Protein AF-A0A7S4VKW0-F1 (afdb_monomer_lite)

Foldseek 3Di:
DVVVVVVVVLLVVLVVVCVVPVVVPPPPDDDDPVVVVVVVVLSSVVSSVCVVPVVPVVVLVVLLVQAFDFLQQEAEEEEEAALAAPVPDPPPPDPPPPPDPLAQFPDPPNARRLVQRLLLLLLLVLLLVCQQVLPCLFFVCSVDPLSVPFSHHHPDYAYAHQSLAQVRLLVRVVVCSVVSDHHQAYEDDQHPRNCLNVLVVCVSNQHAYEHLHDQQQLLFACVNRVRYFYQDHHLLLLLVVVLCCCFDNNVPFAEEEEEEEPDSQRVSNCVRNVVCNVVRNHDYHYQYAYRPDLVSLLVRLVSVLVSPGQEYEYEYLGLSVLLSNLVSCVVSVSFDPSHEYEYEDNNDDLVVLLVCLAPVPRSSLRRQAQYKYKDFFFPCVPVVVPQSSLVSLQVDFLVSLVVSQVSPPLPDPDVVRDDGDRADRNNSNVDTRRTSSQSSSVSSNLSSQLQSVQCVPDPDRDSGRRRGLVSSQVDWTQTSRGTFHHDPSTSYTDSVRDTDMDMDRRHSCCNVPPDPD

pLDDT: mean 83.2, std 20.13, range [23.41, 98.62]

Structure (mmCIF, N/CA/C/O backbone):
data_AF-A0A7S4VKW0-F1
#
_entry.id   AF-A0A7S4VKW0-F1
#
loop_
_atom_site.group_PDB
_atom_site.id
_atom_site.type_symbol
_atom_site.label_atom_id
_atom_site.label_alt_id
_atom_site.label_comp_id
_atom_site.label_asym_id
_atom_site.label_entity_id
_atom_site.label_seq_id
_atom_site.pdbx_PDB_ins_code
_atom_site.Cartn_x
_atom_site.Cartn_y
_atom_site.Cartn_z
_atom_site.occupancy
_atom_site.B_iso_or_equiv
_atom_site.auth_seq_id
_atom_site.auth_comp_id
_atom_site.auth_asym_id
_atom_site.auth_atom_id
_atom_site.pdbx_PDB_model_num
ATOM 1 N N . MET A 1 1 ? 24.259 24.997 8.112 1.00 35.53 1 MET A N 1
ATOM 2 C CA . MET A 1 1 ? 24.801 26.359 7.884 1.00 35.53 1 MET A CA 1
ATOM 3 C C . MET A 1 1 ? 25.075 26.679 6.417 1.00 35.53 1 MET A C 1
ATOM 5 O O . MET A 1 1 ? 24.430 27.583 5.912 1.00 35.53 1 MET A O 1
ATOM 9 N N . MET A 1 2 ? 25.963 25.979 5.692 1.00 23.41 2 MET A N 1
ATOM 10 C CA . MET A 1 2 ? 26.232 26.319 4.273 1.00 23.41 2 MET A CA 1
ATOM 11 C C . MET A 1 2 ? 25.105 25.898 3.298 1.00 23.41 2 MET A C 1
ATOM 13 O O . MET A 1 2 ? 24.970 26.480 2.226 1.00 23.41 2 MET A O 1
ATOM 17 N N . ILE A 1 3 ? 24.280 24.917 3.685 1.00 29.31 3 ILE A N 1
ATOM 18 C CA . ILE A 1 3 ? 23.101 24.458 2.926 1.00 29.31 3 ILE A CA 1
ATOM 19 C C . ILE A 1 3 ? 21.887 25.369 3.182 1.00 29.31 3 ILE A C 1
ATOM 21 O O . ILE A 1 3 ? 21.190 25.729 2.240 1.00 29.31 3 ILE A O 1
ATOM 25 N N . ASP A 1 4 ? 21.697 25.833 4.421 1.00 30.73 4 ASP A N 1
ATOM 26 C CA . ASP A 1 4 ? 20.588 26.730 4.787 1.00 30.73 4 ASP A CA 1
ATOM 27 C C . ASP A 1 4 ? 20.704 28.100 4.095 1.00 30.73 4 ASP A C 1
ATOM 29 O O . ASP A 1 4 ? 19.717 28.637 3.604 1.00 30.73 4 ASP A O 1
ATOM 33 N N . CYS A 1 5 ? 21.931 28.610 3.928 1.00 27.19 5 CYS A N 1
ATOM 34 C CA . CYS A 1 5 ? 22.182 29.884 3.247 1.00 27.19 5 CYS A CA 1
ATOM 35 C C . CYS A 1 5 ? 21.936 29.815 1.723 1.00 27.19 5 CYS A C 1
ATOM 37 O O . CYS A 1 5 ? 21.530 30.797 1.106 1.00 27.19 5 CYS A O 1
ATOM 39 N N . LYS A 1 6 ? 22.124 28.642 1.095 1.00 33.00 6 LYS A N 1
ATOM 40 C CA . LYS A 1 6 ? 21.787 28.441 -0.327 1.00 33.00 6 LYS A CA 1
ATOM 41 C C . LYS A 1 6 ? 20.276 28.322 -0.552 1.00 33.00 6 LYS A C 1
ATOM 43 O O . LYS A 1 6 ? 19.808 28.726 -1.614 1.00 33.00 6 LYS A O 1
ATOM 48 N N . LEU A 1 7 ? 19.532 27.819 0.437 1.00 37.47 7 LEU A N 1
ATOM 49 C CA . LEU A 1 7 ? 18.072 27.721 0.384 1.00 37.47 7 LEU A CA 1
ATOM 50 C C . LEU A 1 7 ? 17.409 29.105 0.503 1.00 37.47 7 LEU A C 1
ATOM 52 O O . LEU A 1 7 ? 16.571 29.436 -0.327 1.00 37.47 7 LEU A O 1
ATOM 56 N N . GLU A 1 8 ? 17.853 29.951 1.440 1.00 41.56 8 GLU A N 1
ATOM 57 C CA . GLU A 1 8 ? 17.320 31.320 1.605 1.00 41.56 8 GLU A CA 1
ATOM 58 C C . GLU A 1 8 ? 17.586 32.214 0.380 1.00 41.56 8 GLU A C 1
ATOM 60 O O . GLU A 1 8 ? 16.715 32.965 -0.062 1.00 41.56 8 GLU A O 1
ATOM 65 N N . ILE A 1 9 ? 18.774 32.111 -0.229 1.00 42.03 9 ILE A N 1
ATOM 66 C CA . ILE A 1 9 ? 19.109 32.868 -1.449 1.00 42.03 9 ILE A CA 1
ATOM 67 C C . ILE A 1 9 ? 18.283 32.379 -2.652 1.00 42.03 9 ILE A C 1
ATOM 69 O O . ILE A 1 9 ? 17.923 33.179 -3.523 1.00 42.03 9 ILE A O 1
ATOM 73 N N . ALA A 1 10 ? 17.973 31.081 -2.713 1.00 44.06 10 ALA A N 1
ATOM 74 C CA . ALA A 1 10 ? 17.101 30.516 -3.736 1.00 44.06 10 ALA A CA 1
ATOM 75 C C . ALA A 1 10 ? 15.649 30.978 -3.553 1.00 44.06 10 ALA A C 1
ATOM 77 O O . ALA A 1 10 ? 15.049 31.446 -4.520 1.00 44.06 10 ALA A O 1
ATOM 78 N N . GLU A 1 11 ? 15.118 30.944 -2.328 1.00 47.09 11 GLU A N 1
ATOM 79 C CA . GLU A 1 11 ? 13.774 31.437 -1.998 1.00 47.09 11 GLU A CA 1
ATOM 80 C C . GLU A 1 11 ? 13.606 32.920 -2.375 1.00 47.09 11 GLU A C 1
ATOM 82 O O . GLU A 1 11 ? 12.649 33.270 -3.068 1.00 47.09 11 GLU A O 1
ATOM 87 N N . ALA A 1 12 ? 14.588 33.774 -2.060 1.00 49.28 12 ALA A N 1
ATOM 88 C CA . ALA A 1 12 ? 14.555 35.196 -2.415 1.00 49.28 12 ALA A CA 1
ATOM 89 C C . ALA A 1 12 ? 14.611 35.458 -3.937 1.00 49.28 12 ALA A C 1
ATOM 91 O O . ALA A 1 12 ? 13.977 36.388 -4.444 1.00 49.28 12 ALA A O 1
ATOM 92 N N . LYS A 1 13 ? 15.357 34.645 -4.702 1.00 45.28 13 LYS A N 1
ATOM 93 C CA . LYS A 1 13 ? 15.401 34.746 -6.176 1.00 45.28 13 LYS A CA 1
ATOM 94 C C . LYS A 1 13 ? 14.118 34.237 -6.833 1.00 45.28 13 LYS A C 1
ATOM 96 O O . LYS A 1 13 ? 13.673 34.823 -7.821 1.00 45.28 13 LYS A O 1
ATOM 101 N N . ILE A 1 14 ? 13.514 33.189 -6.276 1.00 48.91 14 ILE A N 1
ATOM 102 C CA . ILE A 1 14 ? 12.239 32.632 -6.736 1.00 48.91 14 ILE A CA 1
ATOM 103 C C . ILE A 1 14 ? 11.108 33.636 -6.519 1.00 48.91 14 ILE A C 1
ATOM 105 O O . ILE A 1 14 ? 10.352 33.883 -7.456 1.00 48.91 14 ILE A O 1
ATOM 109 N N . GLU A 1 15 ? 11.021 34.274 -5.346 1.00 50.28 15 GLU A N 1
ATOM 110 C CA . GLU A 1 15 ? 9.992 35.290 -5.080 1.00 50.28 15 GLU A CA 1
ATOM 111 C C . GLU A 1 15 ? 10.082 36.478 -6.052 1.00 50.28 15 GLU A C 1
ATOM 113 O O . GLU A 1 15 ? 9.053 36.958 -6.532 1.00 50.28 15 GLU A O 1
ATOM 118 N N . ARG A 1 16 ? 11.299 36.885 -6.436 1.00 49.03 16 ARG A N 1
ATOM 119 C CA . ARG A 1 16 ? 11.532 37.958 -7.417 1.00 49.03 16 ARG A CA 1
ATOM 120 C C . ARG A 1 16 ? 11.128 37.568 -8.845 1.00 49.03 16 ARG A C 1
ATOM 122 O O . ARG A 1 16 ? 10.477 38.344 -9.537 1.00 49.03 16 ARG A O 1
ATOM 129 N N . CYS A 1 17 ? 11.453 36.347 -9.281 1.00 43.69 17 CYS A N 1
ATOM 130 C CA . CYS A 1 17 ? 10.986 35.821 -10.571 1.00 43.69 17 CYS A CA 1
ATOM 131 C C . CYS A 1 17 ? 9.456 35.663 -10.614 1.00 43.69 17 CYS A C 1
ATOM 133 O O . CYS A 1 17 ? 8.835 35.863 -11.662 1.00 43.69 17 CYS A O 1
ATOM 135 N N . PHE A 1 18 ? 8.842 35.315 -9.480 1.00 44.50 18 PHE A N 1
ATOM 136 C CA . PHE A 1 18 ? 7.400 35.123 -9.369 1.00 44.50 18 PHE A CA 1
ATOM 137 C C . PHE A 1 18 ? 6.632 36.451 -9.421 1.00 44.50 18 PHE A C 1
ATOM 139 O O . PHE A 1 18 ? 5.618 36.529 -10.121 1.00 44.50 18 PHE A O 1
ATOM 146 N N . SER A 1 19 ? 7.125 37.507 -8.757 1.00 50.84 19 SER A N 1
ATOM 147 C CA . SER A 1 19 ? 6.482 38.830 -8.785 1.00 50.84 19 SER A CA 1
ATOM 148 C C . SER A 1 19 ? 6.472 39.448 -10.185 1.00 50.84 19 SER A C 1
ATOM 150 O O . SER A 1 19 ? 5.499 40.084 -10.566 1.00 50.84 19 SER A O 1
ATOM 152 N N . GLU A 1 20 ? 7.511 39.218 -10.992 1.00 46.81 20 GLU A N 1
ATOM 153 C CA . GLU A 1 20 ? 7.623 39.839 -12.320 1.00 46.81 20 GLU A CA 1
ATOM 154 C C . GLU A 1 20 ? 6.813 39.125 -13.421 1.00 46.81 20 GLU A C 1
ATOM 156 O O . GLU A 1 20 ? 6.369 39.772 -14.374 1.00 46.81 20 GLU A O 1
ATOM 1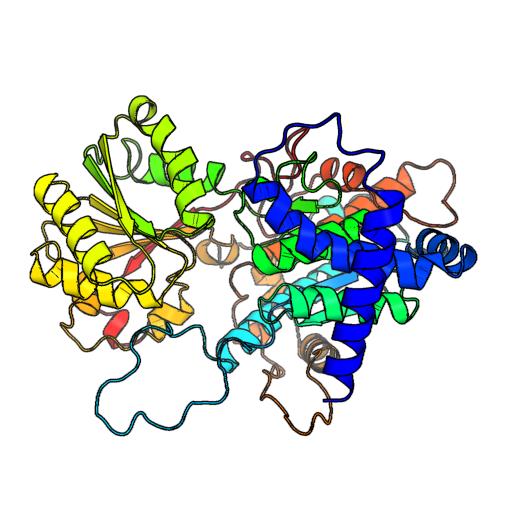61 N N . LYS A 1 21 ? 6.585 37.804 -13.316 1.00 41.50 21 LYS A N 1
ATOM 162 C CA . LYS A 1 21 ? 5.928 37.009 -14.379 1.00 41.50 21 LYS A CA 1
ATOM 163 C C . LYS A 1 21 ? 4.496 36.551 -14.071 1.00 41.50 21 LYS A C 1
ATOM 165 O O . LYS A 1 21 ? 3.709 36.424 -15.012 1.00 41.50 21 LYS A O 1
ATOM 170 N N . CYS A 1 22 ? 4.117 36.321 -12.809 1.00 40.84 22 CYS A N 1
ATOM 171 C CA . CYS A 1 22 ? 2.799 35.749 -12.479 1.00 40.84 22 CYS A CA 1
ATOM 172 C C . CYS A 1 22 ? 1.679 36.785 -12.287 1.00 40.84 22 CYS A C 1
ATOM 174 O O . CYS A 1 22 ? 0.509 36.447 -12.479 1.00 40.84 22 CYS A O 1
ATOM 176 N N . GLU A 1 23 ? 1.999 38.052 -12.007 1.00 41.12 23 GLU A N 1
ATOM 177 C CA . GLU A 1 23 ? 0.997 39.107 -11.769 1.00 41.12 23 GLU A CA 1
ATOM 178 C C . GLU A 1 23 ? 0.125 39.410 -13.011 1.00 41.12 23 GLU A C 1
ATOM 180 O O . GLU A 1 23 ? -0.993 39.914 -12.907 1.00 41.12 23 GLU A O 1
ATOM 185 N N . LYS A 1 24 ? 0.576 39.008 -14.208 1.00 40.19 24 LYS A N 1
ATOM 186 C CA . LYS A 1 24 ? -0.176 39.179 -15.463 1.00 40.19 24 LYS A CA 1
ATOM 187 C C . LYS A 1 24 ? -1.174 38.052 -15.778 1.00 40.19 24 LYS A C 1
ATOM 189 O O . LYS A 1 24 ? -2.022 38.254 -16.645 1.00 40.19 24 LYS A O 1
ATOM 194 N N . LYS A 1 25 ? -1.125 36.891 -15.104 1.00 37.47 25 LYS A N 1
ATOM 195 C CA . LYS A 1 25 ? -1.970 35.713 -15.431 1.00 37.47 25 LYS A CA 1
ATOM 196 C C . LYS A 1 25 ? -3.068 35.382 -14.406 1.00 37.47 25 LYS A C 1
ATOM 198 O O . LYS A 1 25 ? -3.994 34.650 -14.742 1.00 37.47 25 LYS A O 1
ATOM 203 N N . THR A 1 26 ? -3.038 35.938 -13.196 1.00 40.41 26 THR A N 1
ATOM 204 C CA . THR A 1 26 ? -3.912 35.526 -12.072 1.00 40.41 26 THR A CA 1
ATOM 205 C C . THR A 1 26 ? -5.299 36.181 -12.012 1.00 40.41 26 THR A C 1
ATOM 207 O O . THR A 1 26 ? -6.078 35.873 -11.115 1.00 40.41 26 THR A O 1
ATOM 210 N N . LYS A 1 27 ? -5.699 37.016 -12.981 1.00 42.38 27 LYS A N 1
ATOM 211 C CA . LYS A 1 27 ? -7.044 37.635 -12.980 1.00 42.38 27 LYS A CA 1
ATOM 212 C C . LYS A 1 27 ? -8.211 36.701 -13.360 1.00 42.38 27 LYS A C 1
ATOM 214 O O . LYS A 1 27 ? -9.340 37.182 -13.401 1.00 42.38 27 LYS A O 1
ATOM 219 N N . LYS A 1 28 ? -7.998 35.406 -13.648 1.00 37.69 28 LYS A N 1
ATOM 220 C CA . LYS A 1 28 ? -9.041 34.567 -14.283 1.00 37.69 28 LYS A CA 1
ATOM 221 C C . LYS A 1 28 ? -9.448 33.253 -13.602 1.00 37.69 28 LYS A C 1
ATOM 223 O O . LYS A 1 28 ? -10.366 32.619 -14.107 1.00 37.69 28 LYS A O 1
ATOM 228 N N . THR A 1 29 ? -8.881 32.859 -12.463 1.00 41.22 29 THR A N 1
ATOM 229 C CA . THR A 1 29 ? -9.257 31.593 -11.798 1.00 41.22 29 THR A CA 1
ATOM 230 C C . THR A 1 29 ? -9.528 31.787 -10.305 1.00 41.22 29 THR A C 1
ATOM 232 O O . THR A 1 29 ? -8.625 32.024 -9.506 1.00 41.22 29 THR A O 1
ATOM 235 N N . ARG A 1 30 ? -10.809 31.688 -9.915 1.00 37.84 30 ARG A N 1
ATOM 236 C CA . ARG A 1 30 ? -11.255 31.646 -8.511 1.00 37.84 30 ARG A CA 1
ATOM 237 C C . ARG A 1 30 ? -11.101 30.221 -7.973 1.00 37.84 30 ARG A C 1
ATOM 239 O O . ARG A 1 30 ? -12.042 29.441 -8.021 1.00 37.84 30 ARG A O 1
ATOM 246 N N . GLY A 1 31 ? -9.911 29.895 -7.482 1.00 43.56 31 GLY A N 1
ATOM 247 C CA . GLY A 1 31 ? -9.694 28.739 -6.606 1.00 43.56 31 GLY A CA 1
ATOM 248 C C . GLY A 1 31 ? -9.803 29.146 -5.135 1.00 43.56 31 GLY A C 1
ATOM 249 O O . GLY A 1 31 ? -9.523 30.295 -4.787 1.00 43.56 31 GLY A O 1
ATOM 250 N N . THR A 1 32 ? -10.206 28.221 -4.266 1.00 43.94 32 THR A N 1
ATOM 251 C CA . THR A 1 32 ? -10.262 28.422 -2.811 1.00 43.94 32 THR A CA 1
ATOM 252 C C . THR A 1 32 ? -8.8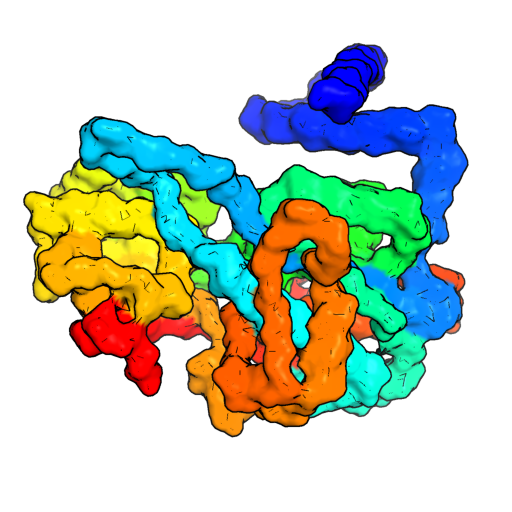65 28.695 -2.232 1.00 43.94 32 THR A C 1
ATOM 254 O O . THR A 1 32 ? -7.848 28.160 -2.676 1.00 43.94 32 THR A O 1
ATOM 257 N N . GLN A 1 33 ? -8.803 29.584 -1.239 1.00 40.19 33 GLN A N 1
ATOM 258 C CA . GLN A 1 33 ? -7.562 30.173 -0.718 1.00 40.19 33 GLN A CA 1
ATOM 259 C C . GLN A 1 33 ? -6.613 29.152 -0.051 1.00 40.19 33 GLN A C 1
ATOM 261 O O . GLN A 1 33 ? -5.403 29.378 -0.025 1.00 40.19 33 GLN A O 1
ATOM 266 N N . SER A 1 34 ? -7.127 28.021 0.451 1.00 43.31 34 SER A N 1
ATOM 267 C CA . SER A 1 34 ? -6.318 26.971 1.096 1.00 43.31 34 SER A CA 1
ATOM 268 C C . SER A 1 34 ? -5.512 26.146 0.088 1.00 43.31 34 SER A C 1
ATOM 270 O O . SER A 1 34 ? -4.336 25.863 0.315 1.00 43.31 34 SER A O 1
ATOM 272 N N . THR A 1 35 ? -6.106 25.843 -1.065 1.00 45.94 35 THR A N 1
ATOM 273 C CA . THR A 1 35 ? -5.458 25.143 -2.175 1.00 45.94 35 THR A CA 1
ATOM 274 C C . THR A 1 35 ? -4.285 25.971 -2.708 1.00 45.94 35 THR A C 1
ATOM 276 O O . THR A 1 35 ? -3.170 25.471 -2.845 1.00 45.94 35 THR A O 1
ATOM 279 N N . TRP A 1 36 ? -4.477 27.286 -2.865 1.00 48.50 36 TRP A N 1
ATOM 280 C CA . TRP A 1 36 ? -3.427 28.220 -3.296 1.00 48.50 36 TRP A CA 1
ATOM 281 C C . TRP A 1 36 ? -2.220 28.306 -2.347 1.00 48.50 36 TRP A C 1
ATOM 283 O O . TRP A 1 36 ? -1.089 28.467 -2.809 1.00 48.50 36 TRP A O 1
ATOM 293 N N . GLN A 1 37 ? -2.420 28.188 -1.031 1.00 50.97 37 GLN A N 1
ATOM 294 C CA . GLN A 1 37 ? -1.310 28.215 -0.071 1.00 50.97 37 GLN A CA 1
ATOM 295 C C . GLN A 1 37 ? -0.453 26.941 -0.114 1.00 50.97 37 GLN A C 1
ATOM 297 O O . GLN A 1 37 ? 0.770 27.053 -0.005 1.00 50.97 37 GLN A O 1
ATOM 302 N N . LYS A 1 38 ? -1.053 25.759 -0.335 1.00 50.34 38 LYS A N 1
ATOM 303 C CA . LYS A 1 38 ? -0.300 24.513 -0.588 1.00 50.34 38 LYS A CA 1
ATOM 304 C C . LYS A 1 38 ? 0.506 24.622 -1.888 1.00 50.34 38 LYS A C 1
ATOM 306 O O . LYS A 1 38 ? 1.712 24.374 -1.879 1.00 50.34 38 LYS A O 1
ATOM 311 N N . TYR A 1 39 ? -0.114 25.120 -2.961 1.00 50.53 39 TYR A N 1
ATOM 312 C CA . TYR A 1 39 ? 0.570 25.325 -4.238 1.00 50.53 39 TYR A CA 1
ATOM 313 C C . TYR A 1 39 ? 1.736 26.312 -4.145 1.00 50.53 39 TYR A C 1
ATOM 315 O O . TYR A 1 39 ? 2.725 26.095 -4.820 1.00 50.53 39 TYR A O 1
ATOM 323 N N . ARG A 1 40 ? 1.712 27.342 -3.286 1.00 52.59 40 ARG A N 1
ATOM 324 C CA . ARG A 1 40 ? 2.819 28.319 -3.184 1.00 52.59 40 ARG A CA 1
ATOM 325 C C . ARG A 1 40 ? 4.167 27.700 -2.769 1.00 52.59 40 ARG A C 1
ATOM 327 O O . ARG A 1 40 ? 5.197 28.154 -3.257 1.00 52.59 40 ARG A O 1
ATOM 334 N N . ARG A 1 41 ? 4.177 26.670 -1.909 1.00 52.00 41 ARG A N 1
ATOM 335 C CA . ARG A 1 41 ? 5.410 25.953 -1.501 1.00 52.00 41 ARG A CA 1
ATOM 336 C C . ARG A 1 41 ? 5.887 24.940 -2.541 1.00 52.00 41 ARG A C 1
ATOM 338 O O . ARG A 1 41 ? 7.081 24.738 -2.699 1.00 52.00 41 ARG A O 1
ATOM 345 N N . LEU A 1 42 ? 4.967 24.329 -3.277 1.00 51.34 42 LEU A N 1
ATOM 346 C CA . LEU A 1 42 ? 5.308 23.459 -4.405 1.00 51.34 42 LEU A CA 1
ATOM 347 C C . LEU A 1 42 ? 5.759 24.274 -5.620 1.00 51.34 42 LEU A C 1
ATOM 349 O O . LEU A 1 42 ? 6.715 23.907 -6.294 1.00 51.34 42 LEU A O 1
ATOM 353 N N . PHE A 1 43 ? 5.160 25.444 -5.841 1.00 52.09 43 PHE A N 1
ATOM 354 C CA . PHE A 1 43 ? 5.575 26.398 -6.862 1.00 52.09 43 PHE A CA 1
ATOM 355 C C . PHE A 1 43 ? 6.975 26.929 -6.613 1.00 52.09 43 PHE A C 1
ATOM 357 O O . PHE A 1 43 ? 7.641 27.225 -7.592 1.00 52.09 43 PHE A O 1
ATOM 364 N N . SER A 1 44 ? 7.455 27.043 -5.370 1.00 56.44 44 SER A N 1
ATOM 365 C CA . SER A 1 44 ? 8.859 27.392 -5.152 1.00 56.44 44 SER A CA 1
ATOM 366 C C . SER A 1 44 ? 9.794 26.250 -5.540 1.00 56.44 44 SER A C 1
ATOM 368 O O . SER A 1 44 ? 10.832 26.532 -6.118 1.00 56.44 44 SER A O 1
ATOM 370 N N . VAL A 1 45 ? 9.421 24.980 -5.357 1.00 53.50 45 VAL A N 1
ATOM 371 C CA . VAL A 1 45 ? 10.200 23.833 -5.866 1.00 53.50 45 VAL A CA 1
ATOM 372 C C . VAL A 1 45 ? 10.152 23.768 -7.393 1.00 53.50 45 VAL A C 1
ATOM 374 O O . VAL A 1 45 ? 11.196 23.703 -8.030 1.00 53.50 45 VAL A O 1
ATOM 377 N N . VAL A 1 46 ? 8.971 23.876 -8.005 1.00 54.88 46 VAL A N 1
ATOM 378 C CA . VAL A 1 46 ? 8.819 23.885 -9.469 1.00 54.88 46 VAL A CA 1
ATOM 379 C C . VAL A 1 46 ? 9.483 25.113 -10.088 1.00 54.88 46 VAL A C 1
ATOM 381 O O . VAL A 1 46 ? 10.096 24.997 -11.142 1.00 54.88 46 VAL A O 1
ATOM 384 N N . ALA A 1 47 ? 9.423 26.282 -9.447 1.00 57.81 47 ALA A N 1
ATOM 385 C CA . ALA A 1 47 ? 10.142 27.477 -9.877 1.00 57.81 47 ALA A CA 1
ATOM 386 C C . ALA A 1 47 ? 11.643 27.362 -9.611 1.00 57.81 47 ALA A C 1
ATOM 388 O O . ALA A 1 47 ? 12.406 27.886 -10.403 1.00 57.81 47 ALA A O 1
ATOM 389 N N . PHE A 1 48 ? 12.091 26.668 -8.565 1.00 56.88 48 PHE A N 1
ATOM 390 C CA . PHE A 1 48 ? 13.505 26.373 -8.326 1.00 56.88 48 PHE A CA 1
ATOM 391 C C . PHE A 1 48 ? 14.055 25.449 -9.408 1.00 56.88 48 PHE A C 1
ATOM 393 O O . PHE A 1 48 ? 15.053 25.785 -10.033 1.00 56.88 48 PHE A O 1
ATOM 400 N N . VAL A 1 49 ? 13.354 24.353 -9.704 1.00 52.94 49 VAL A N 1
ATOM 401 C CA . VAL A 1 49 ? 13.635 23.445 -10.822 1.00 52.94 49 VAL A CA 1
ATOM 402 C C . VAL A 1 49 ? 13.602 24.246 -12.128 1.00 52.94 49 VAL A C 1
ATOM 404 O O . VAL A 1 49 ? 14.608 24.346 -12.817 1.00 52.94 49 VAL A O 1
ATOM 407 N N . SER A 1 50 ? 12.522 24.966 -12.420 1.00 49.25 50 SER A N 1
ATOM 408 C CA . SER A 1 50 ? 12.405 25.802 -13.624 1.00 49.25 50 SER A CA 1
ATOM 409 C C . SER A 1 50 ? 13.399 26.967 -13.679 1.00 49.25 50 SER A C 1
ATOM 411 O O . SER A 1 50 ? 13.622 27.494 -14.758 1.00 49.25 50 SER A O 1
ATOM 413 N N . CYS A 1 51 ? 13.999 27.407 -12.570 1.00 50.66 51 CYS A N 1
ATOM 414 C CA . CYS A 1 51 ? 14.998 28.481 -12.537 1.00 50.66 51 CYS A CA 1
ATOM 415 C C . CYS A 1 51 ? 16.427 27.929 -12.633 1.00 50.66 51 CYS A C 1
ATOM 417 O O . CYS A 1 51 ? 17.260 28.551 -13.287 1.00 50.66 51 CYS A O 1
ATOM 419 N N . ILE A 1 52 ? 16.703 26.756 -12.051 1.00 49.91 52 ILE A N 1
ATOM 420 C CA . ILE A 1 52 ? 17.925 25.977 -12.298 1.00 49.91 52 ILE A CA 1
ATOM 421 C C . ILE A 1 52 ? 17.980 25.599 -13.774 1.00 49.91 52 ILE A C 1
ATOM 423 O O . ILE A 1 52 ? 18.979 25.840 -14.444 1.00 49.91 52 ILE A O 1
ATOM 427 N N . TYR A 1 53 ? 16.880 25.072 -14.298 1.00 45.88 53 TYR A N 1
ATOM 428 C CA . TYR A 1 53 ? 16.828 24.583 -15.662 1.00 45.88 53 TYR A CA 1
ATOM 429 C C . TYR A 1 53 ? 16.398 25.648 -16.692 1.00 45.88 53 TYR A C 1
ATOM 431 O O . TYR A 1 53 ? 16.570 25.454 -17.890 1.00 45.88 53 TYR A O 1
ATOM 439 N N . GLY A 1 54 ? 15.871 26.797 -16.258 1.00 40.75 54 GLY A N 1
ATOM 440 C CA . GLY A 1 54 ? 15.447 27.899 -17.135 1.00 40.75 54 GLY A CA 1
ATOM 441 C C . GLY A 1 54 ? 16.547 28.895 -17.497 1.00 40.75 54 GLY A C 1
ATOM 442 O O . GLY A 1 54 ? 16.340 29.707 -18.397 1.00 40.75 54 GLY A O 1
ATOM 443 N N . CYS A 1 55 ? 17.713 28.837 -16.846 1.00 38.00 55 CYS A N 1
ATOM 444 C CA . CYS A 1 55 ? 18.889 29.605 -17.273 1.00 38.00 55 CYS A CA 1
ATOM 445 C C . CYS A 1 55 ? 19.659 28.934 -18.426 1.00 38.00 55 CYS A C 1
ATOM 447 O O . CYS A 1 55 ? 20.419 29.614 -19.108 1.00 38.00 55 CYS A O 1
ATOM 449 N N . GLU A 1 56 ? 19.407 27.653 -18.716 1.00 39.38 56 GLU A N 1
ATOM 450 C CA . GLU A 1 56 ? 19.928 26.955 -19.897 1.00 39.38 56 GLU A CA 1
ATOM 451 C C . GLU A 1 56 ? 18.809 26.148 -20.573 1.00 39.38 56 GLU A C 1
ATOM 453 O O . GLU A 1 56 ? 18.556 24.987 -20.261 1.00 39.38 56 GLU A O 1
ATOM 458 N N . SER A 1 57 ? 18.146 26.772 -21.551 1.00 41.56 57 SER A N 1
ATOM 459 C CA . SER A 1 57 ? 17.115 26.184 -22.432 1.00 41.56 57 SER A CA 1
ATOM 460 C C . SER A 1 57 ? 17.475 24.792 -23.008 1.00 41.56 57 SER A C 1
ATOM 462 O O . SER A 1 57 ? 16.600 23.975 -23.303 1.00 41.56 57 SER A O 1
ATOM 464 N N . SER A 1 58 ? 18.764 24.460 -23.117 1.00 43.59 58 SER A N 1
ATOM 465 C CA . SER A 1 58 ? 19.248 23.156 -23.582 1.00 43.59 58 SER A CA 1
ATOM 466 C C . SER A 1 58 ? 19.026 21.999 -22.599 1.00 43.59 58 SER A C 1
ATOM 468 O O . SER A 1 58 ? 18.954 20.850 -23.035 1.00 43.59 58 SER A O 1
ATOM 470 N N . THR A 1 59 ? 18.903 22.260 -21.294 1.00 42.81 59 THR A N 1
ATOM 471 C CA . THR A 1 59 ? 18.994 21.216 -20.255 1.00 42.81 59 THR A CA 1
ATOM 472 C C . THR A 1 59 ? 17.626 20.619 -19.897 1.00 42.81 59 THR A C 1
ATOM 474 O O . THR A 1 59 ? 17.531 19.404 -19.760 1.00 42.81 59 THR A O 1
ATOM 477 N N . ILE A 1 60 ? 16.535 21.407 -19.886 1.00 41.91 60 ILE A N 1
ATOM 478 C CA . ILE A 1 60 ? 15.148 20.867 -19.809 1.00 41.91 60 ILE A CA 1
ATOM 479 C C . ILE A 1 60 ? 14.827 20.044 -21.050 1.00 41.91 60 ILE A C 1
ATOM 481 O O . ILE A 1 60 ? 14.229 18.975 -20.965 1.00 41.91 60 ILE A O 1
ATOM 485 N N . THR A 1 61 ? 15.239 20.548 -22.211 1.00 47.69 61 THR A N 1
ATOM 486 C CA . THR A 1 61 ? 15.027 19.873 -23.488 1.00 47.69 61 THR A CA 1
ATOM 487 C C . THR A 1 61 ? 15.787 18.541 -23.493 1.00 47.69 61 THR A C 1
ATOM 489 O O . THR A 1 61 ? 15.205 17.516 -23.821 1.00 47.69 61 THR A O 1
ATOM 492 N N . ARG A 1 62 ? 17.031 18.494 -22.983 1.00 43.59 62 ARG A N 1
ATOM 493 C CA . ARG A 1 62 ? 17.753 17.227 -22.751 1.00 43.59 62 ARG A CA 1
ATOM 494 C C . ARG A 1 62 ? 17.096 16.308 -21.719 1.00 43.59 62 ARG A C 1
ATOM 496 O O . ARG A 1 62 ? 17.048 15.114 -21.977 1.00 43.59 62 ARG A O 1
ATOM 503 N N . ALA A 1 63 ? 16.576 16.825 -20.605 1.00 45.91 63 ALA A N 1
ATOM 504 C CA . ALA A 1 63 ? 15.899 16.005 -19.597 1.00 45.91 63 ALA A CA 1
ATOM 505 C C . ALA A 1 63 ? 14.626 15.352 -20.163 1.00 45.91 63 ALA A C 1
ATOM 507 O O . ALA A 1 63 ? 14.449 14.147 -20.034 1.00 45.91 63 ALA A O 1
ATOM 508 N N . LYS A 1 64 ? 13.803 16.099 -20.914 1.00 49.44 64 LYS A N 1
ATOM 509 C CA . LYS A 1 64 ? 12.660 15.525 -21.649 1.00 49.44 64 LYS A CA 1
ATOM 510 C C . LYS A 1 64 ? 13.098 14.504 -22.707 1.00 49.44 64 LYS A C 1
ATOM 512 O O . LYS A 1 64 ? 12.441 13.486 -22.904 1.00 49.44 64 LYS A O 1
ATOM 517 N N . HIS A 1 65 ? 14.234 14.726 -23.365 1.00 43.31 65 HIS A N 1
ATOM 518 C CA . HIS A 1 65 ? 14.748 13.811 -24.388 1.00 43.31 65 HIS A CA 1
ATOM 519 C C . HIS A 1 65 ? 15.554 12.613 -23.848 1.00 43.31 65 HIS A C 1
ATOM 521 O O . HIS A 1 65 ? 15.846 11.719 -24.634 1.00 43.31 65 HIS A O 1
ATOM 527 N N . GLY A 1 66 ? 15.883 12.550 -22.551 1.00 37.50 66 GLY A N 1
ATOM 528 C CA . GLY A 1 66 ? 16.776 11.528 -21.972 1.00 37.50 66 GLY A CA 1
ATOM 529 C C . GLY A 1 66 ? 16.131 10.516 -21.020 1.00 37.50 66 GLY A C 1
ATOM 530 O O . GLY A 1 66 ? 16.777 9.546 -20.645 1.00 37.50 66 GLY A O 1
ATOM 531 N N . LEU A 1 67 ? 14.877 10.722 -20.629 1.00 45.94 67 LEU A N 1
ATOM 532 C CA . LEU A 1 67 ? 14.151 9.842 -19.712 1.00 45.94 67 LEU A CA 1
ATOM 533 C C . LEU A 1 67 ? 13.292 8.899 -20.533 1.00 45.94 67 LEU A C 1
ATOM 535 O O . LEU A 1 67 ? 12.246 9.365 -20.940 1.00 45.94 67 LEU A O 1
ATOM 539 N N . ASN A 1 68 ? 13.773 7.727 -20.945 1.00 54.16 68 ASN A N 1
ATOM 540 C CA . ASN A 1 68 ? 12.987 6.554 -21.380 1.00 54.16 68 ASN A CA 1
ATOM 541 C C . ASN A 1 68 ? 13.910 5.462 -21.946 1.00 54.16 68 ASN A C 1
ATOM 543 O O . ASN A 1 68 ? 15.057 5.746 -22.311 1.00 54.16 68 ASN A O 1
ATOM 547 N N . ALA A 1 69 ? 13.401 4.224 -21.966 1.00 53.44 69 ALA A N 1
ATOM 548 C CA . ALA A 1 69 ? 14.158 3.007 -22.263 1.00 53.44 69 ALA A CA 1
ATOM 549 C C . ALA A 1 69 ? 15.122 3.212 -23.434 1.00 53.44 69 ALA A C 1
ATOM 551 O O . ALA A 1 69 ? 14.740 3.764 -24.475 1.00 53.44 69 ALA A O 1
ATOM 552 N N . THR A 1 70 ? 16.370 2.784 -23.261 1.00 59.19 70 THR A N 1
ATOM 553 C CA . THR A 1 70 ? 17.340 2.825 -24.351 1.00 59.19 70 THR A CA 1
ATOM 554 C C . THR A 1 70 ? 16.825 1.959 -25.500 1.00 59.19 70 THR A C 1
ATOM 556 O O . THR A 1 70 ? 16.074 1.007 -25.289 1.00 59.19 70 THR A O 1
ATOM 559 N N . GLY A 1 71 ? 17.207 2.277 -26.740 1.00 65.25 71 GLY A N 1
ATOM 560 C CA . GLY A 1 71 ? 16.749 1.539 -27.929 1.00 65.25 71 GLY A CA 1
ATOM 561 C C . GLY A 1 71 ? 17.092 0.037 -27.943 1.00 65.25 71 GLY A C 1
ATOM 562 O O . GLY A 1 71 ? 16.744 -0.654 -28.893 1.00 65.25 71 GLY A O 1
ATOM 563 N N . ASP A 1 72 ? 17.769 -0.472 -26.911 1.00 78.62 72 ASP A N 1
ATOM 564 C CA . ASP A 1 72 ? 18.005 -1.893 -26.649 1.00 78.62 72 ASP A CA 1
ATOM 565 C C . ASP A 1 72 ? 16.848 -2.589 -25.897 1.00 78.62 72 ASP A C 1
ATOM 567 O O . ASP A 1 72 ? 16.908 -3.797 -25.672 1.00 78.62 72 ASP A O 1
ATOM 571 N N . GLY A 1 73 ? 15.792 -1.856 -25.525 1.00 81.75 73 GLY A N 1
ATOM 572 C CA . GLY A 1 73 ? 14.648 -2.380 -24.778 1.00 81.75 73 GLY A CA 1
ATOM 573 C C . GLY A 1 73 ? 14.871 -2.467 -23.267 1.00 81.75 73 GLY A C 1
ATOM 574 O O . GLY A 1 73 ? 14.052 -3.068 -22.571 1.00 81.75 73 GLY A O 1
ATOM 575 N N . THR A 1 74 ? 15.948 -1.892 -22.724 1.00 89.75 74 THR A N 1
ATOM 576 C CA . THR A 1 74 ? 16.155 -1.887 -21.272 1.00 89.75 74 THR A CA 1
ATOM 577 C C . THR A 1 74 ? 15.418 -0.744 -20.594 1.00 89.75 74 THR A C 1
ATOM 579 O O . THR A 1 74 ? 15.448 0.407 -21.025 1.00 89.75 74 THR A O 1
ATOM 582 N N . CYS A 1 75 ? 14.743 -1.079 -19.503 1.00 89.81 75 CYS A N 1
ATOM 583 C CA . CYS A 1 75 ? 13.887 -0.180 -18.765 1.00 89.81 75 CYS A CA 1
ATOM 584 C C . CYS A 1 75 ? 14.355 -0.075 -17.315 1.00 89.81 75 CYS A C 1
ATOM 586 O O . CYS A 1 75 ? 14.386 -1.076 -16.602 1.00 89.81 75 CYS A O 1
ATOM 588 N N . GLN A 1 76 ? 14.728 1.121 -16.861 1.00 94.38 76 GLN A N 1
ATOM 589 C CA . GLN A 1 76 ? 15.141 1.309 -15.474 1.00 94.38 76 GLN A CA 1
ATOM 590 C C . GLN A 1 76 ? 13.940 1.669 -14.612 1.00 94.38 76 GLN A C 1
ATOM 592 O O . GLN A 1 76 ? 13.241 2.658 -14.860 1.00 94.38 76 GLN A O 1
ATOM 597 N N . LEU A 1 77 ? 13.719 0.855 -13.587 1.00 96.38 77 LEU A N 1
ATOM 598 C CA . LEU A 1 77 ? 12.616 1.022 -12.659 1.00 96.38 77 LEU A CA 1
ATOM 599 C C . LEU A 1 77 ? 13.126 1.623 -11.355 1.00 96.38 77 LEU A C 1
ATOM 601 O O . LEU A 1 77 ? 14.125 1.165 -10.801 1.00 96.38 77 LEU A O 1
ATOM 605 N N . VAL A 1 78 ? 12.417 2.619 -10.834 1.00 97.75 78 VAL A N 1
ATOM 606 C CA . VAL A 1 78 ? 12.699 3.176 -9.508 1.00 97.75 78 VAL A CA 1
ATOM 607 C C . VAL A 1 78 ? 11.644 2.679 -8.540 1.00 97.75 78 VAL A C 1
ATOM 609 O O . VAL A 1 78 ? 10.456 2.815 -8.804 1.00 97.75 78 VAL A O 1
ATOM 612 N N . VAL A 1 79 ? 12.053 2.134 -7.400 1.00 98.38 79 VAL A N 1
ATOM 613 C CA . VAL A 1 79 ? 11.143 1.683 -6.345 1.00 98.38 79 VAL A CA 1
ATOM 614 C C . VAL A 1 79 ? 11.432 2.473 -5.075 1.00 98.38 79 VAL A C 1
ATOM 616 O O . VAL A 1 79 ? 12.540 2.457 -4.537 1.00 98.38 79 VAL A O 1
ATOM 619 N N . MET A 1 80 ? 10.425 3.187 -4.582 1.00 98.00 80 MET A N 1
ATOM 620 C CA . MET A 1 80 ? 10.555 4.090 -3.444 1.00 98.00 80 MET A CA 1
ATOM 621 C C . MET A 1 80 ? 9.914 3.481 -2.197 1.00 98.00 80 MET A C 1
ATOM 623 O O . MET A 1 80 ? 8.690 3.356 -2.104 1.00 98.00 80 MET A O 1
ATOM 627 N N . LEU A 1 81 ? 10.740 3.115 -1.214 1.00 96.94 81 LEU A N 1
ATOM 628 C CA . LEU A 1 81 ? 10.315 2.426 0.010 1.00 96.94 81 LEU A CA 1
ATOM 629 C C . LEU A 1 81 ? 10.736 3.221 1.256 1.00 96.94 81 LEU A C 1
ATOM 631 O O . LEU A 1 81 ? 11.676 4.012 1.209 1.00 96.94 81 LEU A O 1
ATOM 635 N N . PRO A 1 82 ? 10.042 3.084 2.391 1.00 94.19 82 PRO A N 1
ATOM 636 C CA . PRO A 1 82 ? 10.411 3.767 3.627 1.00 94.19 82 PRO A CA 1
ATOM 637 C C . PRO A 1 82 ? 11.435 2.940 4.422 1.00 94.19 82 PRO A C 1
ATOM 639 O O . PRO A 1 82 ? 11.081 2.242 5.364 1.00 94.19 82 PRO A O 1
ATOM 642 N N . PHE A 1 83 ? 12.716 2.975 4.059 1.00 91.75 83 PHE A N 1
ATOM 643 C CA . PHE A 1 83 ? 13.756 2.204 4.757 1.00 91.75 83 PHE A CA 1
ATOM 644 C C . PHE A 1 83 ? 14.097 2.765 6.145 1.00 91.75 83 PHE A C 1
ATOM 646 O O . PHE A 1 83 ? 14.522 2.006 7.015 1.00 91.75 83 PHE A O 1
ATOM 653 N N . THR A 1 84 ? 13.909 4.070 6.375 1.00 89.50 84 THR A N 1
ATOM 654 C CA . THR A 1 84 ? 14.203 4.715 7.669 1.00 89.50 84 THR A CA 1
ATOM 655 C C . THR A 1 84 ? 13.000 5.452 8.264 1.00 89.50 84 THR A C 1
ATOM 657 O O . THR A 1 84 ? 12.093 5.873 7.555 1.00 89.50 84 THR A O 1
ATOM 660 N N . ASP A 1 85 ? 12.985 5.663 9.587 1.00 82.69 85 ASP A N 1
ATOM 661 C CA . ASP A 1 85 ? 12.009 6.552 10.239 1.00 82.69 85 ASP A CA 1
ATOM 662 C C . ASP A 1 85 ? 12.695 7.802 10.801 1.00 82.69 85 ASP A C 1
ATOM 664 O O . ASP A 1 85 ? 13.197 7.818 11.926 1.00 82.69 85 ASP A O 1
ATOM 668 N N . THR A 1 86 ? 12.673 8.891 10.031 1.00 71.06 86 THR A N 1
ATOM 669 C CA . THR A 1 86 ? 13.257 10.176 10.453 1.00 71.06 86 THR A CA 1
ATOM 670 C C . THR A 1 86 ? 12.321 11.026 11.324 1.00 71.06 86 THR A C 1
ATOM 672 O O . THR A 1 86 ? 12.681 12.141 11.709 1.00 71.06 86 THR A O 1
ATOM 675 N N . ARG A 1 87 ? 11.117 10.543 11.676 1.00 67.06 87 ARG A N 1
ATOM 676 C CA . ARG A 1 87 ? 10.203 11.252 12.604 1.00 67.06 87 ARG A CA 1
ATOM 677 C C . ARG A 1 87 ? 10.673 11.156 14.051 1.00 67.06 87 ARG A C 1
ATOM 679 O O . ARG A 1 87 ? 10.329 12.005 14.887 1.00 67.06 87 ARG A O 1
ATOM 686 N N . LYS A 1 88 ? 11.498 10.152 14.350 1.00 60.38 88 LYS A N 1
ATOM 687 C CA . LYS A 1 88 ? 12.305 10.124 15.563 1.00 60.38 88 LYS A CA 1
ATOM 688 C C . LYS A 1 88 ? 13.398 11.179 15.400 1.00 60.38 88 LYS A C 1
ATOM 690 O O . LYS A 1 88 ? 14.486 10.908 14.912 1.00 60.38 88 LYS A O 1
ATOM 695 N N . GLY A 1 89 ? 13.101 12.413 15.815 1.00 52.59 89 GLY A N 1
ATOM 696 C CA . GLY A 1 89 ? 14.171 13.343 16.186 1.00 52.59 89 GLY A CA 1
ATOM 697 C C . GLY A 1 89 ? 15.125 12.649 17.173 1.00 52.59 89 GLY A C 1
ATOM 698 O O . GLY A 1 89 ? 14.702 11.666 17.794 1.00 52.59 89 GLY A O 1
ATOM 699 N N . PRO A 1 90 ? 16.374 13.132 17.335 1.00 44.88 90 PRO A N 1
ATOM 700 C CA . PRO A 1 90 ? 17.336 12.512 18.247 1.00 44.88 90 PRO A CA 1
ATOM 701 C C . PRO A 1 90 ? 16.631 12.223 19.572 1.00 44.88 90 PRO A C 1
ATOM 703 O O . PRO A 1 90 ? 15.867 13.100 20.003 1.00 44.88 90 PRO A O 1
ATOM 706 N N . PRO A 1 91 ? 16.793 11.016 20.158 1.00 44.38 91 PRO A N 1
ATOM 707 C CA . PRO A 1 91 ? 16.113 10.642 21.389 1.00 44.38 91 PRO A CA 1
ATOM 708 C C . PRO A 1 91 ? 16.325 11.782 22.372 1.00 44.38 91 PRO A C 1
ATOM 710 O O . PRO A 1 91 ? 17.440 12.029 22.828 1.00 44.38 91 PRO A O 1
ATOM 713 N N . GLN A 1 92 ? 15.279 12.581 22.593 1.00 43.16 92 GLN A N 1
ATOM 714 C CA . GLN A 1 92 ? 15.388 13.698 23.509 1.00 43.16 92 GLN A CA 1
ATOM 715 C C . GLN A 1 92 ? 15.506 13.035 24.864 1.00 43.16 92 GLN A C 1
ATOM 717 O O . GLN A 1 92 ? 14.524 12.482 25.359 1.00 43.16 92 GLN A O 1
ATOM 722 N N . ASN A 1 93 ? 16.737 13.007 25.379 1.00 38.03 93 ASN A N 1
ATOM 723 C CA . ASN A 1 93 ? 17.077 12.472 26.681 1.00 38.03 93 ASN A CA 1
ATOM 724 C C . ASN A 1 93 ? 15.989 12.874 27.671 1.00 38.03 93 ASN A C 1
ATOM 726 O O . ASN A 1 93 ? 15.779 14.061 27.908 1.00 38.03 93 ASN A O 1
ATOM 730 N N . ILE A 1 94 ? 15.283 11.853 28.158 1.00 42.12 94 ILE A N 1
ATOM 731 C CA . ILE A 1 94 ? 14.626 11.757 29.458 1.00 42.12 94 ILE A CA 1
ATOM 732 C C . ILE A 1 94 ? 14.147 13.119 29.974 1.00 42.12 94 ILE A C 1
ATOM 734 O O . ILE A 1 94 ? 14.901 13.881 30.583 1.00 42.12 94 ILE A O 1
ATOM 738 N N . ALA A 1 95 ? 12.859 13.404 29.777 1.00 39.44 95 ALA A N 1
ATOM 739 C CA . ALA A 1 95 ? 12.188 14.446 30.536 1.00 39.44 95 ALA A CA 1
ATOM 740 C C . ALA A 1 95 ? 12.406 14.167 32.035 1.00 39.44 95 ALA A C 1
ATOM 742 O O . ALA A 1 95 ? 11.843 13.224 32.586 1.00 39.44 95 ALA A O 1
ATOM 743 N N . LYS A 1 96 ? 13.236 14.987 32.692 1.00 42.62 96 LYS A N 1
ATOM 744 C CA . LYS A 1 96 ? 13.624 14.872 34.111 1.00 42.62 96 LYS A CA 1
ATOM 745 C C . LYS A 1 96 ? 12.461 14.980 35.118 1.00 42.62 96 LYS A C 1
ATOM 747 O O . LYS A 1 96 ? 12.714 14.901 36.311 1.00 42.62 96 LYS A O 1
ATOM 752 N N . ASN A 1 97 ? 11.206 15.113 34.677 1.00 40.84 97 ASN A N 1
ATOM 753 C CA . ASN A 1 97 ? 10.073 15.468 35.541 1.00 40.84 97 ASN A CA 1
ATOM 754 C C . ASN A 1 97 ? 8.874 14.498 35.474 1.00 40.84 97 ASN A C 1
ATOM 756 O O . ASN A 1 97 ? 7.751 14.915 35.735 1.00 40.84 97 ASN A O 1
ATOM 760 N N . GLY A 1 98 ? 9.054 13.227 35.097 1.00 37.00 98 GLY A N 1
ATOM 761 C CA . GLY A 1 98 ? 7.987 12.209 35.199 1.00 37.00 98 GLY A CA 1
ATOM 762 C C . GLY A 1 98 ? 6.787 12.379 34.249 1.00 37.00 98 GLY A C 1
ATOM 763 O O . GLY A 1 98 ? 5.960 11.480 34.145 1.00 37.00 98 GLY A O 1
ATOM 764 N N . VAL A 1 99 ? 6.710 13.477 33.494 1.00 37.44 99 VAL A N 1
ATOM 765 C CA . VAL A 1 99 ? 5.777 13.638 32.376 1.00 37.44 99 VAL A CA 1
ATOM 766 C C . VAL A 1 99 ? 6.457 13.073 31.137 1.00 37.44 99 VAL A C 1
ATOM 768 O O . VAL A 1 99 ? 7.222 13.760 30.453 1.00 37.44 99 VAL A O 1
ATOM 771 N N . THR A 1 100 ? 6.226 11.792 30.858 1.00 40.84 100 THR A N 1
ATOM 772 C CA . THR A 1 100 ? 6.548 11.265 29.531 1.00 40.84 100 THR A CA 1
ATOM 773 C C . THR A 1 100 ? 5.758 12.092 28.513 1.00 40.84 100 THR A C 1
ATOM 775 O O . THR A 1 100 ? 4.586 12.408 28.722 1.00 40.84 100 THR A O 1
ATOM 778 N N . ARG A 1 101 ? 6.409 12.542 27.432 1.00 42.88 101 ARG A N 1
ATOM 779 C CA . ARG A 1 101 ? 5.707 13.176 26.308 1.00 42.88 101 ARG A CA 1
ATOM 780 C C . ARG A 1 101 ? 4.856 12.101 25.623 1.00 42.88 101 ARG A C 1
ATOM 782 O O . ARG A 1 101 ? 5.272 11.532 24.618 1.00 42.88 101 ARG A O 1
ATOM 789 N N . HIS A 1 102 ? 3.693 11.809 26.198 1.00 38.59 102 HIS A N 1
ATOM 790 C CA . HIS A 1 102 ? 2.620 11.059 25.562 1.00 38.59 102 HIS A CA 1
ATOM 791 C C . HIS A 1 102 ? 2.194 11.843 24.314 1.00 38.59 102 HIS A C 1
ATOM 793 O O . HIS A 1 102 ? 1.762 12.987 24.433 1.00 38.59 102 HIS A O 1
ATOM 799 N N . GLY A 1 103 ? 2.416 11.290 23.122 1.00 41.47 103 GLY A N 1
ATOM 800 C CA . GLY A 1 103 ? 2.014 11.950 21.872 1.00 41.47 103 GLY A CA 1
ATOM 801 C C . GLY A 1 103 ? 2.850 11.600 20.645 1.00 41.47 103 GLY A C 1
ATOM 802 O O . GLY A 1 103 ? 2.396 11.797 19.525 1.00 41.47 103 GLY A O 1
ATOM 803 N N . ARG A 1 104 ? 4.047 11.016 20.798 1.00 47.62 104 ARG A N 1
ATOM 804 C CA . ARG A 1 104 ? 4.685 10.326 19.664 1.00 47.62 104 ARG A CA 1
ATOM 805 C C . ARG A 1 104 ? 4.322 8.859 19.751 1.00 47.62 104 ARG A C 1
ATOM 807 O O . ARG A 1 104 ? 4.951 8.123 20.503 1.00 47.62 104 ARG A O 1
ATOM 814 N N . GLY A 1 105 ? 3.280 8.468 19.021 1.00 48.03 105 GLY A N 1
ATOM 815 C CA . GLY A 1 105 ? 2.906 7.064 18.883 1.00 48.03 105 GLY A CA 1
ATOM 816 C C . GLY A 1 105 ? 4.118 6.212 18.561 1.00 48.03 105 GLY A C 1
ATOM 817 O O . GLY A 1 105 ? 5.040 6.654 17.868 1.00 48.03 105 GLY A O 1
ATOM 818 N N . VAL A 1 106 ? 4.114 4.996 19.091 1.00 51.66 106 VAL A N 1
ATOM 819 C CA . VAL A 1 106 ? 5.112 3.989 18.758 1.00 51.66 106 VAL A CA 1
ATOM 820 C C . VAL A 1 106 ? 4.845 3.574 17.311 1.00 51.66 106 VAL A C 1
ATOM 822 O O . VAL A 1 106 ? 4.102 2.642 17.041 1.00 51.66 106 VAL A O 1
ATOM 825 N N . TRP A 1 107 ? 5.394 4.325 16.360 1.00 62.75 107 TRP A N 1
ATOM 826 C CA . TRP A 1 107 ? 5.590 3.828 15.003 1.00 62.75 107 TRP A CA 1
ATOM 827 C C . TRP A 1 107 ? 6.453 2.564 15.068 1.00 62.75 107 TRP A C 1
ATOM 829 O O . TRP A 1 107 ? 7.203 2.421 16.048 1.00 62.75 107 TRP A O 1
ATOM 839 N N . PRO A 1 108 ? 6.370 1.663 14.067 1.00 65.56 108 PRO A N 1
ATOM 840 C CA . PRO A 1 108 ? 7.283 0.531 13.992 1.00 65.56 108 PRO A CA 1
ATOM 841 C C . PRO A 1 108 ? 8.701 1.029 14.269 1.00 65.56 108 PRO A C 1
ATOM 843 O O . PRO A 1 108 ? 9.103 2.091 13.781 1.00 65.56 108 PRO A O 1
ATOM 846 N N . ASP A 1 109 ? 9.441 0.342 15.135 1.00 76.81 109 ASP A N 1
ATOM 847 C CA . ASP A 1 109 ? 10.847 0.694 15.302 1.00 76.81 109 ASP A CA 1
ATOM 848 C C . ASP A 1 109 ? 11.595 0.560 13.975 1.00 76.81 109 ASP A C 1
ATOM 850 O O . ASP A 1 109 ? 11.119 -0.056 13.019 1.00 76.81 109 ASP A O 1
ATOM 854 N N . ALA A 1 110 ? 12.762 1.204 13.918 1.00 81.75 110 ALA A N 1
ATOM 855 C CA . ALA A 1 110 ? 13.561 1.274 12.704 1.00 81.75 110 ALA A CA 1
ATOM 856 C C . ALA A 1 110 ? 13.867 -0.126 12.152 1.00 81.75 110 ALA A C 1
ATOM 858 O O . ALA A 1 110 ? 13.816 -0.316 10.944 1.00 81.75 110 ALA A O 1
ATOM 859 N N . GLU A 1 111 ? 14.079 -1.110 13.030 1.00 85.56 111 GLU A N 1
ATOM 860 C CA . GLU A 1 111 ? 14.291 -2.507 12.654 1.00 85.56 111 GLU A CA 1
ATOM 861 C C . GLU A 1 111 ? 13.067 -3.106 11.948 1.00 85.56 111 GLU A C 1
ATOM 863 O O . GLU A 1 111 ? 13.196 -3.673 10.867 1.00 85.56 111 GLU A O 1
ATOM 868 N N . THR A 1 112 ? 11.862 -2.943 12.504 1.00 85.88 112 THR A N 1
ATOM 869 C CA . THR A 1 112 ? 10.625 -3.443 11.870 1.00 85.88 112 THR A CA 1
ATOM 870 C C . THR A 1 112 ? 10.375 -2.792 10.529 1.00 85.88 112 THR A C 1
ATOM 872 O O . THR A 1 112 ? 10.003 -3.461 9.569 1.00 85.88 112 THR A O 1
ATOM 875 N N . LEU A 1 113 ? 10.544 -1.472 10.478 1.00 87.88 113 LEU A N 1
ATOM 876 C CA . LEU A 1 113 ? 10.345 -0.714 9.259 1.00 87.88 113 LEU A CA 1
ATOM 877 C C . LEU A 1 113 ? 11.348 -1.161 8.193 1.00 87.88 113 LEU A C 1
ATOM 879 O O . LEU A 1 113 ? 10.951 -1.453 7.070 1.00 87.88 113 LEU A O 1
ATOM 883 N N . SER A 1 114 ? 12.621 -1.299 8.565 1.00 89.88 114 SER A N 1
ATOM 884 C CA . SER A 1 114 ? 13.669 -1.784 7.672 1.00 89.88 114 SER A CA 1
ATOM 885 C C . SER A 1 114 ? 13.396 -3.215 7.199 1.00 89.88 114 SER A C 1
ATOM 887 O O . SER A 1 114 ? 13.500 -3.477 6.004 1.00 89.88 114 SER A O 1
ATOM 889 N N . LYS A 1 115 ? 12.950 -4.119 8.083 1.00 92.88 115 LYS A N 1
ATOM 890 C CA . LYS A 1 115 ? 12.564 -5.493 7.722 1.00 92.88 115 LYS A CA 1
ATOM 891 C C . LYS A 1 115 ? 11.372 -5.532 6.759 1.00 92.88 115 LYS A C 1
ATOM 893 O O . LYS A 1 115 ? 11.400 -6.290 5.793 1.00 92.88 115 LYS A O 1
ATOM 898 N N . ASN A 1 116 ? 10.343 -4.716 6.994 1.00 93.12 116 ASN A N 1
ATOM 899 C CA . ASN A 1 116 ? 9.194 -4.620 6.090 1.00 93.12 116 ASN A CA 1
ATOM 900 C C . ASN A 1 116 ? 9.621 -4.067 4.727 1.00 93.12 116 ASN A C 1
ATOM 902 O O . ASN A 1 116 ? 9.292 -4.654 3.703 1.00 93.12 116 ASN A O 1
ATOM 906 N N . SER A 1 117 ? 10.406 -2.989 4.705 1.00 95.06 117 SER A N 1
ATOM 907 C CA . SER A 1 117 ? 10.934 -2.409 3.468 1.00 95.06 117 SER A CA 1
ATOM 908 C C . SER A 1 117 ? 11.846 -3.380 2.716 1.00 95.06 117 SER A C 1
ATOM 910 O O . SER A 1 117 ? 11.790 -3.427 1.493 1.00 95.06 117 SER A O 1
ATOM 912 N N . TYR A 1 118 ? 12.605 -4.229 3.415 1.00 96.75 118 TYR A N 1
ATOM 913 C CA . TYR A 1 118 ? 13.357 -5.319 2.791 1.00 96.75 118 TYR A CA 1
ATOM 914 C C . TYR A 1 118 ? 12.434 -6.344 2.116 1.00 96.75 118 TYR A C 1
ATOM 916 O O . TYR A 1 118 ? 12.696 -6.753 0.989 1.00 96.75 118 TYR A O 1
ATOM 924 N N . ALA A 1 119 ? 11.325 -6.733 2.752 1.00 97.44 119 ALA A N 1
ATOM 925 C CA . ALA A 1 119 ? 10.366 -7.662 2.148 1.00 97.44 119 ALA A CA 1
ATOM 926 C C . ALA A 1 119 ? 9.655 -7.062 0.917 1.00 97.44 119 ALA A C 1
ATOM 928 O O . ALA A 1 119 ? 9.402 -7.749 -0.072 1.00 97.44 119 ALA A O 1
ATOM 929 N N . LEU A 1 120 ? 9.355 -5.763 0.959 1.00 97.62 120 LEU A N 1
ATOM 930 C CA . LEU A 1 120 ? 8.811 -5.007 -0.171 1.00 97.62 120 LEU A CA 1
ATOM 931 C C . LEU A 1 120 ? 9.828 -4.906 -1.325 1.00 97.62 120 LEU A C 1
ATOM 933 O O . LEU A 1 120 ? 9.470 -5.126 -2.481 1.00 97.62 120 LEU A O 1
ATOM 937 N N . MET A 1 121 ? 11.103 -4.661 -1.006 1.00 98.06 121 MET A N 1
ATOM 938 C CA . MET A 1 121 ? 12.229 -4.675 -1.950 1.00 98.06 121 MET A CA 1
ATOM 939 C C . MET A 1 121 ? 12.387 -6.050 -2.613 1.00 98.06 121 MET A C 1
ATOM 941 O O . MET A 1 121 ? 12.490 -6.139 -3.834 1.00 98.06 121 MET A O 1
ATOM 945 N N . ALA A 1 122 ? 12.333 -7.121 -1.817 1.00 98.44 122 ALA A N 1
ATOM 946 C CA . ALA A 1 122 ? 12.366 -8.497 -2.299 1.00 98.44 122 ALA A CA 1
ATOM 947 C C . ALA A 1 122 ? 11.210 -8.799 -3.259 1.00 98.44 122 ALA A C 1
ATOM 949 O O . ALA A 1 122 ? 11.429 -9.404 -4.304 1.00 98.44 122 ALA A O 1
ATOM 950 N N . SER A 1 123 ? 10.003 -8.317 -2.948 1.00 98.50 123 SER A N 1
ATOM 951 C CA . SER A 1 123 ? 8.830 -8.488 -3.810 1.00 98.50 123 SER A CA 1
ATOM 952 C C . SER A 1 123 ? 8.998 -7.799 -5.168 1.00 98.50 123 SER A C 1
ATOM 954 O O . SER A 1 123 ? 8.714 -8.390 -6.209 1.00 98.50 123 SER A O 1
ATOM 956 N N . ALA A 1 124 ? 9.519 -6.567 -5.169 1.00 98.56 124 ALA A N 1
ATOM 957 C CA . ALA A 1 124 ? 9.802 -5.834 -6.399 1.00 98.56 124 ALA A CA 1
ATOM 958 C C . ALA A 1 124 ? 10.869 -6.532 -7.259 1.00 98.56 124 ALA A C 1
ATOM 960 O O . ALA A 1 124 ? 10.701 -6.655 -8.471 1.00 98.56 124 ALA A O 1
ATOM 961 N N . GLN A 1 125 ? 11.950 -7.015 -6.636 1.00 98.31 125 GLN A N 1
ATOM 962 C CA . GLN A 1 125 ? 13.005 -7.733 -7.351 1.00 98.31 125 GLN A CA 1
ATOM 963 C C . GLN A 1 125 ? 12.508 -9.069 -7.910 1.00 98.31 125 GLN A C 1
ATOM 965 O O . GLN A 1 125 ? 12.822 -9.403 -9.050 1.00 98.31 125 GLN A O 1
ATOM 970 N N . LEU A 1 126 ? 11.700 -9.807 -7.144 1.00 98.44 126 LEU A N 1
ATOM 971 C CA . LEU A 1 126 ? 11.084 -11.052 -7.598 1.00 98.44 126 LEU A CA 1
ATOM 972 C C . LEU A 1 126 ? 10.198 -10.818 -8.828 1.00 98.44 126 LEU A C 1
ATOM 974 O O . LEU A 1 126 ? 10.310 -11.541 -9.813 1.00 98.44 126 LEU A O 1
ATOM 978 N N . ALA A 1 127 ? 9.376 -9.765 -8.809 1.00 98.62 127 ALA A N 1
ATOM 979 C CA . ALA A 1 127 ? 8.558 -9.376 -9.954 1.00 98.62 127 ALA A CA 1
ATOM 980 C C . ALA A 1 127 ? 9.397 -9.043 -11.194 1.00 98.62 127 ALA A C 1
ATOM 982 O O . ALA A 1 127 ? 9.067 -9.478 -12.297 1.00 98.62 127 ALA A O 1
ATOM 983 N N . ALA A 1 128 ? 10.496 -8.302 -11.027 1.00 98.19 128 ALA A N 1
ATOM 984 C CA . ALA A 1 128 ? 11.387 -7.990 -12.138 1.00 98.19 128 ALA A CA 1
ATOM 985 C C . ALA A 1 128 ? 12.070 -9.238 -12.707 1.00 98.19 128 ALA A C 1
ATOM 987 O O . ALA A 1 128 ? 12.155 -9.365 -13.927 1.00 98.19 128 ALA A O 1
ATOM 988 N N . ASN A 1 129 ? 12.504 -10.169 -11.850 1.00 97.94 129 ASN A N 1
ATOM 989 C CA . ASN A 1 129 ? 13.080 -11.443 -12.280 1.00 97.94 129 ASN A CA 1
ATOM 990 C C . ASN A 1 129 ? 12.055 -12.250 -13.086 1.00 97.94 129 ASN A C 1
ATOM 992 O O . ASN A 1 129 ? 12.325 -12.583 -14.238 1.00 97.94 129 ASN A O 1
ATOM 996 N N . HIS A 1 130 ? 10.844 -12.451 -12.550 1.00 98.31 130 HIS A N 1
ATOM 997 C CA . HIS A 1 130 ? 9.782 -13.161 -13.265 1.00 98.31 130 HIS A CA 1
ATOM 998 C C . HIS A 1 130 ? 9.437 -12.492 -14.603 1.00 98.31 130 HIS A C 1
ATOM 1000 O O . HIS A 1 130 ? 9.314 -13.165 -15.624 1.00 98.31 130 HIS A O 1
ATOM 1006 N N . PHE A 1 131 ? 9.338 -11.161 -14.653 1.00 98.19 131 PHE A N 1
ATOM 1007 C CA . PHE A 1 131 ? 9.079 -10.451 -15.906 1.00 98.19 131 PHE A CA 1
ATOM 1008 C C . PHE A 1 131 ? 10.223 -10.588 -16.927 1.00 98.19 131 PHE A C 1
ATOM 1010 O O . PHE A 1 131 ? 9.974 -10.737 -18.128 1.00 98.19 131 PHE A O 1
ATOM 1017 N N . ASN A 1 132 ? 11.477 -10.529 -16.478 1.00 97.31 132 ASN A N 1
ATOM 1018 C CA . ASN A 1 132 ? 12.653 -10.654 -17.339 1.00 97.31 132 ASN A CA 1
ATOM 1019 C C . ASN A 1 132 ? 12.811 -12.073 -17.898 1.00 97.31 132 ASN A C 1
ATOM 1021 O O . ASN A 1 132 ? 13.188 -12.236 -19.059 1.00 97.31 132 ASN A O 1
ATOM 1025 N N . GLU A 1 133 ? 12.494 -13.079 -17.085 1.00 97.56 133 GLU A N 1
ATOM 1026 C CA . GLU A 1 133 ? 12.543 -14.504 -17.431 1.00 97.56 133 GLU A CA 1
ATOM 1027 C C . GLU A 1 133 ? 11.273 -14.991 -18.137 1.00 97.56 133 GLU A C 1
ATOM 1029 O O . GLU A 1 133 ? 11.233 -16.115 -18.633 1.00 97.56 133 GLU A O 1
ATOM 1034 N N . LYS A 1 134 ? 10.248 -14.132 -18.221 1.00 97.50 134 LYS A N 1
ATOM 1035 C CA . LYS A 1 134 ? 8.904 -14.467 -18.710 1.00 97.50 134 LYS A CA 1
ATOM 1036 C C . LYS A 1 134 ? 8.282 -15.634 -17.929 1.00 97.50 134 LYS A C 1
ATOM 1038 O O . LYS A 1 134 ? 7.547 -16.443 -18.495 1.00 97.50 134 LYS A O 1
ATOM 1043 N N . ASP A 1 135 ? 8.572 -15.700 -16.630 1.00 98.12 135 ASP A N 1
ATOM 1044 C CA . ASP A 1 135 ? 8.018 -16.695 -15.723 1.00 98.12 135 ASP A CA 1
ATOM 1045 C C . ASP A 1 135 ? 6.543 -16.394 -15.430 1.00 98.12 135 ASP A C 1
ATOM 1047 O O . ASP A 1 135 ? 6.184 -15.401 -14.794 1.00 98.12 135 ASP A O 1
ATOM 1051 N N . SER A 1 136 ? 5.675 -17.290 -15.889 1.00 98.19 136 SER A N 1
ATOM 1052 C CA . SER A 1 136 ? 4.230 -17.199 -15.723 1.00 98.19 136 SER A CA 1
ATOM 1053 C C . SER A 1 136 ? 3.703 -17.883 -14.455 1.00 98.19 136 SER A C 1
ATOM 1055 O O . SER A 1 136 ? 2.494 -18.090 -14.331 1.00 98.19 136 SER A O 1
ATOM 1057 N N . SER A 1 137 ? 4.582 -18.286 -13.533 1.00 98.50 137 SER A N 1
ATOM 1058 C CA . SER A 1 137 ? 4.238 -18.991 -12.291 1.00 98.50 137 SER A CA 1
ATOM 1059 C C . SER A 1 137 ? 3.267 -18.204 -11.400 1.00 98.50 137 SER A C 1
ATOM 1061 O O . SER A 1 137 ? 2.365 -18.787 -10.791 1.00 98.50 137 SER A O 1
ATOM 1063 N N . VAL A 1 138 ? 3.406 -16.874 -11.360 1.00 98.25 138 VAL A N 1
ATOM 1064 C CA . VAL A 1 138 ? 2.513 -15.961 -10.626 1.00 98.25 138 VAL A CA 1
ATOM 1065 C C . VAL A 1 138 ? 1.522 -15.267 -11.561 1.00 98.25 138 VAL A C 1
ATOM 1067 O O . VAL A 1 138 ? 0.342 -15.171 -11.222 1.00 98.25 138 VAL A O 1
ATOM 1070 N N . VAL A 1 139 ? 1.981 -14.820 -12.737 1.00 98.31 139 VAL A N 1
ATOM 1071 C CA . VAL A 1 139 ? 1.198 -14.028 -13.705 1.00 98.31 139 VAL A CA 1
ATOM 1072 C C . VAL A 1 139 ? 1.088 -14.796 -15.024 1.00 98.31 139 VAL A C 1
ATOM 1074 O O . VAL A 1 139 ? 2.018 -14.755 -15.833 1.00 98.31 139 VAL A O 1
ATOM 1077 N N . PRO A 1 140 ? -0.021 -15.524 -15.257 1.00 98.25 140 PRO A N 1
ATOM 1078 C CA . PRO A 1 140 ? -0.184 -16.400 -16.418 1.00 98.25 140 PRO A CA 1
ATOM 1079 C C . PRO A 1 140 ? 0.004 -15.701 -17.763 1.00 98.25 140 PRO A C 1
ATOM 1081 O O . PRO A 1 140 ? 0.473 -16.315 -18.719 1.00 98.25 140 PRO A O 1
ATOM 1084 N N . GLU A 1 141 ? -0.347 -14.420 -17.842 1.00 97.88 141 GLU A N 1
ATOM 1085 C CA . GLU A 1 141 ? -0.274 -13.606 -19.050 1.00 97.88 141 GLU A CA 1
ATOM 1086 C C . GLU A 1 141 ? 1.151 -13.536 -19.614 1.00 97.88 141 GLU A C 1
ATOM 1088 O O . GLU A 1 141 ? 1.305 -13.467 -20.830 1.00 97.88 141 GLU A O 1
ATOM 1093 N N . LEU A 1 142 ? 2.193 -13.672 -18.781 1.00 97.94 142 LEU A N 1
ATOM 1094 C CA . LEU A 1 142 ? 3.591 -13.690 -19.232 1.00 97.94 142 LEU A CA 1
ATOM 1095 C C . LEU A 1 142 ? 3.929 -14.891 -20.137 1.00 97.94 142 LEU A C 1
ATOM 1097 O O . LEU A 1 142 ? 4.871 -14.812 -20.926 1.00 97.94 142 LEU A O 1
ATOM 1101 N N . ALA A 1 143 ? 3.139 -15.972 -20.107 1.00 97.56 143 ALA A N 1
ATOM 1102 C CA . ALA A 1 143 ? 3.266 -17.090 -21.049 1.00 97.56 143 ALA A CA 1
ATOM 1103 C C . ALA A 1 143 ? 2.711 -16.769 -22.451 1.00 97.56 143 ALA A C 1
ATOM 1105 O O . ALA A 1 143 ? 2.916 -17.536 -23.394 1.00 97.56 143 ALA A O 1
ATOM 1106 N N . GLY A 1 144 ? 1.982 -15.659 -22.604 1.00 96.25 144 GLY A N 1
ATOM 1107 C CA . GLY A 1 144 ? 1.392 -15.246 -23.871 1.00 96.25 144 GLY A CA 1
ATOM 1108 C C . GLY A 1 144 ? 2.452 -14.974 -24.939 1.00 96.25 144 GLY A C 1
ATOM 1109 O O . GLY A 1 144 ? 3.497 -14.388 -24.661 1.00 96.25 144 GLY A O 1
ATOM 1110 N N . HIS A 1 145 ? 2.162 -15.357 -26.187 1.00 92.94 145 HIS A N 1
ATOM 1111 C CA . HIS A 1 145 ? 3.104 -15.234 -27.308 1.00 92.94 145 HIS A CA 1
ATOM 1112 C C . HIS A 1 145 ? 3.699 -13.822 -27.441 1.00 92.94 145 HIS A C 1
ATOM 1114 O O . HIS A 1 145 ? 4.908 -13.684 -27.601 1.00 92.94 145 HIS A O 1
ATOM 1120 N N . ASN A 1 146 ? 2.867 -12.789 -27.273 1.00 89.88 146 ASN A N 1
ATOM 1121 C CA . ASN A 1 146 ? 3.283 -11.387 -27.359 1.00 89.88 146 ASN A CA 1
ATOM 1122 C C . ASN A 1 146 ? 4.360 -11.016 -26.323 1.00 89.88 146 ASN A C 1
ATOM 1124 O O . ASN A 1 146 ? 5.252 -10.224 -26.614 1.00 89.88 146 ASN A O 1
ATOM 1128 N N . PHE A 1 147 ? 4.307 -11.602 -25.124 1.00 93.19 147 PHE A N 1
ATOM 1129 C CA . PHE A 1 147 ? 5.274 -11.328 -24.058 1.00 93.19 147 PHE A CA 1
ATOM 1130 C C . PHE A 1 147 ? 6.553 -12.141 -24.219 1.00 93.19 147 PHE A C 1
ATOM 1132 O O . PHE A 1 147 ? 7.634 -11.640 -23.918 1.00 93.19 147 PHE A O 1
ATOM 1139 N N . GLN A 1 148 ? 6.450 -13.356 -24.759 1.00 94.62 148 GLN A N 1
ATOM 1140 C CA . GLN A 1 148 ? 7.604 -14.205 -25.064 1.00 94.62 148 GLN A CA 1
ATOM 1141 C C . GLN A 1 148 ? 8.511 -13.585 -26.138 1.00 94.62 148 GLN A C 1
ATOM 1143 O O . GLN A 1 148 ? 9.727 -13.756 -26.098 1.00 94.62 148 GLN A O 1
ATOM 1148 N N . THR A 1 149 ? 7.938 -12.830 -27.081 1.00 93.50 149 THR A N 1
ATOM 1149 C CA . THR A 1 149 ? 8.695 -12.108 -28.118 1.00 93.50 149 THR A CA 1
ATOM 1150 C C . THR A 1 149 ? 9.130 -10.704 -27.702 1.00 93.50 149 THR A C 1
ATOM 1152 O O . THR A 1 149 ? 9.917 -10.076 -28.407 1.00 93.50 149 THR A O 1
ATOM 1155 N N . CYS A 1 150 ? 8.623 -10.190 -26.582 1.00 93.75 150 CYS A N 1
ATOM 1156 C CA . CYS A 1 150 ? 8.924 -8.842 -26.126 1.00 93.75 150 CYS A CA 1
ATOM 1157 C C . CYS A 1 150 ? 10.372 -8.733 -25.625 1.00 93.75 150 CYS A C 1
ATOM 1159 O O . CYS A 1 150 ? 10.786 -9.443 -24.705 1.00 93.75 150 CYS A O 1
ATOM 1161 N N . SER A 1 151 ? 11.132 -7.792 -26.191 1.00 93.94 151 SER A N 1
ATOM 1162 C CA . SER A 1 151 ? 12.521 -7.532 -25.801 1.00 93.94 151 SER A CA 1
ATOM 1163 C C . SER A 1 151 ? 12.664 -6.660 -24.553 1.00 93.94 151 SER A C 1
ATOM 1165 O O . SER A 1 151 ? 13.784 -6.512 -24.069 1.00 93.94 151 SER A O 1
ATOM 1167 N N . VAL A 1 152 ? 11.568 -6.099 -24.023 1.00 93.81 152 VAL A N 1
ATOM 1168 C CA . VAL A 1 152 ? 11.621 -5.251 -22.827 1.00 93.81 152 VAL A CA 1
ATOM 1169 C C . VAL A 1 152 ? 12.108 -6.054 -21.628 1.00 93.81 152 VAL A C 1
ATOM 1171 O O . VAL A 1 152 ? 11.589 -7.140 -21.333 1.00 93.81 152 VAL A O 1
ATOM 1174 N N . ARG A 1 153 ? 13.097 -5.493 -20.930 1.00 95.81 153 ARG A N 1
ATOM 1175 C CA . ARG A 1 153 ? 13.661 -6.040 -19.693 1.00 95.81 153 ARG A CA 1
ATOM 1176 C C . ARG A 1 153 ? 13.974 -4.930 -18.704 1.00 95.81 153 ARG A C 1
ATOM 1178 O O . ARG A 1 153 ? 14.373 -3.838 -19.100 1.00 95.81 153 ARG A O 1
ATOM 1185 N N . PHE A 1 154 ? 13.873 -5.232 -17.419 1.00 95.62 154 PHE A N 1
ATOM 1186 C CA . PHE A 1 154 ? 14.425 -4.390 -16.369 1.00 95.62 154 PHE A CA 1
ATOM 1187 C C . PHE A 1 154 ? 15.923 -4.660 -16.256 1.00 95.62 154 PHE A C 1
ATOM 1189 O O . PHE A 1 154 ? 16.312 -5.778 -15.921 1.00 95.62 154 PHE A O 1
ATOM 1196 N N . SER A 1 155 ? 16.755 -3.670 -16.585 1.00 88.19 155 SER A N 1
ATOM 1197 C CA . SER A 1 155 ? 18.217 -3.795 -16.495 1.00 88.19 155 SER A CA 1
ATOM 1198 C C . SER A 1 155 ? 18.684 -3.781 -15.046 1.00 88.19 155 SER A C 1
ATOM 1200 O O . SER A 1 155 ? 19.445 -4.656 -14.658 1.00 88.19 155 SER A O 1
ATOM 1202 N N . ASP A 1 156 ? 18.164 -2.840 -14.257 1.00 88.62 156 ASP A N 1
ATOM 1203 C CA . ASP A 1 156 ? 18.366 -2.725 -12.815 1.00 88.62 156 ASP A CA 1
ATOM 1204 C C . ASP A 1 156 ? 17.158 -2.030 -12.170 1.00 88.62 156 ASP A C 1
ATOM 1206 O O . ASP A 1 156 ? 16.568 -1.110 -12.750 1.00 88.62 156 ASP A O 1
ATOM 1210 N N . ILE A 1 157 ? 16.813 -2.439 -10.945 1.00 96.38 157 ILE A N 1
ATOM 1211 C CA . ILE A 1 157 ? 15.886 -1.692 -10.090 1.00 96.38 157 ILE A CA 1
ATOM 1212 C C . ILE A 1 157 ? 16.694 -0.791 -9.158 1.00 96.38 157 ILE A C 1
ATOM 1214 O O . ILE A 1 157 ? 17.583 -1.250 -8.441 1.00 96.38 157 ILE A O 1
ATOM 1218 N N . ILE A 1 158 ? 16.339 0.490 -9.119 1.00 97.25 158 ILE A N 1
ATOM 1219 C CA . ILE A 1 158 ? 16.912 1.453 -8.181 1.00 97.25 158 ILE A CA 1
ATOM 1220 C C . ILE A 1 158 ? 15.977 1.605 -6.990 1.00 97.25 158 ILE A C 1
ATOM 1222 O O . ILE A 1 158 ? 14.858 2.099 -7.125 1.00 97.25 158 ILE A O 1
ATOM 1226 N N . PHE A 1 159 ? 16.456 1.241 -5.804 1.00 97.50 159 PHE A N 1
ATOM 1227 C CA . PHE A 1 159 ? 15.722 1.447 -4.561 1.00 97.50 159 PHE A CA 1
ATOM 1228 C C . PHE A 1 159 ? 16.089 2.789 -3.931 1.00 97.50 159 PHE A C 1
ATOM 1230 O O . PHE A 1 159 ? 17.264 3.087 -3.733 1.00 97.50 159 PHE A O 1
ATOM 1237 N N . LEU A 1 160 ? 15.084 3.592 -3.580 1.00 96.62 160 LEU A N 1
ATOM 1238 C CA . LEU A 1 160 ? 15.271 4.870 -2.891 1.00 96.62 160 LEU A CA 1
ATOM 1239 C C . LEU A 1 160 ? 14.523 4.881 -1.558 1.00 96.62 160 LEU A C 1
ATOM 1241 O O . LEU A 1 160 ? 13.382 4.424 -1.468 1.00 96.62 160 LEU A O 1
ATOM 1245 N N . ASP A 1 161 ? 15.151 5.452 -0.528 1.00 95.44 161 ASP A N 1
ATOM 1246 C CA . ASP A 1 161 ? 14.484 5.695 0.750 1.00 95.44 161 ASP A CA 1
ATOM 1247 C C . ASP A 1 161 ? 13.556 6.911 0.665 1.00 95.44 161 ASP A C 1
ATOM 1249 O O . ASP A 1 161 ? 13.883 7.938 0.080 1.00 95.44 161 ASP A O 1
ATOM 1253 N N . THR A 1 162 ? 12.386 6.815 1.277 1.00 95.00 162 THR A N 1
ATOM 1254 C CA . THR A 1 162 ? 11.424 7.921 1.379 1.00 95.00 162 THR A CA 1
ATOM 1255 C C . THR A 1 162 ? 11.299 8.433 2.800 1.00 95.00 162 THR A C 1
ATOM 1257 O O . THR A 1 162 ? 10.788 9.529 3.027 1.00 95.00 162 THR A O 1
ATOM 1260 N N . SER A 1 163 ? 11.683 7.609 3.771 1.00 90.56 163 SER A N 1
ATOM 1261 C CA . SER A 1 163 ? 11.405 7.773 5.192 1.00 90.56 163 SER A CA 1
ATOM 1262 C C . SER A 1 163 ? 9.972 8.220 5.528 1.00 90.56 163 SER A C 1
ATOM 1264 O O . SER A 1 163 ? 9.762 8.947 6.503 1.00 90.56 163 SER A O 1
ATOM 1266 N N . HIS A 1 164 ? 8.988 7.862 4.693 1.00 88.88 164 HIS A N 1
ATOM 1267 C CA . HIS A 1 164 ? 7.607 8.364 4.744 1.00 88.88 164 HIS A CA 1
ATOM 1268 C C . HIS A 1 164 ? 7.451 9.898 4.640 1.00 88.88 164 HIS A C 1
ATOM 1270 O O . HIS A 1 164 ? 6.458 10.457 5.122 1.00 88.88 164 HIS A O 1
ATOM 1276 N N . ARG A 1 165 ? 8.414 10.614 4.050 1.00 89.69 165 ARG A N 1
ATOM 1277 C CA . ARG A 1 165 ? 8.438 12.082 3.989 1.00 89.69 165 ARG A CA 1
ATOM 1278 C C . ARG A 1 165 ? 8.571 12.597 2.565 1.00 89.69 165 ARG A C 1
ATOM 1280 O O . ARG A 1 165 ? 9.530 12.280 1.873 1.00 89.69 165 ARG A O 1
ATOM 1287 N N . GLU A 1 166 ? 7.689 13.534 2.229 1.00 92.12 166 GLU A N 1
ATOM 1288 C CA . GLU A 1 166 ? 7.682 14.303 0.977 1.00 92.12 166 GLU A CA 1
ATOM 1289 C C . GLU A 1 166 ? 9.074 14.797 0.572 1.00 92.12 166 GLU A C 1
ATOM 1291 O O . GLU A 1 166 ? 9.581 14.442 -0.484 1.00 92.12 166 GLU A O 1
ATOM 1296 N N . LYS A 1 167 ? 9.739 15.556 1.455 1.00 91.88 167 LYS A N 1
ATOM 1297 C CA . LYS A 1 167 ? 11.046 16.161 1.162 1.00 91.88 167 LYS A CA 1
ATOM 1298 C C . LYS A 1 167 ? 12.132 15.127 0.854 1.00 91.88 167 LYS A C 1
ATOM 1300 O O . LYS A 1 167 ? 12.980 15.390 0.014 1.00 91.88 167 LYS A O 1
ATOM 1305 N N . ILE A 1 168 ? 12.143 13.995 1.559 1.00 91.62 168 ILE A N 1
ATOM 1306 C CA . ILE A 1 168 ? 13.182 12.972 1.370 1.00 91.62 168 ILE A CA 1
ATOM 1307 C C . ILE A 1 168 ? 12.929 12.228 0.060 1.00 91.62 168 ILE A C 1
ATOM 1309 O O . ILE A 1 168 ? 13.852 12.105 -0.737 1.00 91.62 168 ILE A O 1
ATOM 1313 N N . ALA A 1 169 ? 11.679 11.832 -0.200 1.00 94.50 169 ALA A N 1
ATOM 1314 C CA . ALA A 1 169 ? 11.294 11.214 -1.465 1.00 94.50 169 ALA A CA 1
ATOM 1315 C C . ALA A 1 169 ? 11.628 12.125 -2.662 1.00 94.50 169 ALA A C 1
ATOM 1317 O O . ALA A 1 169 ? 12.354 11.719 -3.565 1.00 94.50 169 ALA A O 1
ATOM 1318 N N . ALA A 1 170 ? 11.183 13.383 -2.627 1.00 94.31 170 ALA A N 1
ATOM 1319 C CA . ALA A 1 170 ? 11.444 14.354 -3.686 1.00 94.31 170 ALA A CA 1
ATOM 1320 C C . ALA A 1 170 ? 12.946 14.586 -3.919 1.00 94.31 170 ALA A C 1
ATOM 1322 O O . ALA A 1 170 ? 13.394 14.570 -5.061 1.00 94.31 170 ALA A O 1
ATOM 1323 N N . ASN A 1 171 ? 13.735 14.766 -2.853 1.00 94.00 171 ASN A N 1
ATOM 1324 C CA . ASN A 1 171 ? 15.178 14.980 -2.975 1.00 94.00 171 ASN A CA 1
ATOM 1325 C C . ASN A 1 171 ? 15.888 13.770 -3.586 1.00 94.00 171 ASN A C 1
ATOM 1327 O O . ASN A 1 171 ? 16.642 13.940 -4.535 1.00 94.00 171 ASN A O 1
ATOM 1331 N N . ASN A 1 172 ? 15.608 12.561 -3.092 1.00 94.50 172 ASN A N 1
ATOM 1332 C CA . ASN A 1 172 ? 16.238 11.349 -3.613 1.00 94.50 172 ASN A CA 1
ATOM 1333 C C . ASN A 1 172 ? 15.876 11.116 -5.087 1.00 94.50 172 ASN A C 1
ATOM 1335 O O . ASN A 1 172 ? 16.717 10.673 -5.866 1.00 94.50 172 ASN A O 1
ATOM 1339 N N . PHE A 1 173 ? 14.649 11.459 -5.490 1.00 95.50 173 PHE A N 1
ATOM 1340 C CA . PHE A 1 173 ? 14.245 11.406 -6.892 1.00 95.50 173 PHE A CA 1
ATOM 1341 C C . PHE A 1 173 ? 14.968 12.458 -7.747 1.00 95.50 173 PHE A C 1
ATOM 1343 O O . PHE A 1 173 ? 15.472 12.136 -8.818 1.00 95.50 173 PHE A O 1
ATOM 1350 N N . ILE A 1 174 ? 15.092 13.700 -7.269 1.00 94.44 174 ILE A N 1
ATOM 1351 C CA . ILE A 1 174 ? 15.845 14.760 -7.962 1.00 94.44 174 ILE A CA 1
ATOM 1352 C C . ILE A 1 174 ? 17.319 14.377 -8.121 1.00 94.44 174 ILE A C 1
ATOM 1354 O O . ILE A 1 174 ? 17.865 14.519 -9.213 1.00 94.44 174 ILE A O 1
ATOM 1358 N N . ASP A 1 175 ? 17.954 13.871 -7.065 1.00 94.00 175 ASP A N 1
ATOM 1359 C CA . ASP A 1 175 ? 19.353 13.440 -7.098 1.00 94.00 175 ASP A CA 1
ATOM 1360 C C . ASP A 1 175 ? 19.561 12.330 -8.138 1.00 94.00 175 ASP A C 1
ATOM 1362 O O . ASP A 1 175 ? 20.551 12.335 -8.870 1.00 94.00 175 ASP A O 1
ATOM 1366 N N . LEU A 1 176 ? 18.589 11.422 -8.273 1.00 94.00 176 LEU A N 1
ATOM 1367 C CA . LEU A 1 176 ? 18.615 10.390 -9.302 1.00 94.00 176 LEU A CA 1
ATOM 1368 C C . LEU A 1 176 ? 18.524 10.967 -10.725 1.00 94.00 176 LEU A C 1
ATOM 1370 O O . LEU A 1 176 ? 19.284 10.550 -11.605 1.00 94.00 176 LEU A O 1
ATOM 1374 N N . LEU A 1 177 ? 17.628 11.934 -10.947 1.00 91.62 177 LEU A N 1
ATOM 1375 C CA . LEU A 1 177 ? 17.474 12.617 -12.237 1.00 91.62 177 LEU A CA 1
ATOM 1376 C C . LEU A 1 177 ? 18.744 13.387 -12.628 1.00 91.62 177 LEU A C 1
ATOM 1378 O O . LEU A 1 177 ? 19.137 13.384 -13.794 1.00 91.62 177 LEU A O 1
ATOM 1382 N N . LEU A 1 178 ? 19.419 14.009 -11.657 1.00 91.19 178 LEU A N 1
ATOM 1383 C CA . LEU A 1 178 ? 20.669 14.746 -11.877 1.00 91.19 178 LEU A CA 1
ATOM 1384 C C . LEU A 1 178 ? 21.831 13.845 -12.321 1.00 91.19 178 LEU A C 1
ATOM 1386 O O . LEU A 1 178 ? 22.760 14.327 -12.970 1.00 91.19 178 LEU A O 1
ATOM 1390 N N . ASN A 1 179 ? 21.761 12.542 -12.041 1.00 91.12 179 ASN A N 1
ATOM 1391 C CA . ASN A 1 179 ? 22.753 11.561 -12.482 1.00 91.12 179 ASN A CA 1
ATOM 1392 C C . ASN A 1 179 ? 22.539 11.073 -13.932 1.00 91.12 179 ASN A C 1
ATOM 1394 O O . ASN A 1 179 ? 23.219 10.146 -14.362 1.00 91.12 179 ASN A O 1
ATOM 1398 N N . ASN A 1 180 ? 21.642 11.709 -14.704 1.00 83.12 180 ASN A N 1
ATOM 1399 C CA . ASN A 1 180 ? 21.277 11.336 -16.083 1.00 83.12 180 ASN A CA 1
ATOM 1400 C C . ASN A 1 180 ? 20.772 9.890 -16.216 1.00 83.12 180 ASN A C 1
ATOM 1402 O O . ASN A 1 180 ? 21.009 9.216 -17.218 1.00 83.12 180 ASN A O 1
ATOM 1406 N N . THR A 1 181 ? 20.074 9.427 -15.186 1.00 84.50 181 THR A N 1
ATOM 1407 C CA . THR A 1 181 ? 19.435 8.114 -15.144 1.00 84.50 181 THR A CA 1
ATOM 1408 C C . THR A 1 181 ? 18.182 8.133 -16.017 1.00 84.50 181 THR A C 1
ATOM 1410 O O . THR A 1 181 ? 17.329 9.005 -15.845 1.00 84.50 181 THR A O 1
ATOM 1413 N N . SER A 1 182 ? 18.051 7.181 -16.941 1.00 86.31 182 SER A N 1
ATOM 1414 C CA . SER A 1 182 ? 16.842 7.050 -17.758 1.00 86.31 182 SER A CA 1
ATOM 1415 C C . SER A 1 182 ? 15.801 6.222 -17.012 1.00 86.31 182 SER A C 1
ATOM 1417 O O . SER A 1 182 ? 15.987 5.025 -16.848 1.00 86.31 182 SER A O 1
ATOM 1419 N N . ILE A 1 183 ? 14.720 6.849 -16.545 1.00 91.94 183 ILE A N 1
ATOM 1420 C CA . ILE A 1 183 ? 13.697 6.209 -15.704 1.00 91.94 183 ILE A CA 1
ATOM 1421 C C . ILE A 1 183 ? 12.445 5.958 -16.540 1.00 91.94 183 ILE A C 1
ATOM 1423 O O . ILE A 1 183 ? 11.920 6.899 -17.130 1.00 91.94 183 ILE A O 1
ATOM 1427 N N . CYS A 1 184 ? 11.942 4.723 -16.553 1.00 93.50 184 CYS A N 1
ATOM 1428 C CA . CYS A 1 184 ? 10.673 4.409 -17.215 1.00 93.50 184 CYS A CA 1
ATOM 1429 C C . CYS A 1 184 ? 9.455 4.704 -16.347 1.00 93.50 184 CYS A C 1
ATOM 1431 O O . CYS A 1 184 ? 8.420 5.125 -16.841 1.00 93.50 184 CYS A O 1
ATOM 1433 N N . ALA A 1 185 ? 9.552 4.371 -15.062 1.00 96.75 185 ALA A N 1
ATOM 1434 C CA . ALA A 1 185 ? 8.457 4.468 -14.116 1.00 96.75 185 ALA A CA 1
ATOM 1435 C C . ALA A 1 185 ? 9.009 4.511 -12.692 1.00 96.75 185 ALA A C 1
ATOM 1437 O O . ALA A 1 185 ? 10.130 4.061 -12.416 1.00 96.75 185 ALA A O 1
ATOM 1438 N N . VAL A 1 186 ? 8.187 5.020 -11.784 1.00 97.75 186 VAL A N 1
ATOM 1439 C CA . VAL A 1 186 ? 8.432 4.967 -10.346 1.00 97.75 186 VAL A CA 1
ATOM 1440 C C . VAL A 1 186 ? 7.343 4.131 -9.690 1.00 97.75 186 VAL A C 1
ATOM 1442 O O . VAL A 1 186 ? 6.166 4.373 -9.909 1.00 97.75 186 VAL A O 1
ATOM 1445 N N . VAL A 1 187 ? 7.712 3.164 -8.859 1.00 98.44 187 VAL A N 1
ATOM 1446 C CA . VAL A 1 187 ? 6.785 2.403 -8.017 1.00 98.44 187 VAL A CA 1
ATOM 1447 C C . VAL A 1 187 ? 6.861 2.941 -6.593 1.00 98.44 187 VAL A C 1
ATOM 1449 O O . VAL A 1 187 ? 7.922 2.943 -5.964 1.00 98.44 187 VAL A O 1
ATOM 1452 N N . GLY A 1 188 ? 5.718 3.372 -6.067 1.00 97.06 188 GLY A N 1
ATOM 1453 C CA . GLY A 1 188 ? 5.606 4.035 -4.773 1.00 97.06 188 GLY A CA 1
ATOM 1454 C C . GLY A 1 188 ? 5.842 5.545 -4.832 1.00 97.06 188 GLY A C 1
ATOM 1455 O O . GLY A 1 188 ? 5.927 6.125 -5.912 1.00 97.06 188 GLY A O 1
ATOM 1456 N N . PRO A 1 189 ? 5.972 6.203 -3.667 1.00 95.94 189 PRO A N 1
ATOM 1457 C CA . PRO A 1 189 ? 6.048 5.629 -2.321 1.00 95.94 189 PRO A CA 1
ATOM 1458 C C . PRO A 1 189 ? 4.699 5.177 -1.751 1.00 95.94 189 PRO A C 1
ATOM 1460 O O . PRO A 1 189 ? 3.660 5.403 -2.343 1.00 95.94 189 PRO A O 1
ATOM 1463 N N . GLU A 1 190 ? 4.715 4.548 -0.574 1.00 92.00 190 GLU A N 1
ATOM 1464 C CA . GLU A 1 190 ? 3.513 4.007 0.086 1.00 92.00 190 GLU A CA 1
ATOM 1465 C C . GLU A 1 190 ? 2.607 5.078 0.733 1.00 92.00 190 GLU A C 1
ATOM 1467 O O . GLU A 1 190 ? 1.428 4.830 0.987 1.00 92.00 190 GLU A O 1
ATOM 1472 N N . THR A 1 191 ? 3.152 6.238 1.125 1.00 91.44 191 THR A N 1
ATOM 1473 C CA . THR A 1 191 ? 2.409 7.226 1.928 1.00 91.44 191 THR A CA 1
ATOM 1474 C C . THR A 1 191 ? 1.929 8.410 1.100 1.00 91.44 191 THR A C 1
ATOM 1476 O O . THR A 1 191 ? 2.729 8.976 0.352 1.00 91.44 191 THR A O 1
ATOM 1479 N N . PRO A 1 192 ? 0.690 8.900 1.322 1.00 92.44 192 PRO A N 1
ATOM 1480 C CA . PRO A 1 192 ? 0.154 10.024 0.555 1.00 92.44 192 PRO A CA 1
ATOM 1481 C C . PRO A 1 192 ? 1.043 11.266 0.574 1.00 92.44 192 PRO A C 1
ATOM 1483 O O . PRO A 1 192 ? 1.320 11.859 -0.461 1.00 92.44 192 PRO A O 1
ATOM 1486 N N . LYS A 1 193 ? 1.602 11.603 1.742 1.00 91.25 193 LYS A N 1
ATOM 1487 C CA . LYS A 1 193 ? 2.518 12.746 1.881 1.00 91.25 193 LYS A CA 1
ATOM 1488 C C . LYS A 1 193 ? 3.772 12.612 1.020 1.00 91.25 193 LYS A C 1
ATOM 1490 O O . LYS A 1 193 ? 4.294 13.614 0.554 1.00 91.25 193 LYS A O 1
ATOM 1495 N N . ALA A 1 194 ? 4.312 11.404 0.873 1.00 92.69 194 ALA A N 1
ATOM 1496 C CA . ALA A 1 194 ? 5.497 11.195 0.052 1.00 92.69 194 ALA A CA 1
ATOM 1497 C C . ALA A 1 194 ? 5.146 11.202 -1.447 1.00 92.69 194 ALA A C 1
ATOM 1499 O O . ALA A 1 194 ? 5.933 11.703 -2.247 1.00 92.69 194 ALA A O 1
ATOM 1500 N N . ILE A 1 195 ? 3.949 10.718 -1.796 1.00 95.31 195 ILE A N 1
ATOM 1501 C CA . ILE A 1 195 ? 3.411 10.732 -3.158 1.00 95.31 195 ILE A CA 1
ATOM 1502 C C . ILE A 1 195 ? 3.127 12.163 -3.631 1.00 95.31 195 ILE A C 1
ATOM 1504 O O . ILE A 1 195 ? 3.524 12.489 -4.741 1.00 95.31 195 ILE A O 1
ATOM 1508 N N . ASP A 1 196 ? 2.506 13.027 -2.814 1.00 91.62 196 ASP A N 1
ATOM 1509 C CA . ASP A 1 196 ? 2.088 14.386 -3.219 1.00 91.62 196 ASP A CA 1
ATOM 1510 C C . ASP A 1 196 ? 3.230 15.164 -3.913 1.00 91.62 196 ASP A C 1
ATOM 1512 O O . ASP A 1 196 ? 3.059 15.714 -5.001 1.00 91.62 196 ASP A O 1
ATOM 1516 N N . GLY A 1 197 ? 4.422 15.179 -3.304 1.00 89.44 197 GLY A N 1
ATOM 1517 C CA . GLY A 1 197 ? 5.591 15.863 -3.866 1.00 89.44 197 GLY A CA 1
ATOM 1518 C C . GLY A 1 197 ? 6.202 15.141 -5.069 1.00 89.44 197 GLY A C 1
ATOM 1519 O O . GLY A 1 197 ? 6.624 15.790 -6.027 1.00 89.44 197 GLY A O 1
ATOM 1520 N N . LEU A 1 198 ? 6.237 13.805 -5.041 1.00 94.19 198 LEU A N 1
ATOM 1521 C CA . LEU A 1 198 ? 6.778 13.005 -6.139 1.00 94.19 198 LEU A CA 1
ATOM 1522 C C . LEU A 1 198 ? 5.901 13.090 -7.391 1.00 94.19 198 LEU A C 1
ATOM 1524 O O . LEU A 1 198 ? 6.438 13.270 -8.476 1.00 94.19 198 LEU A O 1
ATOM 1528 N N . GLY A 1 199 ? 4.579 12.984 -7.251 1.00 93.00 199 GLY A N 1
ATOM 1529 C CA . GLY A 1 199 ? 3.636 12.972 -8.367 1.00 93.00 199 GLY A CA 1
ATOM 1530 C C . GLY A 1 199 ? 3.738 14.235 -9.216 1.00 93.00 199 GLY A C 1
ATOM 1531 O O . GLY A 1 199 ? 3.756 14.152 -10.438 1.00 93.00 199 GLY A O 1
ATOM 1532 N N . ILE A 1 200 ? 3.922 15.396 -8.578 1.00 91.25 200 ILE A N 1
ATOM 1533 C CA . ILE A 1 200 ? 4.129 16.676 -9.272 1.00 91.25 200 ILE A CA 1
ATOM 1534 C C . ILE A 1 200 ? 5.466 16.695 -10.025 1.00 91.25 200 ILE A C 1
ATOM 1536 O O . ILE A 1 200 ? 5.542 17.181 -11.154 1.00 91.25 200 ILE A O 1
ATOM 1540 N N . LEU A 1 201 ? 6.537 16.181 -9.410 1.00 93.44 201 LEU A N 1
ATOM 1541 C CA . LEU A 1 201 ? 7.844 16.104 -10.065 1.00 93.44 201 LEU A CA 1
ATOM 1542 C C . LEU A 1 201 ? 7.807 15.147 -11.256 1.00 93.44 201 LEU A C 1
ATOM 1544 O O . LEU A 1 201 ? 8.283 15.505 -12.330 1.00 93.44 201 LEU A O 1
ATOM 1548 N N . ALA A 1 202 ? 7.222 13.969 -11.074 1.00 94.19 202 ALA A N 1
ATOM 1549 C CA . ALA A 1 202 ? 7.115 12.934 -12.086 1.00 94.19 202 ALA A CA 1
ATOM 1550 C C . ALA A 1 202 ? 6.240 13.382 -13.269 1.00 94.19 202 ALA A C 1
ATOM 1552 O O . ALA A 1 202 ? 6.658 13.243 -14.416 1.00 94.19 202 ALA A O 1
ATOM 1553 N N . ASP A 1 203 ? 5.114 14.054 -13.004 1.00 93.44 203 ASP A N 1
ATOM 1554 C CA . ASP A 1 203 ? 4.287 14.694 -14.035 1.00 93.44 203 ASP A CA 1
ATOM 1555 C C . ASP A 1 203 ? 5.072 15.730 -14.849 1.00 93.44 203 ASP A C 1
ATOM 1557 O O . ASP A 1 203 ? 5.060 15.717 -16.080 1.00 93.44 203 ASP A O 1
ATOM 1561 N N . SER A 1 204 ? 5.868 16.572 -14.181 1.00 92.25 204 SER A N 1
ATOM 1562 C CA . SER A 1 204 ? 6.651 17.609 -14.869 1.00 92.25 204 SER A CA 1
ATOM 1563 C C . SER A 1 204 ? 7.661 17.062 -15.891 1.00 92.25 204 SER A C 1
ATOM 1565 O O . SER A 1 204 ? 8.053 17.780 -16.821 1.00 92.25 204 SER A O 1
ATOM 1567 N N . ILE A 1 205 ? 8.062 15.797 -15.734 1.00 92.12 205 ILE A N 1
ATOM 1568 C CA . ILE A 1 205 ? 9.009 15.097 -16.606 1.00 92.12 205 ILE A CA 1
ATOM 1569 C C . ILE A 1 205 ? 8.374 13.951 -17.408 1.00 92.12 205 ILE A C 1
ATOM 1571 O O . ILE A 1 205 ? 9.084 13.310 -18.176 1.00 92.12 205 ILE A O 1
ATOM 1575 N N . GLY A 1 206 ? 7.064 13.719 -17.270 1.00 92.25 206 GLY A N 1
ATOM 1576 C CA . GLY A 1 206 ? 6.334 12.669 -17.984 1.00 92.25 206 GLY A CA 1
ATOM 1577 C C . GLY A 1 206 ? 6.673 11.241 -17.552 1.00 92.25 206 GLY A C 1
ATOM 1578 O O . GLY A 1 206 ? 6.550 10.332 -18.364 1.00 92.25 206 GLY A O 1
ATOM 1579 N N . VAL A 1 207 ? 7.116 11.033 -16.308 1.00 95.44 207 VAL A N 1
ATOM 1580 C CA . VAL A 1 207 ? 7.405 9.694 -15.772 1.00 95.44 207 VAL A CA 1
ATOM 1581 C C . VAL A 1 207 ? 6.185 9.195 -14.992 1.00 95.44 207 VAL A C 1
ATOM 1583 O O . VAL A 1 207 ? 5.771 9.871 -14.048 1.00 95.44 207 VAL A O 1
ATOM 1586 N N . PRO A 1 208 ? 5.603 8.032 -15.332 1.00 97.06 208 PRO A N 1
ATOM 1587 C CA . PRO A 1 208 ? 4.491 7.481 -14.576 1.00 97.06 208 PRO A CA 1
ATOM 1588 C C . PRO A 1 208 ? 4.913 7.047 -13.165 1.00 97.06 208 PRO A C 1
ATOM 1590 O O . PRO A 1 208 ? 5.993 6.488 -12.956 1.00 97.06 208 PRO A O 1
ATOM 1593 N N . VAL A 1 209 ? 4.027 7.269 -12.195 1.00 97.75 209 VAL A N 1
ATOM 1594 C CA . VAL A 1 209 ? 4.168 6.836 -10.799 1.00 97.75 209 VAL A CA 1
ATOM 1595 C C . VAL A 1 209 ? 3.074 5.829 -10.480 1.00 97.75 209 VAL A C 1
ATOM 1597 O O . VAL A 1 209 ? 1.900 6.150 -10.611 1.00 97.75 209 VAL A O 1
ATOM 1600 N N . ILE A 1 210 ? 3.434 4.632 -10.028 1.00 98.31 210 ILE A N 1
ATOM 1601 C CA . ILE A 1 210 ? 2.495 3.570 -9.667 1.00 98.31 210 ILE A CA 1
ATOM 1602 C C . ILE A 1 210 ? 2.422 3.451 -8.141 1.00 98.31 210 ILE A C 1
ATOM 1604 O O . ILE A 1 210 ? 3.318 2.899 -7.498 1.00 98.31 210 ILE A O 1
ATOM 1608 N N . ASP A 1 211 ? 1.344 3.963 -7.554 1.00 97.38 211 ASP A N 1
ATOM 1609 C CA . ASP A 1 211 ? 1.040 3.862 -6.126 1.00 97.38 211 ASP A CA 1
ATOM 1610 C C . ASP A 1 211 ? 0.511 2.465 -5.770 1.00 97.38 211 ASP A C 1
ATOM 1612 O O . ASP A 1 211 ? -0.521 2.015 -6.278 1.00 97.38 211 ASP A O 1
ATOM 1616 N N . TYR A 1 212 ? 1.221 1.796 -4.859 1.00 96.94 212 TYR A N 1
ATOM 1617 C CA . TYR A 1 212 ? 0.926 0.442 -4.391 1.00 96.94 212 TYR A CA 1
ATOM 1618 C C . TYR A 1 212 ? 0.284 0.372 -3.000 1.00 96.94 212 TYR A C 1
ATOM 1620 O O . TYR A 1 212 ? -0.037 -0.729 -2.553 1.00 96.94 212 TYR A O 1
ATOM 1628 N N . GLY A 1 213 ? 0.135 1.489 -2.278 1.00 94.19 213 GLY A N 1
ATOM 1629 C CA . GLY A 1 213 ? -0.151 1.429 -0.838 1.00 94.19 213 GLY A CA 1
ATOM 1630 C C . GLY A 1 213 ? -0.997 2.551 -0.248 1.00 94.19 213 GLY A C 1
ATOM 1631 O O . GLY A 1 213 ? -1.335 2.483 0.941 1.00 94.19 213 GLY A O 1
ATOM 1632 N N . SER A 1 214 ? -1.353 3.574 -1.025 1.00 94.00 214 SER A N 1
ATOM 1633 C CA . SER A 1 214 ? -2.201 4.660 -0.544 1.00 94.00 214 SER A CA 1
ATOM 1634 C C . SER A 1 214 ? -3.678 4.482 -0.925 1.00 94.00 214 SER A C 1
ATOM 1636 O O . SER A 1 214 ? -4.052 4.124 -2.041 1.00 94.00 214 SER A O 1
ATOM 1638 N N . MET A 1 215 ? -4.547 4.769 0.048 1.00 94.12 215 MET A N 1
ATOM 1639 C CA . MET A 1 215 ? -6.006 4.794 -0.126 1.00 94.12 215 MET A CA 1
ATOM 1640 C C . MET A 1 215 ? -6.536 6.192 -0.476 1.00 94.12 215 MET A C 1
ATOM 1642 O O . MET A 1 215 ? -7.747 6.360 -0.605 1.00 94.12 215 MET A O 1
ATOM 1646 N N . ASP A 1 216 ? -5.668 7.202 -0.581 1.00 94.81 216 ASP A N 1
ATOM 1647 C CA . ASP A 1 216 ? -6.081 8.579 -0.859 1.00 94.81 216 ASP A CA 1
ATOM 1648 C C . ASP A 1 216 ? -6.752 8.666 -2.238 1.00 94.81 216 ASP A C 1
ATOM 1650 O O . ASP A 1 216 ? -6.129 8.446 -3.276 1.00 94.81 216 ASP A O 1
ATOM 1654 N N . ASN A 1 217 ? -8.043 8.989 -2.249 1.00 95.44 217 ASN A N 1
ATOM 1655 C CA . ASN A 1 217 ? -8.857 9.039 -3.453 1.00 95.44 217 ASN A CA 1
ATOM 1656 C C . ASN A 1 217 ? -8.463 10.193 -4.388 1.00 95.44 217 ASN A C 1
ATOM 1658 O O . ASN A 1 217 ? -8.832 10.178 -5.559 1.00 95.44 217 ASN A O 1
ATOM 1662 N N . ARG A 1 218 ? -7.704 11.191 -3.916 1.00 95.12 218 ARG A N 1
ATOM 1663 C CA . ARG A 1 218 ? -7.173 12.253 -4.787 1.00 95.12 218 ARG A CA 1
ATOM 1664 C C . ARG A 1 218 ? -6.280 11.686 -5.889 1.00 95.12 218 ARG A C 1
ATOM 1666 O O . ARG A 1 218 ? -6.349 12.126 -7.026 1.00 95.12 218 ARG A O 1
ATOM 1673 N N . PHE A 1 219 ? -5.520 10.638 -5.584 1.00 95.25 219 PHE A N 1
ATOM 1674 C CA . PHE A 1 219 ? -4.623 9.970 -6.532 1.00 95.25 219 PHE A CA 1
ATOM 1675 C C . PHE A 1 219 ? -5.355 9.197 -7.635 1.00 95.25 219 PHE A C 1
ATOM 1677 O O . PHE A 1 219 ? -4.772 8.863 -8.659 1.00 95.25 219 PHE A O 1
ATOM 1684 N N . SER A 1 220 ? -6.651 8.957 -7.466 1.00 94.69 220 SER A N 1
ATOM 1685 C CA . SER A 1 220 ? -7.524 8.426 -8.514 1.00 94.69 220 SER A CA 1
ATOM 1686 C C . SER A 1 220 ? -7.931 9.519 -9.528 1.00 94.69 220 SER A C 1
ATOM 1688 O O . SER A 1 220 ? -8.355 9.223 -10.643 1.00 94.69 220 SER A O 1
ATOM 1690 N N . GLN A 1 221 ? -7.791 10.806 -9.187 1.00 94.56 221 GLN A N 1
ATOM 1691 C CA . GLN A 1 221 ? -8.231 11.917 -10.035 1.00 94.56 221 GLN A CA 1
ATOM 1692 C C . GLN A 1 221 ? -7.173 12.284 -11.076 1.00 94.56 221 GLN A C 1
ATOM 1694 O O . GLN A 1 221 ? -6.189 12.965 -10.778 1.00 94.56 221 GLN A O 1
ATOM 1699 N N . LYS A 1 222 ? -7.425 11.894 -12.329 1.00 93.62 222 LYS A N 1
ATOM 1700 C CA . LYS A 1 222 ? -6.530 12.153 -13.465 1.00 93.62 222 LYS A CA 1
ATOM 1701 C C . LYS A 1 222 ? -6.212 13.632 -13.685 1.00 93.62 222 LYS A C 1
ATOM 1703 O O . LYS A 1 222 ? -5.100 13.959 -14.083 1.00 93.62 222 LYS A O 1
ATOM 1708 N N . ASP A 1 223 ? -7.157 14.518 -13.387 1.00 93.19 223 ASP A N 1
ATOM 1709 C CA . ASP A 1 223 ? -6.963 15.964 -13.524 1.00 93.19 223 ASP A CA 1
ATOM 1710 C C . ASP A 1 223 ? -6.039 16.557 -12.441 1.00 93.19 223 ASP A C 1
ATOM 1712 O O . ASP A 1 223 ? -5.449 17.615 -12.658 1.00 93.19 223 ASP A O 1
ATOM 1716 N N . GLU A 1 224 ? -5.915 15.902 -11.278 1.00 92.56 224 GLU A N 1
ATOM 1717 C CA . GLU A 1 224 ? -5.039 16.343 -10.180 1.00 92.56 224 GLU A CA 1
ATOM 1718 C C . GLU A 1 224 ? -3.652 15.687 -10.271 1.00 92.56 224 GLU A C 1
ATOM 1720 O O . GLU A 1 224 ? -2.642 16.357 -10.059 1.00 92.56 224 GLU A O 1
ATOM 1725 N N . PHE A 1 225 ? -3.596 14.399 -10.633 1.00 95.06 225 PHE A N 1
ATOM 1726 C CA . PHE A 1 225 ? -2.362 13.612 -10.716 1.00 95.06 225 PHE A CA 1
ATOM 1727 C C . PHE A 1 225 ? -2.269 12.826 -12.038 1.00 95.06 225 PHE A C 1
ATOM 1729 O O . PHE A 1 225 ? -2.358 11.598 -12.035 1.00 95.06 225 PHE A O 1
ATOM 1736 N N . PRO A 1 226 ? -2.060 13.497 -13.186 1.00 95.00 226 PRO A N 1
ATOM 1737 C CA . PRO A 1 226 ? -2.128 12.872 -14.513 1.00 95.00 226 PRO A CA 1
ATOM 1738 C C . PRO A 1 226 ? -1.058 11.806 -14.768 1.00 95.00 226 PRO A C 1
ATOM 1740 O O . PRO A 1 226 ? -1.294 10.906 -15.569 1.00 95.00 226 PRO A O 1
ATOM 1743 N N . ALA A 1 227 ? 0.091 11.889 -14.090 1.00 95.88 227 ALA A N 1
ATOM 1744 C CA . ALA A 1 227 ? 1.176 10.913 -14.188 1.00 95.88 227 ALA A CA 1
ATOM 1745 C C . ALA A 1 227 ? 1.073 9.768 -13.167 1.00 95.88 227 ALA A C 1
ATOM 1747 O O . ALA A 1 227 ? 1.933 8.893 -13.145 1.00 95.88 227 ALA A O 1
ATOM 1748 N N . LEU A 1 228 ? 0.058 9.758 -12.305 1.00 96.94 228 LEU A N 1
ATOM 1749 C CA . LEU A 1 228 ? -0.067 8.750 -11.260 1.00 96.94 228 LEU A CA 1
ATOM 1750 C C . LEU A 1 228 ? -1.072 7.671 -11.661 1.00 96.94 228 LEU A C 1
ATOM 1752 O O . LEU A 1 228 ? -2.157 7.983 -12.126 1.00 96.94 228 LEU A O 1
ATOM 1756 N N . VAL A 1 229 ? -0.734 6.409 -11.421 1.00 97.50 229 VAL A N 1
ATOM 1757 C CA . VAL A 1 229 ? -1.636 5.256 -11.483 1.00 97.50 229 VAL A CA 1
ATOM 1758 C C . VAL A 1 229 ? -1.641 4.571 -10.129 1.00 97.50 229 VAL A C 1
ATOM 1760 O O . VAL A 1 229 ? -0.615 4.494 -9.463 1.00 97.50 229 VAL A O 1
ATOM 1763 N N . ARG A 1 230 ? -2.788 4.061 -9.697 1.00 96.06 230 ARG A N 1
ATOM 1764 C CA . ARG A 1 230 ? -2.936 3.478 -8.369 1.00 96.06 230 ARG A CA 1
ATOM 1765 C C . ARG A 1 230 ? -3.494 2.073 -8.450 1.00 96.06 230 ARG A C 1
ATOM 1767 O O . ARG A 1 230 ? -4.651 1.872 -8.813 1.00 96.06 230 ARG A O 1
ATOM 1774 N N . ILE A 1 231 ? -2.667 1.101 -8.075 1.00 96.25 231 ILE A N 1
ATOM 1775 C CA . ILE A 1 231 ? -3.053 -0.314 -8.044 1.00 96.25 231 ILE A CA 1
ATOM 1776 C C . ILE A 1 231 ? -3.701 -0.713 -6.713 1.00 96.25 231 ILE A C 1
ATOM 1778 O O . ILE A 1 231 ? -4.343 -1.760 -6.609 1.00 96.25 231 ILE A O 1
ATOM 1782 N N . PHE A 1 232 ? -3.536 0.112 -5.680 1.00 95.50 232 PHE A N 1
ATOM 1783 C CA . PHE A 1 232 ? -4.159 -0.110 -4.383 1.00 95.50 232 PHE A CA 1
ATOM 1784 C C . PHE A 1 232 ? -5.616 0.393 -4.370 1.00 95.50 232 PHE A C 1
ATOM 1786 O O . PHE A 1 232 ? -5.910 1.403 -5.010 1.00 95.50 232 PHE A O 1
ATOM 1793 N N . PRO A 1 233 ? -6.553 -0.252 -3.653 1.00 94.31 233 PRO A N 1
ATOM 1794 C CA . PRO A 1 233 ? -7.950 0.203 -3.591 1.00 94.31 233 PRO A CA 1
ATOM 1795 C C . PRO A 1 233 ? -8.084 1.562 -2.894 1.00 94.31 233 PRO A C 1
ATOM 1797 O O . PRO A 1 233 ? -7.308 1.876 -1.993 1.00 94.31 233 PRO A O 1
ATOM 1800 N N . ASP A 1 234 ? -9.015 2.427 -3.326 1.00 94.50 234 ASP A N 1
ATOM 1801 C CA . ASP A 1 234 ? -9.243 3.727 -2.650 1.00 94.50 234 ASP A CA 1
ATOM 1802 C C . ASP A 1 234 ? -10.083 3.588 -1.396 1.00 94.50 234 ASP A C 1
ATOM 1804 O O . ASP A 1 234 ? -10.710 2.569 -1.102 1.00 94.50 234 ASP A O 1
ATOM 1808 N N . MET A 1 235 ? -10.098 4.698 -0.666 1.00 95.31 235 MET A N 1
ATOM 1809 C CA . MET A 1 235 ? -10.971 4.932 0.455 1.00 95.31 235 MET A CA 1
ATOM 1810 C C . MET A 1 235 ? -12.454 4.729 0.125 1.00 95.31 235 MET A C 1
ATOM 1812 O O . MET A 1 235 ? -13.192 4.322 1.017 1.00 95.31 235 MET A O 1
ATOM 1816 N N . ARG A 1 236 ? -12.907 4.980 -1.114 1.00 95.25 236 ARG A N 1
ATOM 1817 C CA . ARG A 1 236 ? -14.305 4.735 -1.498 1.00 95.25 236 ARG A CA 1
ATOM 1818 C C . ARG A 1 236 ? -14.608 3.244 -1.412 1.00 95.25 236 ARG A C 1
ATOM 1820 O O . ARG A 1 236 ? -15.487 2.865 -0.643 1.00 95.25 236 ARG A O 1
ATOM 1827 N N . ILE A 1 237 ? -13.837 2.406 -2.107 1.00 93.50 237 ILE A N 1
ATOM 1828 C CA . ILE A 1 237 ? -14.037 0.948 -2.088 1.00 93.50 237 ILE A CA 1
ATOM 1829 C C . ILE A 1 237 ? -13.839 0.404 -0.658 1.00 93.50 237 ILE A C 1
ATOM 1831 O O . ILE A 1 237 ? -14.597 -0.447 -0.197 1.00 93.50 237 ILE A O 1
ATOM 1835 N N . PHE A 1 238 ? -12.867 0.930 0.097 1.00 94.94 238 PHE A N 1
ATOM 1836 C CA . PHE A 1 238 ? -12.664 0.551 1.501 1.00 94.94 238 PHE A CA 1
ATOM 1837 C C . PHE A 1 238 ? -13.863 0.899 2.403 1.00 94.94 238 PHE A C 1
ATOM 1839 O O . PHE A 1 238 ? -14.261 0.084 3.238 1.00 94.94 238 PHE A O 1
ATOM 1846 N N . ALA A 1 239 ? -14.448 2.090 2.248 1.00 96.12 239 ALA A N 1
ATOM 1847 C CA . ALA A 1 239 ? -15.626 2.517 3.000 1.00 96.12 239 ALA A CA 1
ATOM 1848 C C . ALA A 1 239 ? -16.872 1.704 2.623 1.00 96.12 239 ALA A C 1
ATOM 1850 O O . ALA A 1 239 ? -17.633 1.333 3.514 1.00 96.12 239 ALA A O 1
ATOM 1851 N N . GLU A 1 240 ? -17.048 1.379 1.339 1.00 94.44 240 GLU A N 1
ATOM 1852 C CA . GLU A 1 240 ? -18.111 0.492 0.847 1.00 94.44 240 GLU A CA 1
ATOM 1853 C C . GLU A 1 240 ? -18.009 -0.903 1.478 1.00 94.44 240 GLU A C 1
ATOM 1855 O O . GLU A 1 240 ? -18.967 -1.367 2.101 1.00 94.44 240 GLU A O 1
ATOM 1860 N N . ALA A 1 241 ? -16.825 -1.523 1.429 1.00 94.31 241 ALA A N 1
ATOM 1861 C CA . ALA A 1 241 ? -16.584 -2.836 2.027 1.00 94.31 241 ALA A CA 1
ATOM 1862 C C . ALA A 1 241 ? -16.798 -2.836 3.553 1.00 94.31 241 ALA A C 1
ATOM 1864 O O . ALA A 1 241 ? -17.370 -3.773 4.115 1.00 94.31 241 ALA A O 1
ATOM 1865 N N . MET A 1 242 ? -16.373 -1.773 4.245 1.00 95.62 242 MET A N 1
ATOM 1866 C CA . MET A 1 242 ? -16.629 -1.615 5.679 1.00 95.62 242 MET A CA 1
ATOM 1867 C C . MET A 1 242 ? -18.126 -1.484 5.972 1.00 95.62 242 MET A C 1
ATOM 1869 O O . MET A 1 242 ? -18.629 -2.082 6.923 1.00 95.62 242 MET A O 1
ATOM 1873 N N . ALA A 1 243 ? -18.848 -0.688 5.187 1.00 95.75 243 ALA A N 1
ATOM 1874 C CA . ALA A 1 243 ? -20.269 -0.472 5.401 1.00 95.75 243 ALA A CA 1
ATOM 1875 C C . ALA A 1 243 ? -21.073 -1.760 5.157 1.00 95.75 243 ALA A C 1
ATOM 1877 O O . ALA A 1 243 ? -21.987 -2.054 5.925 1.00 95.75 243 ALA A O 1
ATOM 1878 N N . GLU A 1 244 ? -20.690 -2.573 4.168 1.00 93.62 244 GLU A N 1
ATOM 1879 C CA . GLU A 1 244 ? -21.251 -3.911 3.951 1.00 93.62 244 GLU A CA 1
ATOM 1880 C C . GLU A 1 244 ? -20.956 -4.858 5.126 1.00 93.62 244 GLU A C 1
ATOM 1882 O O . GLU A 1 244 ? -21.853 -5.558 5.605 1.00 93.62 244 GLU A O 1
ATOM 1887 N N . TYR A 1 245 ? -19.722 -4.835 5.644 1.00 94.56 245 TYR A N 1
ATOM 1888 C CA . TYR A 1 245 ? -19.334 -5.615 6.820 1.00 94.56 245 TYR A CA 1
ATOM 1889 C C . TYR A 1 245 ? -20.143 -5.235 8.072 1.00 94.56 245 TYR A C 1
ATOM 1891 O O . TYR A 1 245 ? -20.596 -6.098 8.826 1.00 94.56 245 TYR A O 1
ATOM 1899 N N . LEU A 1 246 ? -20.356 -3.941 8.309 1.00 95.56 246 LEU A N 1
ATOM 1900 C CA . LEU A 1 246 ? -21.136 -3.462 9.452 1.00 95.56 246 LEU A CA 1
ATOM 1901 C C . LEU A 1 246 ? -22.638 -3.706 9.271 1.00 95.56 246 LEU A C 1
ATOM 1903 O O . LEU A 1 246 ? -23.328 -4.039 10.236 1.00 95.56 246 LEU A O 1
ATOM 1907 N N . GLY A 1 247 ? -23.133 -3.521 8.049 1.00 92.62 247 GLY A N 1
ATOM 1908 C CA . GLY A 1 247 ? -24.547 -3.532 7.706 1.00 92.62 247 GLY A CA 1
ATOM 1909 C C . GLY A 1 247 ? -25.179 -4.920 7.672 1.00 92.62 247 GLY A C 1
ATOM 1910 O O . GLY A 1 247 ? -24.709 -5.884 8.279 1.00 92.62 247 GLY A O 1
ATOM 1911 N N . ASN A 1 248 ? -26.304 -5.009 6.964 1.00 76.00 248 ASN A N 1
ATOM 1912 C CA . ASN A 1 248 ? -27.231 -6.145 7.027 1.00 76.00 248 ASN A CA 1
ATOM 1913 C C . ASN A 1 248 ? -26.663 -7.473 6.499 1.00 76.00 248 ASN A C 1
ATOM 1915 O O . ASN A 1 248 ? -27.263 -8.515 6.751 1.00 76.00 248 ASN A O 1
ATOM 1919 N N . THR A 1 249 ? -25.537 -7.450 5.785 1.00 79.56 249 THR A N 1
ATOM 1920 C CA . THR A 1 249 ? -24.979 -8.641 5.134 1.00 79.56 249 THR A CA 1
ATOM 1921 C C . THR A 1 249 ? -24.143 -9.496 6.085 1.00 79.56 249 THR A C 1
ATOM 1923 O O . THR A 1 249 ? -24.228 -10.720 6.025 1.00 79.56 249 THR A O 1
ATOM 1926 N N . MET A 1 250 ? -23.358 -8.877 6.976 1.00 88.19 250 MET A N 1
ATOM 1927 C CA . MET A 1 250 ? -22.380 -9.602 7.801 1.00 88.19 250 MET A CA 1
ATOM 1928 C C . MET A 1 250 ? -22.664 -9.483 9.301 1.00 88.19 250 MET A C 1
ATOM 1930 O O . MET A 1 250 ? -22.920 -10.490 9.957 1.00 88.19 250 MET A O 1
ATOM 1934 N N . LEU A 1 251 ? -22.639 -8.270 9.868 1.00 92.75 251 LEU A N 1
ATOM 1935 C CA . LEU A 1 251 ? -22.858 -8.077 11.308 1.00 92.75 251 LEU A CA 1
ATOM 1936 C C . LEU A 1 251 ? -24.280 -7.649 11.686 1.00 92.75 251 LEU A C 1
ATOM 1938 O O . LEU A 1 251 ? -24.629 -7.701 12.869 1.00 92.75 251 LEU A O 1
ATOM 1942 N N . ASN A 1 252 ? -25.086 -7.209 10.718 1.00 94.88 252 ASN A N 1
ATOM 1943 C CA . ASN A 1 252 ? -26.446 -6.713 10.920 1.00 94.88 252 ASN A CA 1
ATOM 1944 C C . ASN A 1 252 ? -26.525 -5.608 11.994 1.00 94.88 252 ASN A C 1
ATOM 1946 O O . ASN A 1 252 ? -27.405 -5.603 12.862 1.00 94.88 252 ASN A O 1
ATOM 1950 N N . ARG A 1 253 ? -25.564 -4.674 11.981 1.00 95.31 253 ARG A N 1
ATOM 1951 C CA . ARG A 1 253 ? -25.557 -3.515 12.882 1.00 95.31 253 ARG A CA 1
ATOM 1952 C C . ARG A 1 253 ? -26.328 -2.376 12.236 1.00 95.31 253 ARG A C 1
ATOM 1954 O O . ARG A 1 253 ? -26.020 -1.968 11.128 1.00 95.31 253 ARG A O 1
ATOM 1961 N N . LYS A 1 254 ? -27.296 -1.824 12.968 1.00 95.56 254 LYS A N 1
ATOM 1962 C CA . LYS A 1 254 ? -28.059 -0.640 12.537 1.00 95.56 254 LYS A CA 1
ATOM 1963 C C . LYS A 1 254 ? -27.546 0.660 13.139 1.00 95.56 254 LYS A C 1
ATOM 1965 O O . LYS A 1 254 ? -27.757 1.706 12.558 1.00 95.56 254 LYS A O 1
ATOM 1970 N N . TYR A 1 255 ? -26.892 0.605 14.295 1.00 97.31 255 TYR A N 1
ATOM 1971 C CA . TYR A 1 255 ? -26.459 1.784 15.045 1.00 97.31 255 TYR A CA 1
ATOM 1972 C C . TYR A 1 255 ? -24.950 1.725 15.236 1.00 97.31 255 TYR A C 1
ATOM 1974 O O . TYR A 1 255 ? -24.449 0.883 15.989 1.00 97.31 255 TYR A O 1
ATOM 1982 N N . VAL A 1 256 ? -24.233 2.590 14.522 1.00 98.12 256 VAL A N 1
ATOM 1983 C CA . VAL A 1 256 ? -22.771 2.609 14.502 1.00 98.12 256 VAL A CA 1
ATOM 1984 C C . VAL A 1 256 ? -22.281 4.002 14.866 1.00 98.12 256 VAL A C 1
ATOM 1986 O O . VAL A 1 256 ? -22.772 5.014 14.370 1.00 98.12 256 VAL A O 1
ATOM 1989 N N . SER A 1 257 ? -21.317 4.060 15.770 1.00 98.44 257 SER A N 1
ATOM 1990 C CA . SER A 1 257 ? -20.575 5.270 16.092 1.00 98.44 257 SER A CA 1
ATOM 1991 C C . SER A 1 257 ? -19.217 5.228 15.418 1.00 98.44 257 SER A C 1
ATOM 1993 O O . SER A 1 257 ? -18.553 4.202 15.458 1.00 98.44 257 SER A O 1
ATOM 1995 N N . ILE A 1 258 ? -18.784 6.329 14.823 1.00 98.12 258 ILE A N 1
ATOM 1996 C CA . ILE A 1 258 ? -17.482 6.469 14.178 1.00 98.12 258 ILE A CA 1
ATOM 1997 C C . ILE A 1 258 ? -16.692 7.517 14.954 1.00 98.12 258 ILE A C 1
ATOM 1999 O O . ILE A 1 258 ? -17.143 8.651 15.109 1.00 98.12 258 ILE A O 1
ATOM 2003 N N . ILE A 1 259 ? -15.518 7.134 15.440 1.00 97.94 259 ILE A N 1
ATOM 2004 C CA . ILE A 1 259 ? -14.523 8.046 15.994 1.00 97.94 259 ILE A CA 1
ATOM 2005 C C . ILE A 1 259 ? -13.400 8.157 14.972 1.00 97.94 259 ILE A C 1
ATOM 2007 O O . ILE A 1 259 ? -12.798 7.153 14.599 1.00 97.94 259 ILE A O 1
ATOM 2011 N N . SER A 1 260 ? -13.118 9.371 14.536 1.00 96.50 260 SER A N 1
ATOM 2012 C CA . SER A 1 260 ? -12.155 9.683 13.481 1.00 96.50 260 SER A CA 1
ATOM 2013 C C . SER A 1 260 ? -11.142 10.706 13.978 1.00 96.50 260 SER A C 1
ATOM 2015 O O . SER A 1 260 ? -11.471 11.575 14.786 1.00 96.50 260 SER A O 1
ATOM 2017 N N . ASP A 1 261 ? -9.898 10.635 13.513 1.00 93.75 261 ASP A N 1
ATOM 2018 C CA . ASP A 1 261 ? -8.976 11.770 13.640 1.00 93.75 261 ASP A CA 1
ATOM 2019 C C . ASP A 1 261 ? -9.215 12.809 12.524 1.00 93.75 261 ASP A C 1
ATOM 2021 O O . ASP A 1 261 ? -9.831 12.520 11.506 1.00 93.75 261 ASP A O 1
ATOM 2025 N N . HIS A 1 262 ? -8.719 14.038 12.683 1.00 91.62 262 HIS A N 1
ATOM 2026 C CA . HIS A 1 262 ? -8.787 15.081 11.639 1.00 91.62 262 HIS A CA 1
ATOM 2027 C C . HIS A 1 262 ? -7.746 14.893 10.510 1.00 91.62 262 HIS A C 1
ATOM 2029 O O . HIS A 1 262 ? -7.204 15.867 9.984 1.00 91.62 262 HIS A O 1
ATOM 2035 N N . SER A 1 263 ? -7.403 13.652 10.158 1.00 91.06 263 SER A N 1
ATOM 2036 C CA . SER A 1 263 ? -6.498 13.378 9.036 1.00 91.06 263 SER A CA 1
ATOM 2037 C C . SER A 1 263 ? -7.232 13.395 7.690 1.00 91.06 263 SER A C 1
ATOM 2039 O O . SER A 1 263 ? -8.454 13.228 7.626 1.00 91.06 263 SER A O 1
ATOM 2041 N N . ASP A 1 264 ? -6.475 13.554 6.597 1.00 91.12 264 ASP A N 1
ATOM 2042 C CA . ASP A 1 264 ? -7.009 13.412 5.235 1.00 91.12 264 ASP A CA 1
ATOM 2043 C C . ASP A 1 264 ? -7.606 12.006 5.027 1.00 91.12 264 ASP A C 1
ATOM 2045 O O . ASP A 1 264 ? -8.656 11.873 4.403 1.00 91.12 264 ASP A O 1
ATOM 2049 N N . TYR A 1 265 ? -6.998 10.973 5.625 1.00 92.44 265 TYR A N 1
ATOM 2050 C CA . TYR A 1 265 ? -7.486 9.591 5.603 1.00 92.44 265 TYR A CA 1
ATOM 2051 C C . TYR A 1 265 ? -8.901 9.474 6.188 1.00 92.44 265 TYR A C 1
ATOM 2053 O O . TYR A 1 265 ? -9.828 9.018 5.518 1.00 92.44 265 TYR A O 1
ATOM 2061 N N . SER A 1 266 ? -9.089 9.930 7.426 1.00 94.06 266 SER A N 1
ATOM 2062 C CA . SER A 1 266 ? -10.372 9.804 8.125 1.00 94.06 266 SER A CA 1
ATOM 2063 C C . SER A 1 266 ? -11.450 10.714 7.539 1.00 94.06 266 SER A C 1
ATOM 2065 O O . SER A 1 266 ? -12.611 10.317 7.451 1.00 94.06 266 SER A O 1
ATOM 2067 N N . THR A 1 267 ? -11.066 11.902 7.064 1.00 95.19 267 THR A N 1
ATOM 2068 C CA . THR A 1 267 ? -11.984 12.821 6.375 1.00 95.19 267 THR A CA 1
ATOM 2069 C C . THR A 1 267 ? -12.542 12.185 5.101 1.00 95.19 267 THR A C 1
ATOM 2071 O O . THR A 1 267 ? -13.745 12.251 4.845 1.00 95.19 267 THR A O 1
ATOM 2074 N N . GLN A 1 268 ? -11.687 11.530 4.310 1.00 95.69 268 GLN A N 1
ATOM 2075 C CA . GLN A 1 268 ? -12.131 10.820 3.113 1.00 95.69 268 GLN A CA 1
ATOM 2076 C C . GLN A 1 268 ? -13.017 9.628 3.464 1.00 95.69 268 GLN A C 1
ATOM 2078 O O . GLN A 1 268 ? -14.075 9.474 2.858 1.00 95.69 268 GLN A O 1
ATOM 2083 N N . PHE A 1 269 ? -12.645 8.837 4.475 1.00 96.62 269 PHE A N 1
ATOM 2084 C CA . PHE A 1 269 ? -13.469 7.722 4.941 1.00 96.62 269 PHE A CA 1
ATOM 2085 C C . PHE A 1 269 ? -14.888 8.185 5.292 1.00 96.62 269 PHE A C 1
ATOM 2087 O O . PHE A 1 269 ? -15.867 7.624 4.802 1.00 96.62 269 PHE A O 1
ATOM 2094 N N . GLU A 1 270 ? -15.007 9.260 6.078 1.00 96.38 270 GLU A N 1
ATOM 2095 C CA . GLU A 1 270 ? -16.300 9.854 6.417 1.00 96.38 270 GLU A CA 1
ATOM 2096 C C . GLU A 1 270 ? -17.090 10.306 5.186 1.00 96.38 270 GLU A C 1
ATOM 2098 O O . GLU A 1 270 ? -18.303 10.090 5.126 1.00 96.38 270 GLU A O 1
ATOM 2103 N N . SER A 1 271 ? -16.424 10.923 4.205 1.00 96.62 271 SER A N 1
ATOM 2104 C CA . SER A 1 271 ? -17.092 11.408 2.993 1.00 96.62 271 SER A CA 1
ATOM 2105 C C . SER A 1 271 ? -17.705 10.288 2.148 1.00 96.62 271 SER A C 1
ATOM 2107 O O . SER A 1 271 ? -18.711 10.529 1.483 1.00 96.62 271 SER A O 1
ATOM 2109 N N . PHE A 1 272 ? -17.151 9.071 2.217 1.00 96.88 272 PHE A N 1
ATOM 2110 C CA . PHE A 1 272 ? -17.640 7.916 1.464 1.00 96.88 272 PHE A CA 1
ATOM 2111 C C . PHE A 1 272 ? -18.586 7.018 2.260 1.00 96.88 272 PHE A C 1
ATOM 2113 O O . PHE A 1 272 ? -19.525 6.485 1.678 1.00 96.88 272 PHE A O 1
ATOM 2120 N N . ILE A 1 273 ? -18.415 6.880 3.579 1.00 96.50 273 ILE A N 1
ATOM 2121 C CA . ILE A 1 273 ? -19.310 6.027 4.378 1.00 96.50 273 ILE A CA 1
ATOM 2122 C C . ILE A 1 273 ? -20.666 6.687 4.663 1.00 96.50 273 ILE A C 1
ATOM 2124 O O . ILE A 1 273 ? -21.680 5.998 4.738 1.00 96.50 273 ILE A O 1
ATOM 2128 N N . ARG A 1 274 ? -20.724 8.022 4.791 1.00 96.25 274 ARG A N 1
ATOM 2129 C CA . ARG A 1 274 ? -21.979 8.737 5.092 1.00 96.25 274 ARG A CA 1
ATOM 2130 C C . ARG A 1 274 ? -23.054 8.570 4.011 1.00 96.25 274 ARG A C 1
ATOM 2132 O O . ARG A 1 274 ? -24.188 8.273 4.376 1.00 96.25 274 ARG A O 1
ATOM 2139 N N . PRO A 1 275 ? -22.758 8.705 2.702 1.00 96.00 275 PRO A N 1
ATOM 2140 C CA . PRO A 1 275 ? -23.752 8.448 1.657 1.00 96.00 275 PRO A CA 1
ATOM 2141 C C . PRO A 1 275 ? -24.346 7.032 1.687 1.00 96.00 275 PRO A C 1
ATOM 2143 O O . PRO A 1 275 ? -25.465 6.833 1.219 1.00 96.00 275 PRO A O 1
ATOM 2146 N N . LEU A 1 276 ? -23.626 6.058 2.256 1.00 94.12 276 LEU A N 1
ATOM 2147 C CA . LEU A 1 276 ? -24.066 4.664 2.349 1.00 94.12 276 LEU A CA 1
ATOM 2148 C C . LEU A 1 276 ? -25.039 4.410 3.510 1.00 94.12 276 LEU A C 1
ATOM 2150 O O . LEU A 1 276 ? -25.630 3.333 3.577 1.00 94.12 276 LEU A O 1
ATOM 2154 N N . GLU A 1 277 ? -25.248 5.391 4.397 1.00 93.62 277 GLU A N 1
ATOM 2155 C CA . GLU A 1 277 ? -26.090 5.263 5.590 1.00 93.62 277 GLU A CA 1
ATOM 2156 C C . GLU A 1 277 ? -27.511 4.793 5.242 1.00 93.62 277 GLU A C 1
ATOM 2158 O O . GLU A 1 277 ? -27.967 3.751 5.714 1.00 93.62 277 GLU A O 1
ATOM 2163 N N . GLY A 1 278 ? -28.180 5.509 4.334 1.00 89.00 278 GLY A N 1
ATOM 2164 C CA . GLY A 1 278 ? -29.537 5.169 3.903 1.00 89.00 278 GLY A CA 1
ATOM 2165 C C . GLY A 1 278 ? -29.609 3.893 3.062 1.00 89.00 278 GLY A C 1
ATOM 2166 O O . GLY A 1 278 ? -30.542 3.110 3.224 1.00 89.00 278 GLY A O 1
ATOM 2167 N N . ALA A 1 279 ? -28.619 3.661 2.192 1.00 90.12 279 ALA A N 1
ATOM 2168 C CA . ALA A 1 279 ? -28.596 2.505 1.293 1.00 90.12 279 ALA A CA 1
ATOM 2169 C C . ALA A 1 279 ? -28.432 1.175 2.048 1.00 90.12 279 ALA A C 1
ATOM 2171 O O . ALA A 1 279 ? -28.997 0.162 1.641 1.00 90.12 279 ALA A O 1
ATOM 2172 N N . LEU A 1 280 ? -27.692 1.186 3.160 1.00 90.62 280 LEU A N 1
ATOM 2173 C CA . LEU A 1 280 ? -27.386 -0.009 3.950 1.00 90.62 280 LEU A CA 1
ATOM 2174 C C . LEU A 1 280 ? -28.172 -0.088 5.267 1.00 90.62 280 LEU A C 1
ATOM 2176 O O . LEU A 1 280 ? -28.020 -1.052 6.018 1.00 90.62 280 LEU A O 1
ATOM 2180 N N . GLY A 1 281 ? -29.045 0.888 5.540 1.00 91.00 281 GLY A N 1
ATOM 2181 C CA . GLY A 1 281 ? -29.858 0.933 6.757 1.00 91.00 281 GLY A CA 1
ATOM 2182 C C . GLY A 1 281 ? -29.035 1.148 8.029 1.00 91.00 281 GLY A C 1
ATOM 2183 O O . GLY A 1 281 ? -29.414 0.658 9.096 1.00 91.00 281 GLY A O 1
ATOM 2184 N N . LEU A 1 282 ? -27.906 1.847 7.907 1.00 95.12 282 LEU A N 1
ATOM 2185 C CA . LEU A 1 282 ? -27.092 2.270 9.038 1.00 95.12 282 LEU A CA 1
ATOM 2186 C C . LEU A 1 282 ? -27.674 3.560 9.633 1.00 95.12 282 LEU A C 1
ATOM 2188 O O . LEU A 1 282 ? -28.373 4.317 8.970 1.00 95.12 282 LEU A O 1
ATOM 2192 N N . ASN A 1 283 ? -27.375 3.803 10.899 1.00 96.69 283 ASN A N 1
ATOM 2193 C CA . ASN A 1 283 ? -27.571 5.061 11.597 1.00 96.69 283 ASN A CA 1
ATOM 2194 C C . ASN A 1 283 ? -26.214 5.444 12.181 1.00 96.69 283 ASN A C 1
ATOM 2196 O O . ASN A 1 283 ? -25.689 4.736 13.054 1.00 96.69 283 ASN A O 1
ATOM 2200 N N . LEU A 1 284 ? -25.620 6.505 11.638 1.00 97.31 284 LEU A N 1
ATOM 2201 C CA . LEU A 1 284 ? -24.241 6.877 11.921 1.00 97.31 284 LEU A CA 1
ATOM 2202 C C . LEU A 1 284 ? -24.176 8.090 12.849 1.00 97.31 284 LEU A C 1
ATOM 2204 O O . LEU A 1 284 ? -24.638 9.182 12.525 1.00 97.31 284 LEU A O 1
ATOM 2208 N N . ILE A 1 285 ? -23.493 7.926 13.981 1.00 97.75 285 ILE A N 1
ATOM 2209 C CA . ILE A 1 285 ? -23.005 9.051 14.784 1.00 97.75 285 ILE A CA 1
ATOM 2210 C C . ILE A 1 285 ? -21.516 9.171 14.533 1.00 97.75 285 ILE A C 1
ATOM 2212 O O . ILE A 1 285 ? -20.789 8.194 14.656 1.00 97.75 285 ILE A O 1
ATOM 2216 N N . THR A 1 286 ? -21.036 10.364 14.209 1.00 97.00 286 THR A N 1
ATOM 2217 C CA . THR A 1 286 ? -19.610 10.569 13.955 1.00 97.00 286 THR A CA 1
ATOM 2218 C C . THR A 1 286 ? -19.052 11.636 14.869 1.00 97.00 286 THR A C 1
ATOM 2220 O O . THR A 1 286 ? -19.652 12.699 15.035 1.00 97.00 286 THR A O 1
ATOM 2223 N N . ALA A 1 287 ? -17.889 11.358 15.439 1.00 97.56 287 ALA A N 1
ATOM 2224 C CA . ALA A 1 287 ? -17.200 12.238 16.352 1.00 97.56 287 ALA A CA 1
ATOM 2225 C C . ALA A 1 287 ? -15.729 12.362 15.950 1.00 97.56 287 ALA A C 1
ATOM 2227 O O . ALA A 1 287 ? -14.981 11.389 15.949 1.00 97.56 287 ALA A O 1
ATOM 2228 N N . ASN A 1 288 ? -15.324 13.590 15.643 1.00 96.88 288 ASN A N 1
ATOM 2229 C CA . ASN A 1 288 ? -13.972 13.887 15.206 1.00 96.88 288 ASN A CA 1
ATOM 2230 C C . ASN A 1 288 ? -13.065 14.252 16.387 1.00 96.88 288 ASN A C 1
ATOM 2232 O O . ASN A 1 288 ? -13.457 14.971 17.312 1.00 96.88 288 ASN A O 1
ATOM 2236 N N . VAL A 1 289 ? -11.813 13.818 16.311 1.00 95.69 289 VAL A N 1
ATOM 2237 C CA . VAL A 1 289 ? -10.774 14.051 17.308 1.00 95.69 289 VAL A CA 1
ATOM 2238 C C . VAL A 1 289 ? -9.656 14.893 16.704 1.00 95.69 289 VAL A C 1
ATOM 2240 O O . VAL A 1 289 ? -9.120 14.596 15.638 1.00 95.69 289 VAL A O 1
ATOM 2243 N N . LEU A 1 290 ? -9.290 15.968 17.399 1.00 92.94 290 LEU A N 1
ATOM 2244 C CA . LEU A 1 290 ? -8.082 16.732 17.107 1.00 92.94 290 LEU A CA 1
ATOM 2245 C C . LEU A 1 290 ? -6.868 16.041 17.730 1.00 92.94 290 LEU A C 1
ATOM 2247 O O . LEU A 1 290 ? -6.880 15.680 18.911 1.00 92.94 290 LEU A O 1
ATOM 2251 N N . GLU A 1 291 ? -5.809 15.899 16.939 1.00 81.75 291 GLU A N 1
ATOM 2252 C CA . GLU A 1 291 ? -4.556 15.295 17.381 1.00 81.75 291 GLU A CA 1
ATOM 2253 C C . GLU A 1 291 ? -4.010 16.002 18.634 1.00 81.75 291 GLU A C 1
ATOM 2255 O O . GLU A 1 291 ? -4.047 17.230 18.746 1.00 81.75 291 GLU A O 1
ATOM 2260 N N . ASN A 1 292 ? -3.507 15.219 19.594 1.00 83.25 292 ASN A N 1
ATOM 2261 C CA . ASN A 1 292 ? -2.948 15.699 20.864 1.00 83.25 292 ASN A CA 1
ATOM 2262 C C . ASN A 1 292 ? -3.920 16.521 21.743 1.00 83.25 292 ASN A C 1
ATOM 2264 O O . ASN A 1 292 ? -3.484 17.205 22.670 1.00 83.25 292 ASN A O 1
ATOM 2268 N N . SER A 1 293 ? -5.235 16.449 21.503 1.00 93.06 293 SER A N 1
ATOM 2269 C CA . SER A 1 293 ? -6.243 17.170 22.287 1.00 93.06 293 SER A CA 1
ATOM 2270 C C . SER A 1 293 ? -7.098 16.222 23.129 1.00 93.06 293 SER A C 1
ATOM 2272 O O . SER A 1 293 ? -8.123 15.715 22.676 1.00 93.06 293 SER A O 1
ATOM 2274 N N . ILE A 1 294 ? -6.725 16.033 24.403 1.00 93.56 294 ILE A N 1
ATOM 2275 C CA . ILE A 1 294 ? -7.497 15.211 25.360 1.00 93.56 294 ILE A CA 1
ATOM 2276 C C . ILE A 1 294 ? -8.946 15.704 25.474 1.00 93.56 294 ILE A C 1
ATOM 2278 O O . ILE A 1 294 ? -9.870 14.899 25.514 1.00 93.56 294 ILE A O 1
ATOM 2282 N N . LYS A 1 295 ? -9.159 17.026 25.453 1.00 96.38 295 LYS A N 1
ATOM 2283 C CA . LYS A 1 295 ? -10.501 17.624 25.461 1.00 96.38 295 LYS A CA 1
ATOM 2284 C C . LYS A 1 295 ? -11.310 17.233 24.221 1.00 96.38 295 LYS A C 1
ATOM 2286 O O . LYS A 1 295 ? -12.508 17.000 24.324 1.00 96.38 295 LYS A O 1
ATOM 2291 N N . SER A 1 296 ? -10.671 17.156 23.051 1.00 96.88 296 SER A N 1
ATOM 2292 C CA . SER A 1 296 ? -11.346 16.689 21.836 1.00 96.88 296 SER A CA 1
ATOM 2293 C C . SER A 1 296 ? -11.733 15.215 21.936 1.00 96.88 296 SER A C 1
ATOM 2295 O O . SER A 1 296 ? -12.816 14.862 21.485 1.00 96.88 296 SER A O 1
ATOM 2297 N N . ILE A 1 297 ? -10.884 14.377 22.543 1.00 96.75 297 ILE A N 1
ATOM 2298 C CA . ILE A 1 297 ? -11.178 12.957 22.788 1.00 96.75 297 ILE A CA 1
ATOM 2299 C C . ILE A 1 297 ? -12.358 12.812 23.758 1.00 96.75 297 ILE A C 1
ATOM 2301 O O . ILE A 1 297 ? -13.305 12.097 23.453 1.00 96.75 297 ILE A O 1
ATOM 2305 N N . ASP A 1 298 ? -12.343 13.524 24.889 1.00 97.62 298 ASP A N 1
ATOM 2306 C CA . ASP A 1 298 ? -13.439 13.513 25.873 1.00 97.62 298 ASP A CA 1
ATOM 2307 C C . ASP A 1 298 ? -14.773 13.955 25.255 1.00 97.62 298 ASP A C 1
ATOM 2309 O O . ASP A 1 298 ? -15.799 13.293 25.436 1.00 97.62 298 ASP A O 1
ATOM 2313 N N . ASN A 1 299 ? -14.755 15.028 24.458 1.00 98.00 299 ASN A N 1
ATOM 2314 C CA . ASN A 1 299 ? -15.929 15.483 23.719 1.00 98.00 299 ASN A CA 1
ATOM 2315 C C . ASN A 1 299 ? -16.435 14.406 22.752 1.00 98.00 299 ASN A C 1
ATOM 2317 O O . ASN A 1 299 ? -17.633 14.130 22.727 1.00 98.00 299 ASN A O 1
ATOM 2321 N N . ALA A 1 300 ? -15.537 13.790 21.975 1.00 97.88 300 ALA A N 1
ATOM 2322 C CA . ALA A 1 300 ? -15.906 12.770 21.001 1.00 97.88 300 ALA A CA 1
ATOM 2323 C C . ALA A 1 300 ? -16.543 11.547 21.674 1.00 97.88 300 ALA A C 1
ATOM 2325 O O . ALA A 1 300 ? -17.632 11.124 21.294 1.00 97.88 300 ALA A O 1
ATOM 2326 N N . ILE A 1 301 ? -15.921 11.040 22.740 1.00 98.12 301 ILE A N 1
ATOM 2327 C CA . ILE A 1 301 ? -16.446 9.922 23.529 1.00 98.12 301 ILE A CA 1
ATOM 2328 C C . ILE A 1 301 ? -17.792 10.281 24.170 1.00 98.12 301 ILE A C 1
ATOM 2330 O O . ILE A 1 301 ? -18.720 9.478 24.142 1.00 98.12 301 ILE A O 1
ATOM 2334 N N . SER A 1 302 ? -17.949 11.503 24.684 1.00 98.19 302 SER A N 1
ATOM 2335 C CA . SER A 1 302 ? -19.211 11.953 25.284 1.00 98.19 302 SER A CA 1
ATOM 2336 C C . SER A 1 302 ? -20.357 12.036 24.265 1.00 98.19 302 SER A C 1
ATOM 2338 O O . SER A 1 302 ? -21.502 11.737 24.610 1.00 98.19 302 SER A O 1
ATOM 2340 N N . VAL A 1 303 ? -20.068 12.386 23.004 1.00 98.00 303 VAL A N 1
ATOM 2341 C CA . VAL A 1 303 ? -21.048 12.311 21.904 1.00 98.00 303 VAL A CA 1
ATOM 2342 C C . VAL A 1 303 ? -21.497 10.864 21.682 1.00 98.00 303 VAL A C 1
ATOM 2344 O O . VAL A 1 303 ? -22.698 10.622 21.569 1.00 98.00 303 VAL A O 1
ATOM 2347 N N . ILE A 1 304 ? -20.565 9.904 21.695 1.00 97.69 304 ILE A N 1
ATOM 2348 C CA . ILE A 1 304 ? -20.881 8.478 21.519 1.00 97.69 304 ILE A CA 1
ATOM 2349 C C . ILE A 1 304 ? -21.720 7.939 22.685 1.00 97.69 304 ILE A C 1
ATOM 2351 O O . ILE A 1 304 ? -22.745 7.301 22.447 1.00 97.69 304 ILE A O 1
ATOM 2355 N N . VAL A 1 305 ? -21.349 8.255 23.932 1.00 97.69 305 VAL A N 1
ATOM 2356 C CA . VAL A 1 305 ? -22.117 7.878 25.135 1.00 97.69 305 VAL A CA 1
ATOM 2357 C C . VAL A 1 305 ? -23.555 8.385 25.040 1.00 97.69 305 VAL A C 1
ATOM 2359 O O . VAL A 1 305 ? -24.495 7.634 25.286 1.00 97.69 305 VAL A O 1
ATOM 2362 N N . LYS A 1 306 ? -23.744 9.650 24.644 1.00 97.88 306 LYS A N 1
ATOM 2363 C CA . LYS A 1 306 ? -25.078 10.244 24.477 1.00 97.88 306 LYS A CA 1
ATOM 2364 C C . LYS A 1 306 ? -25.876 9.577 23.351 1.00 97.88 306 LYS A C 1
ATOM 2366 O O . LYS A 1 306 ? -27.099 9.515 23.438 1.00 97.88 306 LYS A O 1
ATOM 2371 N N . GLY A 1 307 ? -25.194 9.110 22.307 1.00 97.25 307 GLY A N 1
ATOM 2372 C CA . GLY A 1 307 ? -25.795 8.385 21.192 1.00 97.25 307 GLY A CA 1
ATOM 2373 C C . GLY A 1 307 ? -26.304 6.990 21.556 1.00 97.25 307 GLY A C 1
ATOM 2374 O O . GLY A 1 307 ? -27.264 6.519 20.956 1.00 97.25 307 GLY A O 1
ATOM 2375 N N . GLY A 1 308 ? -25.681 6.331 22.539 1.00 96.94 308 GLY A N 1
ATOM 2376 C CA . GLY A 1 308 ? -26.071 4.989 22.983 1.00 96.94 308 GLY A CA 1
ATOM 2377 C C . GLY A 1 308 ? -25.803 3.882 21.955 1.00 96.94 308 GLY A C 1
ATOM 2378 O O . GLY A 1 308 ? -26.415 2.819 22.022 1.00 96.94 308 GLY A O 1
ATOM 2379 N N . HIS A 1 309 ? -24.927 4.125 20.974 1.00 97.38 309 HIS A N 1
ATOM 2380 C CA . HIS A 1 309 ? -24.544 3.119 19.984 1.00 97.38 309 HIS A CA 1
ATOM 2381 C C . HIS A 1 309 ? -23.473 2.190 20.559 1.00 97.38 309 HIS A C 1
ATOM 2383 O O . HIS A 1 309 ? -22.440 2.640 21.055 1.00 97.38 309 HIS A O 1
ATOM 2389 N N . ASN A 1 310 ? -23.691 0.887 20.405 1.00 97.25 310 ASN A N 1
ATOM 2390 C CA . ASN A 1 310 ? -22.814 -0.140 20.967 1.00 97.25 310 ASN A CA 1
ATOM 2391 C C . ASN A 1 310 ? -21.763 -0.661 19.976 1.00 97.25 310 ASN A C 1
ATOM 2393 O O . ASN A 1 310 ? -20.850 -1.375 20.375 1.00 97.25 310 ASN A O 1
ATOM 2397 N N . THR A 1 311 ? -21.883 -0.342 18.684 1.00 98.19 311 THR A N 1
ATOM 2398 C CA . THR A 1 311 ? -20.832 -0.620 17.692 1.00 98.19 311 THR A CA 1
ATOM 2399 C C . THR A 1 311 ? -20.035 0.652 17.466 1.00 98.19 311 THR A C 1
ATOM 2401 O O . THR A 1 311 ? -20.614 1.665 17.075 1.00 98.19 311 THR A O 1
ATOM 2404 N N . ILE A 1 312 ? -18.730 0.611 17.720 1.00 98.50 312 ILE A N 1
ATOM 2405 C CA . ILE A 1 312 ? -17.850 1.777 17.638 1.00 98.50 312 ILE A CA 1
ATOM 2406 C C . ILE A 1 312 ? -16.724 1.473 16.653 1.00 98.50 312 ILE A C 1
ATOM 2408 O O . ILE A 1 312 ? -15.959 0.534 16.844 1.00 98.50 312 ILE A O 1
ATOM 2412 N N . VAL A 1 313 ? -16.618 2.272 15.599 1.00 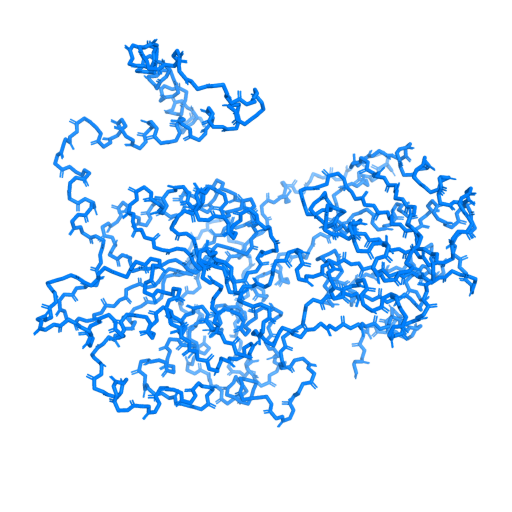98.12 313 VAL A N 1
ATOM 2413 C CA . VAL A 1 313 ? -15.559 2.197 14.597 1.00 98.12 313 VAL A CA 1
ATOM 2414 C C . VAL A 1 313 ? -14.543 3.290 14.891 1.00 98.12 313 VAL A C 1
ATOM 2416 O O . VAL A 1 313 ? -14.878 4.471 14.859 1.00 98.12 313 VAL A O 1
ATOM 2419 N N . LEU A 1 314 ? -13.301 2.911 15.162 1.00 97.62 314 LEU A N 1
ATOM 2420 C CA . LEU A 1 314 ? -12.180 3.833 15.264 1.00 97.62 314 LEU A CA 1
ATOM 2421 C C . LEU A 1 314 ? -11.438 3.885 13.927 1.00 97.62 314 LEU A C 1
ATOM 2423 O O . LEU A 1 314 ? -10.839 2.897 13.508 1.00 97.62 314 LEU A O 1
ATOM 2427 N N . VAL A 1 315 ? -11.448 5.049 13.287 1.00 96.56 315 VAL A N 1
ATOM 2428 C CA . VAL A 1 315 ? -10.785 5.326 12.010 1.00 96.56 315 VAL A CA 1
ATOM 2429 C C . VAL A 1 315 ? -9.608 6.255 12.280 1.00 96.56 315 VAL A C 1
ATOM 2431 O O . VAL A 1 315 ? -9.785 7.414 12.646 1.00 96.56 315 VAL A O 1
ATOM 2434 N N . THR A 1 316 ? -8.387 5.738 12.167 1.00 92.56 316 THR A N 1
ATOM 2435 C CA . THR A 1 316 ? -7.183 6.544 12.402 1.00 92.56 316 THR A CA 1
ATOM 2436 C C . THR A 1 316 ? -5.959 5.914 11.749 1.00 92.56 316 THR A C 1
ATOM 2438 O O . THR A 1 316 ? -5.830 4.689 11.681 1.00 92.56 316 THR A O 1
ATOM 2441 N N . GLU A 1 317 ? -5.026 6.759 11.311 1.00 87.06 317 GLU A N 1
ATOM 2442 C CA . GLU A 1 317 ? -3.674 6.356 10.898 1.00 87.06 317 GLU A CA 1
ATOM 2443 C C . GLU A 1 317 ? -2.645 6.530 12.022 1.00 87.06 317 GLU A C 1
ATOM 2445 O O . GLU A 1 317 ? -1.449 6.329 11.811 1.00 87.06 317 GLU A O 1
ATOM 2450 N N . GLN A 1 318 ? -3.086 6.929 13.218 1.00 86.00 318 GLN A N 1
ATOM 2451 C CA . GLN A 1 318 ? -2.218 7.298 14.326 1.00 86.00 318 GLN A CA 1
ATOM 2452 C C . GLN A 1 318 ? -2.298 6.263 15.454 1.00 86.00 318 GLN A C 1
ATOM 2454 O O . GLN A 1 318 ? -3.176 6.356 16.314 1.00 86.00 318 GLN A O 1
ATOM 2459 N N . PRO A 1 319 ? -1.334 5.326 15.550 1.00 84.06 319 PRO A N 1
ATOM 2460 C CA . PRO A 1 319 ? -1.295 4.363 16.652 1.00 84.06 319 PRO A CA 1
ATOM 2461 C C . PRO A 1 319 ? -1.281 5.035 18.037 1.00 84.06 319 PRO A C 1
ATOM 2463 O O . PRO A 1 319 ? -1.825 4.501 18.997 1.00 84.06 319 PRO A O 1
ATOM 2466 N N . ALA A 1 320 ? -0.706 6.243 18.134 1.00 83.06 320 ALA A N 1
ATOM 2467 C CA . ALA A 1 320 ? -0.653 7.043 19.364 1.00 83.06 320 ALA A CA 1
ATOM 2468 C C . ALA A 1 320 ? -2.033 7.323 19.969 1.00 83.06 320 ALA A C 1
ATOM 2470 O O . ALA A 1 320 ? -2.182 7.426 21.185 1.00 83.06 320 ALA A O 1
ATOM 2471 N N . LEU A 1 321 ? -3.031 7.509 19.105 1.00 88.81 321 LEU A N 1
ATOM 2472 C CA . LEU A 1 321 ? -4.354 7.941 19.516 1.00 88.81 321 LEU A CA 1
ATOM 2473 C C . LEU A 1 321 ? -5.118 6.816 20.227 1.00 88.81 321 LEU A C 1
ATOM 2475 O O . LEU A 1 321 ? -5.958 7.085 21.085 1.00 88.81 321 LEU A O 1
ATOM 2479 N N . LEU A 1 322 ? -4.772 5.564 19.920 1.00 90.88 322 LEU A N 1
ATOM 2480 C CA . LEU A 1 322 ? -5.438 4.370 20.422 1.00 90.88 322 LEU A CA 1
ATOM 2481 C C . LEU A 1 322 ? -5.416 4.278 21.952 1.00 90.88 322 LEU A C 1
ATOM 2483 O O . LEU A 1 322 ? -6.444 4.002 22.561 1.00 90.88 322 LEU A O 1
ATOM 2487 N N . GLU A 1 323 ? -4.274 4.559 22.587 1.00 90.06 323 GLU A N 1
ATOM 2488 C CA . GLU A 1 323 ? -4.139 4.502 24.049 1.00 90.06 323 GLU A CA 1
ATOM 2489 C C . GLU A 1 323 ? -4.982 5.582 24.742 1.00 90.06 323 GLU A C 1
ATOM 2491 O O . GLU A 1 323 ? -5.648 5.323 25.747 1.00 90.06 323 GLU A O 1
ATOM 2496 N N . HIS A 1 324 ? -5.001 6.795 24.183 1.00 93.00 324 HIS A N 1
ATOM 2497 C CA . HIS A 1 324 ? -5.783 7.899 24.733 1.00 93.00 324 HIS A CA 1
ATOM 2498 C C . HIS A 1 324 ? -7.288 7.686 24.574 1.00 93.00 324 HIS A C 1
ATOM 2500 O O . HIS A 1 324 ? -8.038 7.979 25.508 1.00 93.00 324 HIS A O 1
ATOM 2506 N N . ILE A 1 325 ? -7.718 7.154 23.427 1.00 96.06 325 ILE A N 1
ATOM 2507 C CA . ILE A 1 325 ? -9.112 6.770 23.197 1.00 96.06 325 ILE A CA 1
ATOM 2508 C C . ILE A 1 325 ? -9.506 5.640 24.137 1.00 96.06 325 ILE A C 1
ATOM 2510 O O . ILE A 1 325 ? -10.525 5.769 24.804 1.00 96.06 325 ILE A O 1
ATOM 2514 N N . ALA A 1 326 ? -8.691 4.589 24.258 1.00 96.50 326 ALA A N 1
ATOM 2515 C CA . ALA A 1 326 ? -8.990 3.467 25.138 1.00 96.50 326 ALA A CA 1
ATOM 2516 C C . ALA A 1 326 ? -9.173 3.916 26.590 1.00 96.50 326 ALA A C 1
ATOM 2518 O O . ALA A 1 326 ? -10.152 3.550 27.229 1.00 96.50 326 ALA A O 1
ATOM 2519 N N . ARG A 1 327 ? -8.274 4.765 27.106 1.00 96.62 327 ARG A N 1
ATOM 2520 C CA . ARG A 1 327 ? -8.399 5.313 28.464 1.00 96.62 327 ARG A CA 1
ATOM 2521 C C . ARG A 1 327 ? -9.694 6.106 28.651 1.00 96.62 327 ARG A C 1
ATOM 2523 O O . ARG A 1 327 ? -10.407 5.874 29.617 1.00 96.62 327 ARG A O 1
ATOM 2530 N N . MET A 1 328 ? -10.010 7.016 27.731 1.00 97.62 328 MET A N 1
ATOM 2531 C CA . MET A 1 328 ? -11.223 7.833 27.843 1.00 97.62 328 MET A CA 1
ATOM 2532 C C . MET A 1 328 ? -12.500 6.995 27.677 1.00 97.62 328 MET A C 1
ATOM 2534 O O . MET A 1 328 ? -13.490 7.223 28.366 1.00 97.62 328 MET A O 1
ATOM 2538 N N . ALA A 1 329 ? -12.483 6.009 26.780 1.00 98.06 329 ALA A N 1
ATOM 2539 C CA . ALA A 1 329 ? -13.576 5.063 26.594 1.00 98.06 329 ALA A CA 1
ATOM 2540 C C . ALA A 1 329 ? -13.827 4.243 27.867 1.00 98.06 329 ALA A C 1
ATOM 2542 O O . ALA A 1 329 ? -14.977 4.072 28.262 1.00 98.06 329 ALA A O 1
ATOM 2543 N N . ASP A 1 330 ? -12.765 3.794 28.535 1.00 98.06 330 ASP A N 1
ATOM 2544 C CA . ASP A 1 330 ? -12.833 3.076 29.809 1.00 98.06 330 ASP A CA 1
ATOM 2545 C C . ASP A 1 330 ? -13.472 3.918 30.918 1.00 98.06 330 ASP A C 1
ATOM 2547 O O . ASP A 1 330 ? -14.442 3.495 31.544 1.00 98.06 330 ASP A O 1
ATOM 2551 N N . GLU A 1 331 ? -12.988 5.152 31.100 1.00 97.94 331 GLU A N 1
ATOM 2552 C CA . GLU A 1 331 ? -13.500 6.110 32.092 1.00 97.94 331 GLU A CA 1
ATOM 2553 C C . GLU A 1 331 ? -14.994 6.415 31.899 1.00 97.94 331 GLU A C 1
ATOM 2555 O O . GLU A 1 331 ? -15.707 6.726 32.854 1.00 97.94 331 GLU A O 1
ATOM 2560 N N . LYS A 1 332 ? -15.478 6.316 30.658 1.00 97.94 332 LYS A N 1
ATOM 2561 C CA . LYS A 1 332 ? -16.864 6.601 30.268 1.00 97.94 332 LYS A CA 1
ATOM 2562 C C . LYS A 1 332 ? -17.718 5.338 30.121 1.00 97.94 332 LYS A C 1
ATOM 2564 O O . LYS A 1 332 ? -18.878 5.442 29.729 1.00 97.94 332 LYS A O 1
ATOM 2569 N N . GLY A 1 333 ? -17.168 4.163 30.435 1.00 97.62 333 GLY A N 1
ATOM 2570 C CA . GLY A 1 333 ? -17.888 2.892 30.393 1.00 97.62 333 GLY A CA 1
ATOM 2571 C C . GLY A 1 333 ? -18.239 2.406 28.983 1.00 97.62 333 GLY A C 1
ATOM 2572 O O . GLY A 1 333 ? -19.236 1.709 28.833 1.00 97.62 333 GLY A O 1
ATOM 2573 N N . LEU A 1 334 ? -17.448 2.766 27.963 1.00 97.94 334 LEU A N 1
ATOM 2574 C CA . LEU A 1 334 ? -17.563 2.277 26.577 1.00 97.94 334 LEU A CA 1
ATOM 2575 C C . LEU A 1 334 ? -16.686 1.040 26.290 1.00 97.94 334 LEU A C 1
ATOM 2577 O O . LEU A 1 334 ? -16.534 0.627 25.139 1.00 97.94 334 LEU A O 1
ATOM 2581 N N . ILE A 1 335 ? -16.076 0.453 27.320 1.00 97.31 335 ILE A N 1
ATOM 2582 C CA . ILE A 1 335 ? -15.315 -0.796 27.230 1.00 97.31 335 ILE A CA 1
ATOM 2583 C C . ILE A 1 335 ? -16.019 -1.854 28.073 1.00 97.31 335 ILE A C 1
ATOM 2585 O O . ILE A 1 335 ? -16.334 -1.625 29.239 1.00 97.31 335 ILE A O 1
ATOM 2589 N N . GLY A 1 336 ? -16.258 -3.022 27.481 1.00 92.94 336 GLY A N 1
ATOM 2590 C CA . GLY A 1 336 ? -16.917 -4.153 28.128 1.00 92.94 336 GLY A CA 1
ATOM 2591 C C . GLY A 1 336 ? -17.766 -4.955 27.146 1.00 92.94 336 GLY A C 1
ATOM 2592 O O . GLY A 1 336 ? -17.811 -4.650 25.959 1.00 92.94 336 GLY A O 1
ATOM 2593 N N . GLU A 1 337 ? -18.478 -5.958 27.657 1.00 93.12 337 GLU A N 1
ATOM 2594 C CA . GLU A 1 337 ? -19.247 -6.929 26.855 1.00 93.12 337 GLU A CA 1
ATOM 2595 C C . GLU A 1 337 ? -20.377 -6.301 26.024 1.00 93.12 337 GLU A C 1
ATOM 2597 O O . GLU A 1 337 ? -20.823 -6.874 25.032 1.00 93.12 337 GLU A O 1
ATOM 2602 N N . ASN A 1 338 ? -20.824 -5.103 26.404 1.00 96.12 338 ASN A N 1
ATOM 2603 C CA . ASN A 1 338 ? -21.891 -4.389 25.709 1.00 96.12 338 ASN A CA 1
ATOM 2604 C C . ASN A 1 338 ? -21.412 -3.625 24.470 1.00 96.12 338 ASN A C 1
ATOM 2606 O O . ASN A 1 338 ? -22.261 -3.160 23.713 1.00 96.12 338 ASN A O 1
ATOM 2610 N N . TYR A 1 339 ? -20.099 -3.484 24.258 1.00 97.50 339 TYR A N 1
ATOM 2611 C CA . TYR A 1 339 ? -19.536 -2.687 23.170 1.00 97.50 339 TYR A CA 1
ATOM 2612 C C . TYR A 1 339 ? -18.693 -3.540 22.232 1.00 97.50 339 TYR A C 1
ATOM 2614 O O . TYR A 1 339 ? -17.871 -4.346 22.657 1.00 97.50 339 TYR A O 1
ATOM 2622 N N . PHE A 1 340 ? -18.877 -3.322 20.936 1.00 97.44 340 PHE A N 1
ATOM 2623 C CA . PHE A 1 340 ? -18.096 -3.953 19.888 1.00 97.44 340 PHE A CA 1
ATOM 2624 C C . PHE A 1 340 ? -17.276 -2.898 19.154 1.00 97.44 340 PHE A C 1
ATOM 2626 O O . PHE A 1 340 ? -17.828 -2.010 18.500 1.00 97.44 340 PHE A O 1
ATOM 2633 N N . TRP A 1 341 ? -15.957 -3.008 19.274 1.00 97.94 341 TRP A N 1
ATOM 2634 C CA . TRP A 1 341 ? -15.006 -2.086 18.669 1.00 97.94 341 TRP A CA 1
ATOM 2635 C C . TRP A 1 341 ? -14.489 -2.643 17.343 1.00 97.94 341 TRP A C 1
ATOM 2637 O O . TRP A 1 341 ? -14.084 -3.801 17.251 1.00 97.94 341 TRP A O 1
ATOM 2647 N N . VAL A 1 342 ? -14.490 -1.803 16.313 1.00 97.50 342 VAL A N 1
ATOM 2648 C CA . VAL A 1 342 ? -13.873 -2.075 15.014 1.00 97.50 342 VAL A CA 1
ATOM 2649 C C . VAL A 1 342 ? -12.791 -1.035 14.791 1.00 97.50 342 VAL A C 1
ATOM 2651 O O . VAL A 1 342 ? -13.057 0.160 14.838 1.00 97.50 342 VAL A O 1
ATOM 2654 N N . ILE A 1 343 ? -11.566 -1.465 14.540 1.00 96.25 343 ILE A N 1
ATOM 2655 C CA . ILE A 1 343 ? -10.437 -0.576 14.297 1.00 96.25 343 ILE A CA 1
ATOM 2656 C C . ILE A 1 343 ? -10.112 -0.653 12.817 1.00 96.25 343 ILE A C 1
ATOM 2658 O O . ILE A 1 343 ? -9.825 -1.725 12.284 1.00 96.25 343 ILE A O 1
ATOM 2662 N N . ALA A 1 344 ? -10.216 0.487 12.151 1.00 94.06 344 ALA A N 1
ATOM 2663 C CA . ALA A 1 344 ? -10.105 0.606 10.714 1.00 94.06 344 ALA A CA 1
ATOM 2664 C C . ALA A 1 344 ? -8.848 1.386 10.330 1.00 94.06 344 ALA A C 1
ATOM 2666 O O . ALA A 1 344 ? -8.526 2.427 10.910 1.00 94.06 344 ALA A O 1
ATOM 2667 N N . GLY A 1 345 ? -8.183 0.897 9.287 1.00 82.62 345 GLY A N 1
ATOM 2668 C CA . GLY A 1 345 ? -7.054 1.567 8.656 1.00 82.62 345 GLY A CA 1
ATOM 2669 C C . GLY A 1 345 ? -5.693 1.053 9.091 1.00 82.62 345 GLY A C 1
ATOM 2670 O O . GLY A 1 345 ? -5.524 -0.105 9.474 1.00 82.62 345 GLY A O 1
ATOM 2671 N N . ARG A 1 346 ? -4.684 1.917 8.959 1.00 78.25 346 ARG A N 1
ATOM 2672 C CA . ARG A 1 346 ? -3.266 1.542 9.081 1.00 78.25 346 ARG A CA 1
ATOM 2673 C C . ARG A 1 346 ? -2.704 1.683 10.499 1.00 78.25 346 ARG A C 1
ATOM 2675 O O . ARG A 1 346 ? -1.518 1.444 10.702 1.00 78.25 346 ARG A O 1
ATOM 2682 N N . SER A 1 347 ? -3.529 2.046 11.482 1.00 65.81 347 SER A N 1
ATOM 2683 C CA . SER A 1 347 ? -3.104 2.274 12.873 1.00 65.81 347 SER A CA 1
ATOM 2684 C C . SER A 1 347 ? -2.713 1.011 13.642 1.00 65.81 347 SER A C 1
ATOM 2686 O O . SER A 1 347 ? -1.980 1.113 14.623 1.00 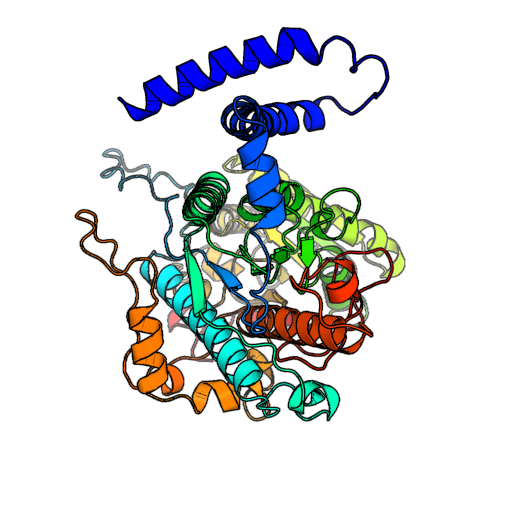65.81 347 SER A O 1
ATOM 2688 N N . LEU A 1 348 ? -3.157 -0.173 13.208 1.00 79.38 348 LEU A N 1
ATOM 2689 C CA . LEU A 1 348 ? -2.859 -1.449 13.866 1.00 79.38 348 LEU A CA 1
ATOM 2690 C C . LEU A 1 348 ? -2.371 -2.513 12.870 1.00 79.38 348 LEU A C 1
ATOM 2692 O O . LEU A 1 348 ? -3.067 -3.500 12.616 1.00 79.38 348 LEU A O 1
ATOM 2696 N N . PRO A 1 349 ? -1.166 -2.366 12.285 1.00 77.50 349 PRO A N 1
ATOM 2697 C CA . PRO A 1 349 ? -0.581 -3.471 11.542 1.00 77.50 349 PRO A CA 1
ATOM 2698 C C . PRO A 1 349 ? -0.349 -4.657 12.493 1.00 77.50 349 PRO A C 1
ATOM 2700 O O . PRO A 1 349 ? -0.059 -4.472 13.672 1.00 77.50 349 PRO A O 1
ATOM 2703 N N . ARG A 1 350 ? -0.439 -5.893 11.987 1.00 75.50 350 ARG A N 1
ATOM 2704 C CA . ARG A 1 350 ? -0.274 -7.116 12.798 1.00 75.50 350 ARG A CA 1
ATOM 2705 C C . ARG A 1 350 ? 1.025 -7.112 13.615 1.00 75.50 350 ARG A C 1
ATOM 2707 O O . ARG A 1 350 ? 0.995 -7.368 14.812 1.00 75.50 350 ARG A O 1
ATOM 2714 N N . ALA A 1 351 ? 2.133 -6.713 12.990 1.00 73.75 351 ALA A N 1
ATOM 2715 C CA . ALA A 1 351 ? 3.430 -6.583 13.655 1.00 73.75 351 ALA A CA 1
ATOM 2716 C C . ALA A 1 351 ? 3.415 -5.590 14.833 1.00 73.75 351 ALA A C 1
ATOM 2718 O O . ALA A 1 351 ? 4.215 -5.708 15.757 1.00 73.75 351 ALA A O 1
ATOM 2719 N N . TYR A 1 352 ? 2.514 -4.603 14.812 1.00 77.06 352 TYR A N 1
ATOM 2720 C CA . TYR A 1 352 ? 2.320 -3.689 15.930 1.00 77.06 352 TYR A CA 1
ATOM 2721 C C . TYR A 1 352 ? 1.483 -4.320 17.042 1.00 77.06 352 TYR A C 1
ATOM 2723 O O . TYR A 1 352 ? 1.838 -4.155 18.203 1.00 77.06 352 TYR A O 1
ATOM 2731 N N . LEU A 1 353 ? 0.442 -5.097 16.719 1.00 77.69 353 LEU A N 1
ATOM 2732 C CA . LEU A 1 353 ? -0.329 -5.846 17.724 1.00 77.69 353 LEU A CA 1
ATOM 2733 C C . LEU A 1 353 ? 0.560 -6.799 18.532 1.00 77.69 353 LEU A C 1
ATOM 2735 O O . LEU A 1 353 ? 0.467 -6.824 19.752 1.00 77.69 353 LEU A O 1
ATOM 2739 N N . GLU A 1 354 ? 1.485 -7.500 17.871 1.00 72.69 354 GLU A N 1
ATOM 2740 C CA . GLU A 1 354 ? 2.466 -8.389 18.522 1.00 72.69 354 GLU A CA 1
ATOM 2741 C C . GLU A 1 354 ? 3.391 -7.660 19.509 1.00 72.69 354 GLU A C 1
ATOM 2743 O O . GLU A 1 354 ? 3.970 -8.270 20.408 1.00 72.69 354 GLU A O 1
ATOM 2748 N N . ARG A 1 355 ? 3.544 -6.344 19.345 1.00 73.75 355 ARG A N 1
ATOM 2749 C CA . ARG A 1 355 ? 4.452 -5.500 20.132 1.00 73.75 355 ARG A CA 1
ATOM 2750 C C . ARG A 1 355 ? 3.737 -4.553 21.064 1.00 73.75 355 ARG A C 1
ATOM 2752 O O . ARG A 1 355 ? 4.395 -3.918 21.892 1.00 73.75 355 ARG A O 1
ATOM 2759 N N . LEU A 1 356 ? 2.423 -4.433 20.934 1.00 74.69 356 LEU A N 1
ATOM 2760 C CA . LEU A 1 356 ? 1.603 -3.646 21.821 1.00 74.69 356 LEU A CA 1
ATOM 2761 C C . LEU A 1 356 ? 1.595 -4.363 23.174 1.00 74.69 356 LEU A C 1
ATOM 2763 O O . LEU A 1 356 ? 0.702 -5.141 23.487 1.00 74.69 356 LEU A O 1
ATOM 2767 N N . ARG A 1 357 ? 2.638 -4.117 23.976 1.00 73.06 357 ARG A N 1
ATOM 2768 C CA . ARG A 1 357 ? 2.816 -4.622 25.344 1.00 73.06 357 ARG A CA 1
ATOM 2769 C C . ARG A 1 357 ? 1.863 -3.897 26.291 1.00 73.06 357 ARG A C 1
ATOM 2771 O O . ARG A 1 357 ? 2.290 -3.257 27.251 1.00 73.06 357 ARG A O 1
ATOM 2778 N N . ALA A 1 358 ? 0.574 -3.933 25.977 1.00 83.25 358 ALA A N 1
ATOM 2779 C CA . ALA A 1 358 ? -0.455 -3.409 26.842 1.00 83.25 358 ALA A CA 1
ATOM 2780 C C . ALA A 1 358 ? -0.374 -4.156 28.176 1.00 83.25 358 ALA A C 1
ATOM 2782 O O . ALA A 1 358 ? -0.348 -5.387 28.209 1.00 83.25 358 ALA A O 1
ATOM 2783 N N . ALA A 1 359 ? -0.296 -3.415 29.283 1.00 87.06 359 ALA A N 1
ATOM 2784 C CA . ALA A 1 359 ? -0.327 -4.049 30.592 1.00 87.06 359 ALA A CA 1
ATOM 2785 C C . ALA A 1 359 ? -1.644 -4.839 30.720 1.00 87.06 359 ALA A C 1
ATOM 2787 O O . ALA A 1 359 ? -2.691 -4.314 30.314 1.00 87.06 359 ALA A O 1
ATOM 2788 N N . PRO A 1 360 ? -1.629 -6.068 31.268 1.00 89.94 360 PRO A N 1
ATOM 2789 C CA . PRO A 1 360 ? -2.850 -6.836 31.464 1.00 89.94 360 PRO A CA 1
ATOM 2790 C C . PRO A 1 360 ? -3.908 -6.013 32.207 1.00 89.94 360 PRO A C 1
ATOM 2792 O O . PRO A 1 360 ? -3.614 -5.381 33.221 1.00 89.94 360 PRO A O 1
ATOM 2795 N N . ASN A 1 361 ? -5.136 -6.018 31.692 1.00 91.06 361 ASN A N 1
ATOM 2796 C CA . ASN A 1 361 ? -6.288 -5.251 32.174 1.00 91.06 361 ASN A CA 1
ATOM 2797 C C . ASN A 1 361 ? -6.154 -3.722 32.094 1.00 91.06 361 ASN A C 1
ATOM 2799 O O . ASN A 1 361 ? -6.999 -3.013 32.644 1.00 91.06 361 ASN A O 1
ATOM 2803 N N . SER A 1 362 ? -5.140 -3.196 31.402 1.00 94.31 362 SER A N 1
ATOM 2804 C CA . SER A 1 362 ? -5.117 -1.779 31.030 1.00 94.31 362 SER A CA 1
ATOM 2805 C C . SER A 1 362 ? -6.307 -1.436 30.121 1.00 94.31 362 SER A C 1
ATOM 2807 O O . SER A 1 362 ? -6.824 -2.321 29.434 1.00 94.31 362 SER A O 1
ATOM 2809 N N . PRO A 1 363 ? -6.731 -0.160 30.058 1.00 95.88 363 PRO A N 1
ATOM 2810 C CA . PRO A 1 363 ? -7.811 0.269 29.171 1.00 95.88 363 PRO A CA 1
ATOM 2811 C C . PRO A 1 363 ? -7.651 -0.212 27.725 1.00 95.88 363 PRO A C 1
ATOM 2813 O O . PRO A 1 363 ? -8.591 -0.733 27.134 1.00 95.88 363 PRO A O 1
ATOM 2816 N N . ILE A 1 364 ? -6.443 -0.104 27.165 1.00 93.94 364 ILE A N 1
ATOM 2817 C CA . ILE A 1 364 ? -6.159 -0.538 25.793 1.00 93.94 364 ILE A CA 1
ATOM 2818 C C . ILE A 1 364 ? -6.202 -2.063 25.636 1.00 93.94 364 ILE A C 1
ATOM 2820 O O . ILE A 1 364 ? -6.783 -2.541 24.669 1.00 93.94 364 ILE A O 1
ATOM 2824 N N . ASP A 1 365 ? -5.684 -2.832 26.599 1.00 92.50 365 ASP A N 1
ATOM 2825 C CA . ASP A 1 365 ? -5.812 -4.298 26.606 1.00 92.50 365 ASP A CA 1
ATOM 2826 C C . ASP A 1 365 ? -7.289 -4.727 26.649 1.00 92.50 365 ASP A C 1
ATOM 2828 O O . ASP A 1 365 ? -7.718 -5.580 25.874 1.00 92.50 365 ASP A O 1
ATOM 2832 N N . ARG A 1 366 ? -8.101 -4.090 27.504 1.00 94.94 366 ARG A N 1
ATOM 2833 C CA . ARG A 1 366 ? -9.540 -4.372 27.596 1.00 94.94 366 ARG A CA 1
ATOM 2834 C C . ARG A 1 366 ? -10.311 -3.974 26.342 1.00 94.94 366 ARG A C 1
ATOM 2836 O O . ARG A 1 366 ? -11.181 -4.730 25.934 1.00 94.94 366 ARG A O 1
ATOM 2843 N N . MET A 1 367 ? -9.998 -2.826 25.742 1.00 95.62 367 MET A N 1
ATOM 2844 C CA . MET A 1 367 ? -10.627 -2.385 24.494 1.00 95.62 367 MET A CA 1
ATOM 2845 C C . MET A 1 367 ? -10.334 -3.368 23.363 1.00 95.62 367 MET A C 1
ATOM 2847 O O . MET A 1 367 ? -11.238 -3.772 22.639 1.00 95.62 367 MET A O 1
ATOM 2851 N N . LEU A 1 368 ? -9.066 -3.762 23.213 1.00 93.69 368 LEU A N 1
ATOM 2852 C CA . LEU A 1 368 ? -8.641 -4.611 22.108 1.00 93.69 368 LEU A CA 1
ATOM 2853 C C . LEU A 1 368 ? -9.174 -6.036 22.225 1.00 93.69 368 LEU A C 1
ATOM 2855 O O . LEU A 1 368 ? -9.450 -6.645 21.201 1.00 93.69 368 LEU A O 1
ATOM 2859 N N . LYS A 1 369 ? -9.394 -6.565 23.429 1.00 92.06 369 LYS A N 1
ATOM 2860 C CA . LYS A 1 369 ? -10.008 -7.888 23.614 1.00 92.06 369 LYS A CA 1
ATOM 2861 C C . LYS A 1 369 ? -11.410 -7.947 22.999 1.00 92.06 369 LYS A C 1
ATOM 2863 O O . LYS A 1 369 ? -12.342 -7.323 23.489 1.00 92.06 369 LYS A O 1
ATOM 2868 N N . GLY A 1 370 ? -11.561 -8.751 21.948 1.00 91.88 370 GLY A N 1
ATOM 2869 C CA . GLY A 1 370 ? -12.808 -8.891 21.194 1.00 91.88 370 GLY A CA 1
ATOM 2870 C C . GLY A 1 370 ? -13.034 -7.801 20.142 1.00 91.88 370 GLY A C 1
ATOM 2871 O O . GLY A 1 370 ? -14.065 -7.826 19.469 1.00 91.88 370 GLY A O 1
ATOM 2872 N N . SER A 1 371 ? -12.090 -6.865 19.979 1.00 95.62 371 SER A N 1
ATOM 2873 C CA . SER A 1 371 ? -12.116 -5.896 18.884 1.00 95.62 371 SER A CA 1
ATOM 2874 C C . SER A 1 371 ? -11.866 -6.580 17.545 1.00 95.62 371 SER A C 1
ATOM 2876 O O . SER A 1 371 ? -11.026 -7.476 17.423 1.00 95.62 371 SER A O 1
ATOM 2878 N N . ALA A 1 372 ? -12.539 -6.082 16.515 1.00 95.25 372 ALA A N 1
ATOM 2879 C CA . ALA A 1 372 ? -12.226 -6.381 15.130 1.00 95.25 372 ALA A CA 1
ATOM 2880 C C . ALA A 1 372 ? -11.197 -5.383 14.577 1.00 95.25 372 ALA A C 1
ATOM 2882 O O . ALA A 1 372 ? -11.288 -4.189 14.842 1.00 95.25 372 ALA A O 1
ATOM 2883 N N . VAL A 1 373 ? -10.260 -5.842 13.752 1.00 94.06 373 VAL A N 1
ATOM 2884 C CA . VAL A 1 373 ? -9.386 -4.993 12.931 1.00 94.06 373 VAL A CA 1
ATOM 2885 C C . VAL A 1 373 ? -9.756 -5.210 11.475 1.00 94.06 373 VAL A C 1
ATOM 2887 O O . VAL A 1 373 ? -9.551 -6.305 10.953 1.00 94.06 373 VAL A O 1
ATOM 2890 N N . PHE A 1 374 ? -10.298 -4.180 10.833 1.00 94.81 374 PHE A N 1
ATOM 2891 C CA . PHE A 1 374 ? -10.729 -4.214 9.439 1.00 94.81 374 PHE A CA 1
ATOM 2892 C C . PHE A 1 374 ? -9.674 -3.560 8.549 1.00 94.81 374 PHE A C 1
ATOM 2894 O O . PHE A 1 374 ? -9.292 -2.403 8.758 1.00 94.81 374 PHE A O 1
ATOM 2901 N N . ARG A 1 375 ? -9.197 -4.293 7.543 1.00 93.19 375 ARG A N 1
ATOM 2902 C C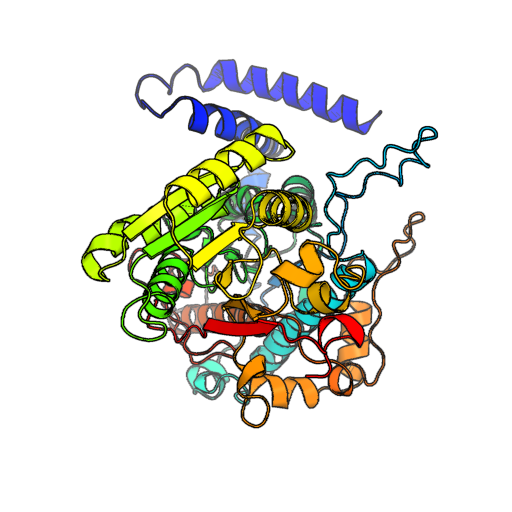A . ARG A 1 375 ? -8.131 -3.823 6.653 1.00 93.19 375 ARG A CA 1
ATOM 2903 C C . ARG A 1 375 ? -8.160 -4.511 5.298 1.00 93.19 375 ARG A C 1
ATOM 2905 O O . ARG A 1 375 ? -8.731 -5.585 5.147 1.00 93.19 375 ARG A O 1
ATOM 2912 N N . ILE A 1 376 ? -7.448 -3.924 4.345 1.00 92.44 376 ILE A N 1
ATOM 2913 C CA . ILE A 1 376 ? -7.062 -4.616 3.115 1.00 92.44 376 ILE A CA 1
ATOM 2914 C C . ILE A 1 376 ? -5.993 -5.658 3.465 1.00 92.44 376 ILE A C 1
ATOM 2916 O O . ILE A 1 376 ? -5.102 -5.397 4.292 1.00 92.44 376 ILE A O 1
ATOM 2920 N N . ILE A 1 377 ? -6.125 -6.849 2.888 1.00 92.94 377 ILE A N 1
ATOM 2921 C CA . ILE A 1 377 ? -5.218 -7.977 3.096 1.00 92.94 377 ILE A CA 1
ATOM 2922 C C . ILE A 1 377 ? -4.717 -8.492 1.752 1.00 92.94 377 ILE A C 1
ATOM 2924 O O . ILE A 1 377 ? -5.457 -8.531 0.771 1.00 92.94 377 ILE A O 1
ATOM 2928 N N . ASP A 1 378 ? -3.450 -8.882 1.705 1.00 94.25 378 ASP A N 1
ATOM 2929 C CA . ASP A 1 378 ? -2.891 -9.549 0.537 1.00 94.25 378 ASP A CA 1
ATOM 2930 C C . ASP A 1 378 ? -3.441 -10.991 0.434 1.00 94.25 378 ASP A C 1
ATOM 2932 O O . ASP A 1 378 ? -3.629 -11.640 1.472 1.00 94.25 378 ASP A O 1
ATOM 2936 N N . PRO A 1 379 ? -3.663 -11.525 -0.784 1.00 94.75 379 PRO A N 1
ATOM 2937 C CA . PRO A 1 379 ? -4.082 -12.915 -1.015 1.00 94.75 379 PRO A CA 1
ATOM 2938 C C . PRO A 1 379 ? -3.299 -13.970 -0.225 1.00 94.75 379 PRO A C 1
ATOM 2940 O O . PRO A 1 379 ? -3.903 -14.806 0.460 1.00 94.75 379 PRO A O 1
ATOM 2943 N N . PHE A 1 380 ? -1.970 -13.843 -0.176 1.00 95.31 380 PHE A N 1
ATOM 2944 C CA . PHE A 1 380 ? -1.104 -14.775 0.549 1.00 95.31 380 PHE A CA 1
ATOM 2945 C C . PHE A 1 380 ? -1.408 -14.877 2.048 1.00 95.31 380 PHE A C 1
ATOM 2947 O O . PHE A 1 380 ? -1.059 -15.872 2.681 1.00 95.31 380 PHE A O 1
ATOM 2954 N N . MET A 1 381 ? -2.055 -13.872 2.648 1.00 92.69 381 MET A N 1
ATOM 2955 C CA . MET A 1 381 ? -2.366 -13.882 4.078 1.00 92.69 381 MET A CA 1
ATOM 2956 C C . MET A 1 381 ? -3.504 -14.845 4.433 1.00 92.69 381 MET A C 1
ATOM 2958 O O . MET A 1 381 ? -3.572 -15.287 5.579 1.00 92.69 381 MET A O 1
ATOM 2962 N N . TYR A 1 382 ? -4.392 -15.166 3.485 1.00 92.38 382 TYR A N 1
ATOM 2963 C CA . TYR A 1 382 ? -5.572 -16.008 3.726 1.00 92.38 382 TYR A CA 1
ATOM 2964 C C . TYR A 1 382 ? -5.694 -17.208 2.776 1.00 92.38 382 TYR A C 1
ATOM 2966 O O . TYR A 1 382 ? -6.481 -18.109 3.054 1.00 92.38 382 TYR A O 1
ATOM 2974 N N . GLN A 1 383 ? -4.897 -17.270 1.704 1.00 93.31 383 GLN A N 1
ATOM 2975 C CA . GLN A 1 383 ? -4.840 -18.405 0.772 1.00 93.31 383 GLN A CA 1
ATOM 2976 C C . GLN A 1 383 ? -3.485 -19.128 0.793 1.00 93.31 383 GLN A C 1
ATOM 2978 O O . GLN A 1 383 ? -3.062 -19.644 -0.233 1.00 93.31 383 GLN A O 1
ATOM 2983 N N . ARG A 1 384 ? -2.798 -19.174 1.944 1.00 93.81 384 ARG A N 1
ATOM 2984 C CA . ARG A 1 384 ? -1.382 -19.590 2.066 1.00 93.81 384 ARG A CA 1
ATOM 2985 C C . ARG A 1 384 ? -0.970 -20.776 1.181 1.00 93.81 384 ARG A C 1
ATOM 2987 O O . ARG A 1 384 ? -0.022 -20.648 0.419 1.00 93.81 384 ARG A O 1
ATOM 2994 N N . ASP A 1 385 ? -1.690 -21.894 1.253 1.00 94.81 385 ASP A N 1
ATOM 2995 C CA . ASP A 1 385 ? -1.291 -23.140 0.578 1.00 94.81 385 ASP A CA 1
ATOM 2996 C C . ASP A 1 385 ? -1.526 -23.136 -0.944 1.00 94.81 385 ASP A C 1
ATOM 2998 O O . ASP A 1 385 ? -0.991 -23.983 -1.656 1.00 94.81 385 ASP A O 1
ATOM 3002 N N . MET A 1 386 ? -2.343 -22.209 -1.451 1.00 96.00 386 MET A N 1
ATOM 3003 C CA . MET A 1 386 ? -2.703 -22.103 -2.873 1.00 96.00 386 MET A CA 1
ATOM 3004 C C . MET A 1 386 ? -2.237 -20.786 -3.505 1.00 96.00 386 MET A C 1
ATOM 3006 O O . MET A 1 386 ? -2.401 -20.583 -4.710 1.00 96.00 386 MET A O 1
ATOM 3010 N N . ASP A 1 387 ? -1.677 -19.879 -2.708 1.00 97.38 387 ASP A N 1
ATOM 3011 C CA . ASP A 1 387 ? -1.260 -18.568 -3.168 1.00 97.38 387 ASP A CA 1
ATOM 3012 C C . ASP A 1 387 ? 0.022 -18.678 -4.001 1.00 97.38 387 ASP A C 1
ATOM 3014 O O . ASP A 1 387 ? 1.109 -18.972 -3.500 1.00 97.38 387 ASP A O 1
ATOM 3018 N N . ARG A 1 388 ? -0.112 -18.437 -5.308 1.00 97.94 388 ARG A N 1
ATOM 3019 C CA . ARG A 1 388 ? 0.993 -18.554 -6.270 1.00 97.94 388 ARG A CA 1
ATOM 3020 C C . ARG A 1 388 ? 2.154 -17.622 -5.939 1.00 97.94 388 ARG A C 1
ATOM 3022 O O . ARG A 1 388 ? 3.303 -17.990 -6.167 1.00 97.94 388 ARG A O 1
ATOM 3029 N N . PHE A 1 389 ? 1.874 -16.432 -5.411 1.00 98.25 389 PHE A N 1
ATOM 3030 C CA . PHE A 1 389 ? 2.918 -15.489 -5.032 1.00 98.25 389 PHE A CA 1
ATOM 3031 C C . PHE A 1 389 ? 3.710 -16.007 -3.825 1.00 98.25 389 PHE A C 1
ATOM 3033 O O . PHE A 1 389 ? 4.937 -16.023 -3.877 1.00 98.25 389 PHE A O 1
ATOM 3040 N N . LEU A 1 390 ? 3.040 -16.518 -2.789 1.00 98.06 390 LEU A N 1
ATOM 3041 C CA . LEU A 1 390 ? 3.688 -17.090 -1.609 1.00 98.06 390 LEU A CA 1
ATOM 3042 C C . LEU A 1 390 ? 4.519 -18.329 -1.938 1.00 98.06 390 LEU A C 1
ATOM 3044 O O . LEU A 1 390 ? 5.632 -18.468 -1.435 1.00 98.06 390 LEU A O 1
ATOM 3048 N N . ILE A 1 391 ? 4.001 -19.212 -2.794 1.00 98.38 391 ILE A N 1
ATOM 3049 C CA . ILE A 1 391 ? 4.721 -20.412 -3.239 1.00 98.38 391 ILE A CA 1
ATOM 3050 C C . ILE A 1 391 ? 6.036 -20.015 -3.922 1.00 98.38 391 ILE A C 1
ATOM 3052 O O . ILE A 1 391 ? 7.093 -20.537 -3.567 1.00 98.38 391 ILE A O 1
ATOM 3056 N N . ASN A 1 392 ? 5.995 -19.051 -4.849 1.00 98.56 392 ASN A N 1
ATOM 3057 C CA . ASN A 1 392 ? 7.199 -18.580 -5.536 1.00 98.56 392 ASN A CA 1
ATOM 3058 C C . ASN A 1 392 ? 8.126 -17.774 -4.622 1.00 98.56 392 ASN A C 1
ATOM 3060 O O . ASN A 1 392 ? 9.342 -17.895 -4.740 1.00 98.56 392 ASN A O 1
ATOM 3064 N N . TRP A 1 393 ? 7.580 -17.007 -3.675 1.00 98.50 393 TRP A N 1
ATOM 3065 C CA . TRP A 1 393 ? 8.355 -16.335 -2.632 1.00 98.50 393 TRP A CA 1
ATOM 3066 C C . TRP A 1 393 ? 9.169 -17.339 -1.815 1.00 98.50 393 TRP A C 1
ATOM 3068 O O . TRP A 1 393 ? 10.377 -17.184 -1.678 1.00 98.50 393 TRP A O 1
ATOM 3078 N N . MET A 1 394 ? 8.534 -18.399 -1.310 1.00 98.38 394 MET A N 1
ATOM 3079 C CA . MET A 1 394 ? 9.198 -19.422 -0.494 1.00 98.38 394 MET A CA 1
ATOM 3080 C C . MET A 1 394 ? 10.197 -20.280 -1.285 1.00 98.38 394 MET A C 1
ATOM 3082 O O . MET A 1 394 ? 11.060 -20.916 -0.678 1.00 98.38 394 MET A O 1
ATOM 3086 N N . ALA A 1 395 ? 10.095 -20.302 -2.617 1.00 98.19 395 ALA A N 1
ATOM 3087 C CA . ALA A 1 395 ? 11.004 -21.030 -3.502 1.00 98.19 395 ALA A CA 1
ATOM 3088 C C . ALA A 1 395 ? 12.335 -20.301 -3.767 1.00 98.19 395 ALA A C 1
ATOM 3090 O O . ALA A 1 395 ? 13.245 -20.901 -4.336 1.00 98.19 395 ALA A O 1
ATOM 3091 N N . GLN A 1 396 ? 12.467 -19.034 -3.361 1.00 98.31 396 GLN A N 1
ATOM 3092 C CA . GLN A 1 396 ? 13.684 -18.251 -3.587 1.00 98.31 396 GLN A CA 1
ATOM 3093 C C . GLN A 1 396 ? 14.842 -18.705 -2.691 1.00 98.31 396 GLN A C 1
ATOM 3095 O O . GLN A 1 396 ? 14.640 -19.112 -1.547 1.00 98.31 396 GLN A O 1
ATOM 3100 N N . ASP A 1 397 ? 16.070 -18.598 -3.195 1.00 97.69 397 ASP A N 1
ATOM 3101 C CA . ASP A 1 397 ? 17.278 -19.080 -2.523 1.00 97.69 397 ASP A CA 1
ATOM 3102 C C . ASP A 1 397 ? 18.207 -17.945 -2.041 1.00 97.69 397 ASP A C 1
ATOM 3104 O O . ASP A 1 397 ? 17.889 -16.750 -2.097 1.00 97.69 397 ASP A O 1
ATOM 3108 N N . SER A 1 398 ? 19.389 -18.325 -1.545 1.00 97.75 398 SER A N 1
ATOM 3109 C CA . SER A 1 398 ? 20.394 -17.395 -1.024 1.00 97.75 398 SER A CA 1
ATOM 3110 C C . SER A 1 398 ? 21.021 -16.490 -2.091 1.00 97.75 398 SER A C 1
ATOM 3112 O O . SER A 1 398 ? 21.618 -15.464 -1.742 1.00 97.75 398 SER A O 1
ATOM 3114 N N . SER A 1 399 ? 20.874 -16.815 -3.381 1.00 98.12 399 SER A N 1
ATOM 3115 C CA . SER A 1 399 ? 21.346 -15.976 -4.484 1.00 98.12 399 SER A CA 1
ATOM 3116 C C . SER A 1 399 ? 20.563 -14.666 -4.525 1.00 98.12 399 SER A C 1
ATOM 3118 O O . SER A 1 399 ? 21.155 -13.583 -4.480 1.00 98.12 399 SER A O 1
ATOM 3120 N N . LEU A 1 400 ? 19.226 -14.749 -4.484 1.00 97.31 400 LEU A N 1
ATOM 3121 C CA . LEU A 1 400 ? 18.373 -13.560 -4.449 1.00 97.31 400 LEU A CA 1
ATOM 3122 C C . LEU A 1 400 ? 18.591 -12.755 -3.161 1.00 97.31 400 LEU A C 1
ATOM 3124 O O . LEU A 1 400 ? 18.669 -11.529 -3.209 1.00 97.31 400 LEU A O 1
ATOM 3128 N N . VAL A 1 401 ? 18.765 -13.417 -2.012 1.00 97.94 401 VAL A N 1
ATOM 3129 C CA . VAL A 1 401 ? 19.104 -12.732 -0.750 1.00 97.94 401 VAL A CA 1
ATOM 3130 C C . VAL A 1 401 ? 20.405 -11.935 -0.887 1.00 97.94 401 VAL A C 1
ATOM 3132 O O . VAL A 1 401 ? 20.471 -10.767 -0.495 1.00 97.94 401 VAL A O 1
ATOM 3135 N N . SER A 1 402 ? 21.443 -12.541 -1.468 1.00 97.50 402 SER A N 1
ATOM 3136 C CA . SER A 1 402 ? 22.740 -11.890 -1.684 1.00 97.50 402 SER A CA 1
ATOM 3137 C C . SER A 1 402 ? 22.617 -10.674 -2.604 1.00 97.50 402 SER A C 1
ATOM 3139 O O . SER A 1 402 ? 23.177 -9.614 -2.306 1.00 97.50 402 SER A O 1
ATOM 3141 N N . GLN A 1 403 ? 21.834 -10.798 -3.678 1.00 96.75 403 GLN A N 1
ATOM 3142 C CA . GLN A 1 403 ? 21.514 -9.695 -4.581 1.00 96.75 403 GLN A CA 1
ATOM 3143 C C . GLN A 1 403 ? 20.788 -8.563 -3.841 1.00 96.75 403 GLN A C 1
ATOM 3145 O O . GLN A 1 403 ? 21.232 -7.416 -3.894 1.00 96.75 403 GLN A O 1
ATOM 3150 N N . LEU A 1 404 ? 19.738 -8.866 -3.079 1.00 96.75 404 LEU A N 1
ATOM 3151 C CA . LEU A 1 404 ? 18.970 -7.885 -2.305 1.00 96.75 404 LEU A CA 1
ATOM 3152 C C . LEU A 1 404 ? 19.830 -7.155 -1.274 1.00 96.75 404 LEU A C 1
ATOM 3154 O O . LEU A 1 404 ? 19.806 -5.927 -1.187 1.00 96.75 404 LEU A O 1
ATOM 3158 N N . ASN A 1 405 ? 20.661 -7.894 -0.540 1.00 96.19 405 ASN A N 1
ATOM 3159 C CA . ASN A 1 405 ? 21.627 -7.314 0.389 1.00 96.19 405 ASN A CA 1
ATOM 3160 C C . ASN A 1 405 ? 22.633 -6.397 -0.326 1.00 96.19 405 ASN A C 1
ATOM 3162 O O . ASN A 1 405 ? 23.173 -5.477 0.286 1.00 96.19 405 ASN A O 1
ATOM 3166 N N . SER A 1 406 ? 22.914 -6.632 -1.612 1.00 95.31 406 SER A N 1
ATOM 3167 C CA . SER A 1 406 ? 23.784 -5.774 -2.418 1.00 95.31 406 SER A CA 1
ATOM 3168 C C . SER A 1 406 ? 23.113 -4.493 -2.915 1.00 95.31 406 SER A C 1
ATOM 3170 O O . SER A 1 406 ? 23.794 -3.471 -2.981 1.00 95.31 406 SER A O 1
ATOM 3172 N N . LEU A 1 407 ? 21.804 -4.546 -3.177 1.00 95.12 407 LEU A N 1
ATOM 3173 C CA . LEU A 1 407 ? 20.990 -3.442 -3.694 1.00 95.12 407 LEU A CA 1
ATOM 3174 C C . LEU A 1 407 ? 20.430 -2.522 -2.599 1.00 95.12 407 LEU A C 1
ATOM 3176 O O . LEU A 1 407 ? 19.876 -1.468 -2.905 1.00 95.12 407 LEU A O 1
ATOM 3180 N N . HIS A 1 408 ? 20.554 -2.902 -1.325 1.00 94.25 408 HIS A N 1
ATOM 3181 C CA . HIS A 1 408 ? 19.977 -2.146 -0.218 1.00 94.25 408 HIS A CA 1
ATOM 3182 C C . HIS A 1 408 ? 20.503 -0.689 -0.177 1.00 94.25 408 HIS A C 1
ATOM 3184 O O . HIS A 1 408 ? 21.713 -0.483 -0.041 1.00 94.25 408 HIS A O 1
ATOM 3190 N N . PRO A 1 409 ? 19.640 0.348 -0.200 1.00 90.31 409 PRO A N 1
ATOM 3191 C CA . PRO A 1 409 ? 20.075 1.737 -0.411 1.00 90.31 409 PRO A CA 1
ATOM 3192 C C . PRO A 1 409 ? 20.845 2.348 0.764 1.00 90.31 409 PRO A C 1
ATOM 3194 O O . PRO A 1 409 ? 21.519 3.363 0.613 1.00 90.31 409 PRO A O 1
ATOM 3197 N N . LEU A 1 410 ? 20.758 1.737 1.947 1.00 88.00 410 LEU A N 1
ATOM 3198 C CA . LEU A 1 410 ? 21.533 2.144 3.126 1.00 88.00 410 LEU A CA 1
ATOM 3199 C C . LEU A 1 410 ? 22.901 1.444 3.222 1.00 88.00 410 LEU A C 1
ATOM 3201 O O . LEU A 1 410 ? 23.625 1.640 4.200 1.00 88.00 410 LEU A O 1
ATOM 3205 N N . LYS A 1 411 ? 23.275 0.626 2.229 1.00 85.69 411 LYS A N 1
ATOM 3206 C CA . LYS A 1 411 ? 24.574 -0.048 2.187 1.00 85.69 411 LYS A CA 1
ATOM 3207 C C . LYS A 1 411 ? 25.690 0.963 1.903 1.00 85.69 411 LYS A C 1
ATOM 3209 O O . LYS A 1 411 ? 25.789 1.507 0.809 1.00 85.69 411 LYS A O 1
ATOM 3214 N N . GLY A 1 412 ? 26.574 1.183 2.876 1.00 78.25 412 GLY A N 1
ATOM 3215 C CA . GLY A 1 412 ? 27.771 2.013 2.709 1.00 78.25 412 GLY A CA 1
ATOM 3216 C C . GLY A 1 412 ? 28.314 2.588 4.020 1.00 78.25 412 GLY A C 1
ATOM 3217 O O . GLY A 1 412 ? 27.678 2.492 5.068 1.00 78.25 412 GLY A O 1
ATOM 3218 N N . ASN A 1 413 ? 29.496 3.209 3.949 1.00 54.44 413 ASN A N 1
ATOM 3219 C CA . ASN A 1 413 ? 30.186 3.851 5.077 1.00 54.44 413 ASN A CA 1
ATOM 3220 C C . ASN A 1 413 ? 29.560 5.212 5.431 1.00 54.44 413 ASN A C 1
ATOM 3222 O O . ASN A 1 413 ? 30.241 6.239 5.416 1.00 54.44 413 ASN A O 1
ATOM 3226 N N . ASN A 1 414 ? 28.259 5.258 5.724 1.00 61.44 414 ASN A N 1
ATOM 3227 C CA . ASN A 1 414 ? 27.699 6.441 6.365 1.00 61.44 414 ASN A CA 1
ATOM 3228 C C . ASN A 1 414 ? 28.159 6.440 7.837 1.00 61.44 414 ASN A C 1
ATOM 3230 O O . ASN A 1 414 ? 27.853 5.484 8.547 1.00 61.44 414 ASN A O 1
ATOM 3234 N N . PRO A 1 415 ? 28.872 7.471 8.332 1.00 53.56 415 PRO A N 1
ATOM 3235 C CA . PRO A 1 415 ? 29.299 7.551 9.735 1.00 53.56 415 PRO A CA 1
ATOM 3236 C C . PRO A 1 415 ? 28.128 7.604 10.730 1.00 53.56 415 PRO A C 1
ATOM 3238 O O . PRO A 1 415 ? 28.333 7.426 11.927 1.00 53.56 415 PRO A O 1
ATOM 3241 N N . PHE A 1 416 ? 26.904 7.825 10.246 1.00 59.53 416 PHE A N 1
ATOM 3242 C CA . PHE A 1 416 ? 25.666 7.726 11.019 1.00 59.53 416 PHE A CA 1
ATOM 3243 C C . PHE A 1 416 ? 24.944 6.392 10.808 1.00 59.53 416 PHE A C 1
ATOM 3245 O O . PHE A 1 416 ? 23.719 6.378 10.890 1.00 59.53 416 PHE A O 1
ATOM 3252 N N . GLN A 1 417 ? 25.690 5.329 10.471 1.00 58.69 417 GLN A N 1
ATOM 3253 C CA . GLN A 1 417 ? 25.223 3.993 10.089 1.00 58.69 417 GLN A CA 1
ATOM 3254 C C . GLN A 1 417 ? 23.954 3.617 10.860 1.00 58.69 417 GLN A C 1
ATOM 3256 O O . GLN A 1 417 ? 23.991 3.268 12.037 1.00 58.69 417 GLN A O 1
ATOM 3261 N N . VAL A 1 418 ? 22.808 3.796 10.203 1.00 68.06 418 VAL A N 1
ATOM 3262 C CA . VAL A 1 418 ? 21.533 3.335 10.735 1.00 68.06 418 VAL A CA 1
ATOM 3263 C C . VAL A 1 418 ? 21.560 1.835 10.519 1.00 68.06 418 VAL A C 1
ATOM 3265 O O . VAL A 1 418 ? 21.730 1.404 9.377 1.00 68.06 418 VAL A O 1
ATOM 3268 N N . ASP A 1 419 ? 21.441 1.061 11.597 1.00 76.88 419 ASP A N 1
ATOM 3269 C CA . ASP A 1 419 ? 21.287 -0.386 11.496 1.00 76.88 419 ASP A CA 1
ATOM 3270 C C . ASP A 1 419 ? 20.132 -0.674 10.532 1.00 76.88 419 ASP A C 1
ATOM 3272 O O . ASP A 1 419 ? 18.991 -0.259 10.761 1.00 76.88 419 ASP A O 1
ATOM 3276 N N . TYR A 1 420 ? 20.451 -1.320 9.413 1.00 87.44 420 TYR A N 1
ATOM 3277 C CA . TYR A 1 420 ? 19.478 -1.750 8.423 1.00 87.44 420 TYR A CA 1
ATOM 3278 C C . TYR A 1 420 ? 19.411 -3.269 8.403 1.00 87.44 420 TYR A C 1
ATOM 3280 O O . TYR A 1 420 ? 20.374 -3.966 8.726 1.00 87.44 420 TYR A O 1
ATOM 3288 N N . PHE A 1 421 ? 18.243 -3.782 8.046 1.00 93.06 421 PHE A N 1
ATOM 3289 C CA . PHE A 1 421 ? 17.988 -5.205 7.987 1.00 93.06 421 PHE A CA 1
ATOM 3290 C C . PHE A 1 421 ? 18.7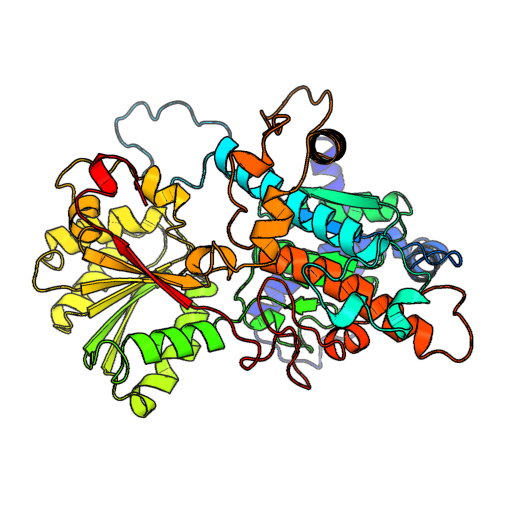75 -5.846 6.837 1.00 93.06 421 PHE A C 1
ATOM 3292 O O . PHE A 1 421 ? 18.708 -5.399 5.692 1.00 93.06 421 PHE A O 1
ATOM 3299 N N . VAL A 1 422 ? 19.492 -6.923 7.154 1.00 94.75 422 VAL A N 1
ATOM 3300 C CA . VAL A 1 422 ? 20.214 -7.765 6.196 1.00 94.75 422 VAL A CA 1
ATOM 3301 C C . VAL A 1 422 ? 19.560 -9.141 6.217 1.00 94.75 422 VAL A C 1
ATOM 3303 O O . VAL A 1 422 ? 19.451 -9.760 7.277 1.00 94.75 422 VAL A O 1
ATOM 3306 N N . GLY A 1 423 ? 19.103 -9.611 5.058 1.00 95.88 423 GLY A N 1
ATOM 3307 C CA . GLY A 1 423 ? 18.502 -10.936 4.934 1.00 95.88 423 GLY A CA 1
ATOM 3308 C C . GLY A 1 423 ? 19.544 -12.038 5.130 1.00 95.88 423 GLY A C 1
ATOM 3309 O O . GLY A 1 423 ? 20.683 -11.908 4.681 1.00 95.88 423 GLY A O 1
ATOM 3310 N N . THR A 1 424 ? 19.149 -13.121 5.796 1.00 97.38 424 THR A N 1
ATOM 3311 C CA . THR A 1 424 ? 19.939 -14.357 5.908 1.00 97.38 424 THR A CA 1
ATOM 3312 C C . THR A 1 424 ? 19.692 -15.265 4.705 1.00 97.38 424 THR A C 1
ATOM 3314 O O . THR A 1 424 ? 18.650 -15.161 4.069 1.00 97.38 424 THR A O 1
ATOM 3317 N N . ASP A 1 425 ? 20.597 -16.201 4.421 1.00 97.81 425 ASP A N 1
ATOM 3318 C CA . ASP A 1 425 ? 20.510 -17.107 3.260 1.00 97.81 425 ASP A CA 1
ATOM 3319 C C . ASP A 1 425 ? 19.166 -17.846 3.124 1.00 97.81 425 ASP A C 1
ATOM 3321 O O . ASP A 1 425 ? 18.715 -18.119 2.019 1.00 97.81 425 ASP A O 1
ATOM 3325 N N . ASN A 1 426 ? 18.507 -18.135 4.246 1.00 97.62 426 ASN A N 1
ATOM 3326 C CA . ASN A 1 426 ? 17.202 -18.792 4.336 1.00 97.62 426 ASN A CA 1
ATOM 3327 C C . ASN A 1 426 ? 16.043 -17.815 4.630 1.00 97.62 426 ASN A C 1
ATOM 3329 O O . ASN A 1 426 ? 15.030 -18.202 5.221 1.00 97.62 426 ASN A O 1
ATOM 3333 N N . TYR A 1 427 ? 16.202 -16.530 4.293 1.00 97.81 427 TYR A N 1
ATOM 3334 C CA . TYR A 1 427 ? 15.233 -15.475 4.597 1.00 97.81 427 TYR A CA 1
ATOM 3335 C C . TYR A 1 427 ? 13.825 -15.833 4.113 1.00 97.81 427 TYR A C 1
ATOM 3337 O O . TYR A 1 427 ? 12.885 -15.758 4.904 1.00 97.81 427 TYR A O 1
ATOM 3345 N N . PHE A 1 428 ? 13.695 -16.272 2.861 1.00 98.00 428 PHE A N 1
ATOM 3346 C CA . PHE A 1 428 ? 12.417 -16.577 2.214 1.00 98.00 428 PHE A CA 1
ATOM 3347 C C . PHE A 1 428 ? 11.688 -17.788 2.812 1.00 98.00 428 PHE A C 1
ATOM 3349 O O . PHE A 1 428 ? 10.462 -17.835 2.796 1.00 98.00 428 PHE A O 1
ATOM 3356 N N . GLN A 1 429 ? 12.420 -18.740 3.399 1.00 97.50 429 GLN A N 1
ATOM 3357 C CA . GLN A 1 429 ? 11.831 -19.898 4.082 1.00 97.50 429 GLN A CA 1
ATOM 3358 C C . GLN A 1 429 ? 11.411 -19.579 5.523 1.00 97.50 429 GLN A C 1
ATOM 3360 O O . GLN A 1 429 ? 10.557 -20.263 6.081 1.00 97.50 429 GLN A O 1
ATOM 3365 N N . MET A 1 430 ? 12.018 -18.564 6.147 1.00 96.94 430 MET A N 1
ATOM 3366 C CA . MET A 1 430 ? 11.737 -18.185 7.539 1.00 96.94 430 MET A CA 1
ATOM 3367 C C . MET A 1 430 ? 10.804 -16.982 7.684 1.00 96.94 430 MET A C 1
ATOM 3369 O O . MET A 1 430 ? 10.331 -16.714 8.789 1.00 96.94 430 MET A O 1
ATOM 3373 N N . ASN A 1 431 ? 10.589 -16.210 6.620 1.00 95.81 431 ASN A N 1
ATOM 3374 C CA . ASN A 1 431 ? 9.841 -14.962 6.677 1.00 95.81 431 ASN A CA 1
ATOM 3375 C C . ASN A 1 431 ? 8.769 -14.937 5.594 1.00 95.81 431 ASN A C 1
ATOM 3377 O O . ASN A 1 431 ? 9.063 -15.062 4.406 1.00 95.81 431 ASN A O 1
ATOM 3381 N N . ASP A 1 432 ? 7.535 -14.698 6.025 1.00 95.62 432 ASP A N 1
ATOM 3382 C CA . ASP A 1 432 ? 6.439 -14.375 5.121 1.00 95.62 432 ASP A CA 1
ATOM 3383 C C . ASP A 1 432 ? 6.675 -13.012 4.444 1.00 95.62 432 ASP A C 1
ATOM 3385 O O . ASP A 1 432 ? 7.350 -12.145 5.020 1.00 95.62 432 ASP A O 1
ATOM 3389 N N . PRO A 1 433 ? 6.077 -12.779 3.260 1.00 96.69 433 PRO A N 1
ATOM 3390 C CA . PRO A 1 433 ? 6.042 -11.453 2.662 1.00 96.69 433 PRO A CA 1
ATOM 3391 C C . PRO A 1 433 ? 5.412 -10.422 3.612 1.00 96.69 433 PRO A C 1
ATOM 3393 O O . PRO A 1 433 ? 4.521 -10.731 4.412 1.00 96.69 433 PRO A O 1
ATOM 3396 N N . ALA A 1 434 ? 5.855 -9.167 3.517 1.00 94.75 434 ALA A N 1
ATOM 3397 C CA . ALA A 1 434 ? 5.243 -8.078 4.270 1.00 94.75 434 ALA A CA 1
ATOM 3398 C C . ALA A 1 434 ? 3.872 -7.707 3.677 1.00 94.75 434 ALA A C 1
ATOM 3400 O O . ALA A 1 434 ? 3.619 -7.935 2.493 1.00 94.75 434 ALA A O 1
ATOM 3401 N N . PRO A 1 435 ? 2.970 -7.091 4.464 1.00 92.69 435 PRO A N 1
ATOM 3402 C CA . PRO A 1 435 ? 1.762 -6.504 3.900 1.00 92.69 435 PRO A CA 1
ATOM 3403 C C . PRO A 1 435 ? 2.097 -5.541 2.758 1.00 92.69 435 PRO A C 1
ATOM 3405 O O . PRO A 1 435 ? 3.053 -4.778 2.881 1.00 92.69 435 PRO A O 1
ATOM 3408 N N . LEU A 1 436 ? 1.276 -5.543 1.708 1.00 95.06 436 LEU A N 1
ATOM 3409 C CA . LEU A 1 436 ? 1.465 -4.832 0.437 1.00 95.06 436 LEU A CA 1
ATOM 3410 C C . LEU A 1 436 ? 2.497 -5.436 -0.524 1.00 95.06 436 LEU A C 1
ATOM 3412 O O . LEU A 1 436 ? 2.649 -4.920 -1.633 1.00 95.06 436 LEU A O 1
ATOM 3416 N N . SER A 1 437 ? 3.177 -6.530 -0.163 1.00 97.56 437 SER A N 1
ATOM 3417 C CA . SER A 1 437 ? 4.124 -7.185 -1.071 1.00 97.56 437 SER A CA 1
ATOM 3418 C C . SER A 1 437 ? 3.462 -7.593 -2.392 1.00 97.56 437 SER A C 1
ATOM 3420 O O . SER A 1 437 ? 4.088 -7.406 -3.435 1.00 97.56 437 SER A O 1
ATOM 3422 N N . SER A 1 438 ? 2.208 -8.068 -2.385 1.00 97.62 438 SER A N 1
ATOM 3423 C CA . SER A 1 438 ? 1.520 -8.466 -3.625 1.00 97.62 438 SER A CA 1
ATOM 3424 C C . SER A 1 438 ? 1.197 -7.270 -4.531 1.00 97.62 438 SER A C 1
ATOM 3426 O O . SER A 1 438 ? 1.315 -7.368 -5.748 1.00 97.62 438 SER A O 1
ATOM 3428 N N . TYR A 1 439 ? 0.878 -6.110 -3.951 1.00 97.75 439 TYR A N 1
ATOM 3429 C CA . TYR A 1 439 ? 0.609 -4.886 -4.709 1.00 97.75 439 TYR A CA 1
ATOM 3430 C C . TYR A 1 439 ? 1.885 -4.284 -5.302 1.00 97.75 439 TYR A C 1
ATOM 3432 O O . TYR A 1 439 ? 1.862 -3.830 -6.439 1.00 97.75 439 TYR A O 1
ATOM 3440 N N . ILE A 1 440 ? 3.012 -4.318 -4.578 1.00 98.12 440 ILE A N 1
ATOM 3441 C CA . ILE A 1 440 ? 4.310 -3.928 -5.154 1.00 98.12 440 ILE A CA 1
ATOM 3442 C C . ILE A 1 440 ? 4.695 -4.848 -6.303 1.00 98.12 440 ILE A C 1
ATOM 3444 O O . ILE A 1 440 ? 5.139 -4.359 -7.340 1.00 98.12 440 ILE A O 1
ATOM 3448 N N . TYR A 1 441 ? 4.534 -6.159 -6.109 1.00 98.62 441 TYR A N 1
ATOM 3449 C CA . TYR A 1 441 ? 4.810 -7.145 -7.146 1.00 98.62 441 TYR A CA 1
ATOM 3450 C C . TYR A 1 441 ? 4.032 -6.791 -8.419 1.00 98.62 441 TYR A C 1
ATOM 3452 O O . TYR A 1 441 ? 4.619 -6.624 -9.489 1.00 98.62 441 TYR A O 1
ATOM 3460 N N . ASP A 1 442 ? 2.726 -6.564 -8.280 1.00 98.56 442 ASP A N 1
ATOM 3461 C CA . ASP A 1 442 ? 1.871 -6.220 -9.409 1.00 98.56 442 ASP A CA 1
ATOM 3462 C C . ASP A 1 442 ? 2.210 -4.861 -10.029 1.00 98.56 442 ASP A C 1
ATOM 3464 O O . ASP A 1 442 ? 2.118 -4.736 -11.242 1.00 98.56 442 ASP A O 1
ATOM 3468 N N . SER A 1 443 ? 2.661 -3.859 -9.266 1.00 98.44 443 SER A N 1
ATOM 3469 C CA . SER A 1 443 ? 3.120 -2.577 -9.829 1.00 98.44 443 SER A CA 1
ATOM 3470 C C . SER A 1 443 ? 4.333 -2.730 -10.754 1.00 98.44 443 SER A C 1
ATOM 3472 O O . SER A 1 443 ? 4.416 -2.074 -11.797 1.00 98.44 443 SER A O 1
ATOM 3474 N N . VAL A 1 444 ? 5.282 -3.599 -10.392 1.00 98.56 444 VAL A N 1
ATOM 3475 C CA . VAL A 1 444 ? 6.455 -3.894 -11.230 1.00 98.56 444 VAL A CA 1
ATOM 3476 C C . VAL A 1 444 ? 6.032 -4.655 -12.487 1.00 98.56 444 VAL A C 1
ATOM 3478 O O . VAL A 1 444 ? 6.397 -4.255 -13.594 1.00 98.56 444 VAL A O 1
ATOM 3481 N N . ILE A 1 445 ? 5.212 -5.702 -12.337 1.00 98.56 445 ILE A N 1
ATOM 3482 C CA . ILE A 1 445 ? 4.674 -6.465 -13.473 1.00 98.56 445 ILE A CA 1
ATOM 3483 C C . ILE A 1 445 ? 3.875 -5.566 -14.416 1.00 98.56 445 ILE A C 1
ATOM 3485 O O . ILE A 1 445 ? 4.084 -5.615 -15.625 1.00 98.56 445 ILE A O 1
ATOM 3489 N N . LEU A 1 446 ? 3.003 -4.720 -13.868 1.00 98.06 446 LEU A N 1
ATOM 3490 C CA . LEU A 1 446 ? 2.187 -3.771 -14.615 1.00 98.06 446 LEU A CA 1
ATOM 3491 C C . LEU A 1 446 ? 3.061 -2.875 -15.491 1.00 98.06 446 LEU A C 1
ATOM 3493 O O . LEU A 1 446 ? 2.768 -2.724 -16.674 1.00 98.06 446 LEU A O 1
ATOM 3497 N N . THR A 1 447 ? 4.161 -2.344 -14.947 1.00 97.50 447 THR A N 1
ATOM 3498 C CA . THR A 1 447 ? 5.114 -1.536 -15.724 1.00 97.50 447 THR A CA 1
ATOM 3499 C C . THR A 1 447 ? 5.656 -2.319 -16.919 1.00 97.50 447 THR A C 1
ATOM 3501 O O . THR A 1 447 ? 5.651 -1.821 -18.043 1.00 97.50 447 THR A O 1
ATOM 3504 N N . GLY A 1 448 ? 6.109 -3.553 -16.688 1.00 96.88 448 GLY A N 1
ATOM 3505 C CA . GLY A 1 448 ? 6.716 -4.383 -17.725 1.00 96.88 448 GLY A CA 1
ATOM 3506 C C . GLY A 1 448 ? 5.721 -4.794 -18.811 1.00 96.88 448 GLY A C 1
ATOM 3507 O O . GLY A 1 448 ? 6.027 -4.694 -19.999 1.00 96.88 448 GLY A O 1
ATOM 3508 N N . ILE A 1 449 ? 4.518 -5.220 -18.418 1.00 97.19 449 ILE A N 1
ATOM 3509 C CA . ILE A 1 449 ? 3.447 -5.586 -19.352 1.00 97.19 449 ILE A CA 1
ATOM 3510 C C . ILE A 1 449 ? 3.057 -4.377 -20.207 1.00 97.19 449 ILE A C 1
ATOM 3512 O O . ILE A 1 449 ? 3.076 -4.492 -21.431 1.00 97.19 449 ILE A O 1
ATOM 3516 N N . SER A 1 450 ? 2.821 -3.214 -19.590 1.00 96.12 450 SER A N 1
ATOM 3517 C CA . SER A 1 450 ? 2.464 -1.977 -20.308 1.00 96.12 450 SER A CA 1
ATOM 3518 C C . SER A 1 450 ? 3.532 -1.589 -21.334 1.00 96.12 450 SER A C 1
ATOM 3520 O O . SER A 1 450 ? 3.227 -1.224 -22.466 1.00 96.12 450 SER A O 1
ATOM 3522 N N . ALA A 1 451 ? 4.807 -1.714 -20.953 1.00 94.25 451 ALA A N 1
ATOM 3523 C CA . ALA A 1 451 ? 5.944 -1.440 -21.825 1.00 94.25 451 ALA A CA 1
ATOM 3524 C C . ALA A 1 451 ? 5.996 -2.390 -23.035 1.00 94.25 451 ALA A C 1
ATOM 3526 O O . ALA A 1 451 ? 6.260 -1.960 -24.159 1.00 94.25 451 ALA A O 1
ATOM 3527 N N . CYS A 1 452 ? 5.735 -3.682 -22.813 1.00 94.50 452 CYS A N 1
ATOM 3528 C CA . CYS A 1 452 ? 5.659 -4.669 -23.886 1.00 94.50 452 CYS A CA 1
ATOM 3529 C C . CYS A 1 452 ? 4.477 -4.416 -24.819 1.00 94.50 452 CYS A C 1
ATOM 3531 O O . CYS A 1 452 ? 4.645 -4.474 -26.032 1.00 94.50 452 CYS A O 1
ATOM 3533 N N . GLU A 1 453 ? 3.293 -4.140 -24.276 1.00 93.81 453 GLU A N 1
ATOM 3534 C CA . GLU A 1 453 ? 2.102 -3.859 -25.077 1.00 93.81 453 GLU A CA 1
ATOM 3535 C C . GLU A 1 453 ? 2.305 -2.627 -25.961 1.00 93.81 453 GLU A C 1
ATOM 3537 O O . GLU A 1 453 ? 2.006 -2.684 -27.154 1.00 93.81 453 GLU A O 1
ATOM 3542 N N . LEU A 1 454 ? 2.913 -1.566 -25.417 1.00 91.44 454 LEU A N 1
ATOM 3543 C CA . LEU A 1 454 ? 3.299 -0.387 -26.187 1.00 91.44 454 LEU A CA 1
ATOM 3544 C C . LEU A 1 454 ? 4.236 -0.760 -27.344 1.00 91.44 454 LEU A C 1
ATOM 3546 O O . LEU A 1 454 ? 3.919 -0.477 -28.498 1.00 91.44 454 LEU A O 1
ATOM 3550 N N . LEU A 1 455 ? 5.334 -1.471 -27.058 1.00 90.38 455 LEU A N 1
ATOM 3551 C CA . LEU A 1 455 ? 6.309 -1.891 -28.071 1.00 90.38 455 LEU A CA 1
ATOM 3552 C C . LEU A 1 455 ? 5.681 -2.750 -29.183 1.00 90.38 455 LEU A C 1
ATOM 3554 O O . LEU A 1 455 ? 6.072 -2.636 -30.341 1.00 90.38 455 LEU A O 1
ATOM 3558 N N . MET A 1 456 ? 4.719 -3.607 -28.835 1.00 88.88 456 MET A N 1
ATOM 3559 C CA . MET A 1 456 ? 4.027 -4.483 -29.785 1.00 88.88 456 MET A CA 1
ATOM 3560 C C . MET A 1 456 ? 2.935 -3.759 -30.586 1.00 88.88 456 MET A C 1
ATOM 3562 O O . MET A 1 456 ? 2.572 -4.217 -31.668 1.00 88.88 456 MET A O 1
ATOM 3566 N N . SER A 1 457 ? 2.390 -2.659 -30.059 1.00 88.25 457 SER A N 1
ATOM 3567 C CA . SER A 1 457 ? 1.366 -1.855 -30.736 1.00 88.25 457 SER A CA 1
ATOM 3568 C C . SER A 1 457 ? 1.941 -0.940 -31.821 1.00 88.25 457 SER A C 1
ATOM 3570 O O . SER A 1 457 ? 1.229 -0.561 -32.754 1.00 88.25 457 SER A O 1
ATOM 3572 N N . GLU A 1 458 ? 3.226 -0.598 -31.726 1.00 84.00 458 GLU A N 1
ATOM 3573 C CA . GLU A 1 458 ? 3.881 0.284 -32.681 1.00 84.00 458 GLU A CA 1
ATOM 3574 C C . GLU A 1 458 ? 4.374 -0.479 -33.920 1.00 84.00 458 GLU A C 1
ATOM 3576 O O . GLU A 1 458 ? 5.116 -1.455 -33.841 1.00 84.00 458 GLU A O 1
ATOM 3581 N N . GLU A 1 459 ? 4.012 0.013 -35.110 1.00 82.00 459 GLU A N 1
ATOM 3582 C CA . GLU A 1 459 ? 4.466 -0.550 -36.395 1.00 82.00 459 GLU A CA 1
ATOM 3583 C C . GLU A 1 459 ? 5.992 -0.410 -36.587 1.00 82.00 459 GLU A C 1
ATOM 3585 O O . GLU A 1 459 ? 6.612 -1.128 -37.374 1.00 82.00 459 GLU A O 1
ATOM 3590 N N . LYS A 1 460 ? 6.617 0.525 -35.860 1.00 76.06 460 LYS A N 1
ATOM 3591 C CA . LYS A 1 460 ? 8.065 0.741 -35.823 1.00 76.06 460 LYS A CA 1
ATOM 3592 C C . LYS A 1 460 ? 8.506 0.876 -34.378 1.00 76.06 460 LYS A C 1
ATOM 3594 O O . LYS A 1 460 ? 7.983 1.727 -33.679 1.00 76.06 460 LYS A O 1
ATOM 3599 N N . ILE A 1 461 ? 9.522 0.105 -33.989 1.00 72.00 461 ILE A N 1
ATOM 3600 C CA . ILE A 1 461 ? 10.153 0.220 -32.670 1.00 72.00 461 ILE A CA 1
ATOM 3601 C C . ILE A 1 461 ? 10.606 1.675 -32.480 1.00 72.00 461 ILE A C 1
ATOM 3603 O O . ILE A 1 461 ? 11.423 2.160 -33.278 1.00 72.00 461 ILE A O 1
ATOM 3607 N N . PRO A 1 462 ? 10.093 2.384 -31.465 1.00 71.94 462 PRO A N 1
ATOM 3608 C CA . PRO A 1 462 ? 10.471 3.761 -31.246 1.00 71.94 462 PRO A CA 1
ATOM 3609 C C . PRO A 1 462 ? 11.927 3.798 -30.790 1.00 71.94 462 PRO A C 1
ATOM 3611 O O . PRO A 1 462 ? 12.418 2.903 -30.102 1.00 71.94 462 PRO A O 1
ATOM 3614 N N . ALA A 1 463 ? 12.637 4.875 -31.129 1.00 69.69 463 ALA A N 1
ATOM 3615 C CA . ALA A 1 463 ? 13.999 5.080 -30.633 1.00 69.69 463 ALA A CA 1
ATOM 3616 C C . ALA A 1 463 ? 14.061 5.198 -29.094 1.00 69.69 463 ALA A C 1
ATOM 3618 O O . ALA A 1 463 ? 15.149 5.154 -28.522 1.00 69.69 463 ALA A O 1
ATOM 3619 N N . LYS A 1 464 ? 12.904 5.399 -28.447 1.00 71.06 464 LYS A N 1
ATOM 3620 C CA . LYS A 1 464 ? 12.740 5.671 -27.024 1.00 71.06 464 LYS A CA 1
ATOM 3621 C C . LYS A 1 464 ? 11.353 5.176 -26.583 1.00 71.06 464 LYS A C 1
ATOM 3623 O O . LYS A 1 464 ? 10.359 5.630 -27.141 1.00 71.06 464 LYS A O 1
ATOM 3628 N N . LEU A 1 465 ? 11.277 4.260 -25.617 1.00 71.75 465 LEU A N 1
ATOM 3629 C CA . LEU A 1 465 ? 9.993 3.707 -25.151 1.00 71.75 465 LEU A CA 1
ATOM 3630 C C . LEU A 1 465 ? 9.385 4.599 -24.061 1.00 71.75 465 LEU A C 1
ATOM 3632 O O . LEU A 1 465 ? 9.837 4.553 -22.918 1.00 71.75 465 LEU A O 1
ATOM 3636 N N . GLU A 1 466 ? 8.385 5.410 -24.402 1.00 82.50 466 GLU A N 1
ATOM 3637 C CA . GLU A 1 466 ? 7.709 6.294 -23.443 1.00 82.50 466 GLU A CA 1
ATOM 3638 C C . GLU A 1 466 ? 6.435 5.633 -22.911 1.00 82.50 466 GLU A C 1
ATOM 3640 O O . GLU A 1 466 ? 5.382 5.717 -23.536 1.00 82.50 466 GLU A O 1
ATOM 3645 N N . ILE A 1 467 ? 6.520 4.969 -21.754 1.00 83.56 467 ILE A N 1
ATOM 3646 C CA . ILE A 1 467 ? 5.321 4.429 -21.103 1.00 83.56 467 ILE A CA 1
ATOM 3647 C C . ILE A 1 467 ? 4.507 5.613 -20.584 1.00 83.56 467 ILE A C 1
ATOM 3649 O O . ILE A 1 467 ? 4.954 6.324 -19.683 1.00 83.56 467 ILE A O 1
ATOM 3653 N N . THR A 1 468 ? 3.310 5.831 -21.123 1.00 89.69 468 THR A N 1
ATOM 3654 C CA . THR A 1 468 ? 2.394 6.835 -20.582 1.00 89.69 468 THR A CA 1
ATOM 3655 C C . THR A 1 468 ? 1.417 6.180 -19.612 1.00 89.69 468 THR A C 1
ATOM 3657 O O . THR A 1 468 ? 1.222 4.962 -19.569 1.00 89.69 468 THR A O 1
ATOM 3660 N N . VAL A 1 469 ? 0.760 7.010 -18.806 1.00 92.44 469 VAL A N 1
ATOM 3661 C CA . VAL A 1 469 ? -0.307 6.551 -17.913 1.00 92.44 469 VAL A CA 1
ATOM 3662 C C . VAL A 1 469 ? -1.434 5.866 -18.683 1.00 92.44 469 VAL A C 1
ATOM 3664 O O . VAL A 1 469 ? -2.038 4.938 -18.160 1.00 92.44 469 VAL A O 1
ATOM 3667 N N . ASN A 1 470 ? -1.713 6.258 -19.929 1.00 92.50 470 ASN A N 1
ATOM 3668 C CA . ASN A 1 470 ? -2.808 5.647 -20.681 1.00 92.50 470 ASN A CA 1
ATOM 3669 C C . ASN A 1 470 ? -2.531 4.181 -21.042 1.00 92.50 470 ASN A C 1
ATOM 3671 O O . ASN A 1 470 ? -3.452 3.372 -20.949 1.00 92.50 470 ASN A O 1
ATOM 3675 N N . GLU A 1 471 ? -1.295 3.819 -21.404 1.00 93.62 471 GLU A N 1
ATOM 3676 C CA . GLU A 1 471 ? -0.936 2.418 -21.662 1.00 93.62 471 GLU A CA 1
ATOM 3677 C C . GLU A 1 471 ? -1.029 1.593 -20.376 1.00 93.62 471 GLU A C 1
ATOM 3679 O O . GLU A 1 471 ? -1.578 0.491 -20.383 1.00 93.62 471 GLU A O 1
ATOM 3684 N N . ILE A 1 472 ? -0.592 2.165 -19.248 1.00 95.94 472 ILE A N 1
ATOM 3685 C CA . ILE A 1 472 ? -0.720 1.514 -17.939 1.00 95.94 472 ILE A CA 1
ATOM 3686 C C . ILE A 1 472 ? -2.193 1.259 -17.596 1.00 95.94 472 ILE A C 1
ATOM 3688 O O . ILE A 1 472 ? -2.552 0.153 -17.200 1.00 95.94 472 ILE A O 1
ATOM 3692 N N . LEU A 1 473 ? -3.069 2.250 -17.779 1.00 95.94 473 LEU A N 1
ATOM 3693 C CA . LEU A 1 473 ? -4.502 2.103 -17.498 1.00 95.94 473 LEU A CA 1
ATOM 3694 C C . LEU A 1 473 ? -5.207 1.129 -18.460 1.00 95.94 473 LEU A C 1
ATOM 3696 O O . LEU A 1 473 ? -6.230 0.541 -18.103 1.00 95.94 473 LEU A O 1
ATOM 3700 N N . GLY A 1 474 ? -4.675 0.947 -19.672 1.00 95.94 474 GLY A N 1
ATOM 3701 C CA . GLY A 1 474 ? -5.165 -0.031 -20.647 1.00 95.94 474 GLY A CA 1
ATOM 3702 C C . GLY A 1 474 ? -4.814 -1.481 -20.299 1.00 95.94 474 GLY A C 1
ATOM 3703 O O . GLY A 1 474 ? -5.525 -2.398 -20.717 1.00 95.94 474 GLY A O 1
ATOM 3704 N N . THR A 1 475 ? -3.766 -1.680 -19.501 1.00 96.50 475 THR A N 1
ATOM 3705 C CA . THR A 1 475 ? -3.222 -2.996 -19.165 1.00 96.50 475 THR A CA 1
ATOM 3706 C C . THR A 1 475 ? -4.134 -3.768 -18.206 1.00 96.50 475 THR A C 1
ATOM 3708 O O . THR A 1 475 ? -4.694 -3.215 -17.252 1.00 96.50 475 THR A O 1
ATOM 3711 N N . ARG A 1 476 ? -4.280 -5.080 -18.440 1.00 96.69 476 ARG A N 1
ATOM 3712 C CA . ARG A 1 476 ? -5.075 -5.989 -17.597 1.00 96.69 476 ARG A CA 1
ATOM 3713 C C . ARG A 1 476 ? -4.391 -7.341 -17.441 1.00 96.69 476 ARG A C 1
ATOM 3715 O O . ARG A 1 476 ? -3.963 -7.914 -18.436 1.00 96.69 476 ARG A O 1
ATOM 3722 N N . PHE A 1 477 ? -4.333 -7.867 -16.220 1.00 97.50 477 PHE A N 1
ATOM 3723 C CA . PHE A 1 477 ? -3.775 -9.198 -15.944 1.00 97.50 477 PHE A CA 1
ATOM 3724 C C . PHE A 1 477 ? -4.211 -9.736 -14.575 1.00 97.50 477 PHE A C 1
ATOM 3726 O O . PHE A 1 477 ? -4.618 -8.982 -13.689 1.00 97.50 477 PHE A O 1
ATOM 3733 N N . LEU A 1 478 ? -4.091 -11.047 -14.374 1.00 97.44 478 LEU A N 1
ATOM 3734 C CA . LEU A 1 478 ? -4.265 -11.696 -13.081 1.00 97.44 478 LEU A CA 1
ATOM 3735 C C . LEU A 1 478 ? -2.945 -11.698 -12.293 1.00 97.44 478 LEU A C 1
ATOM 3737 O O . LEU A 1 478 ? -2.104 -12.585 -12.453 1.00 97.44 478 LEU A O 1
ATOM 3741 N N . GLY A 1 479 ? -2.799 -10.713 -11.409 1.00 97.25 479 GLY A N 1
ATOM 3742 C CA . GLY A 1 479 ? -1.627 -10.501 -10.565 1.00 97.25 479 GLY A CA 1
ATOM 3743 C C . GLY A 1 479 ? -1.591 -11.318 -9.268 1.00 97.25 479 GLY A C 1
ATOM 3744 O O . GLY A 1 479 ? -2.474 -12.129 -8.967 1.00 97.25 479 GLY A O 1
ATOM 3745 N N . ALA A 1 480 ? -0.558 -11.058 -8.467 1.00 97.44 480 ALA A N 1
ATOM 3746 C CA . ALA A 1 480 ? -0.378 -11.561 -7.108 1.00 97.44 480 ALA A CA 1
ATOM 3747 C C . ALA A 1 480 ? -1.443 -11.022 -6.139 1.00 97.44 480 ALA A C 1
ATOM 3749 O O . ALA A 1 480 ? -1.838 -11.716 -5.206 1.00 97.44 480 ALA A O 1
ATOM 3750 N N . SER A 1 481 ? -1.929 -9.797 -6.356 1.00 96.69 481 SER A N 1
ATOM 3751 C CA . SER A 1 481 ? -2.994 -9.164 -5.568 1.00 96.69 481 SER A CA 1
ATOM 3752 C C . SER A 1 481 ? -4.396 -9.403 -6.153 1.00 96.69 481 SER A C 1
ATOM 3754 O O . SER A 1 481 ? -5.349 -8.715 -5.788 1.00 96.69 481 SER A O 1
ATOM 3756 N N . GLY A 1 482 ? -4.543 -10.348 -7.089 1.00 95.38 482 GLY A N 1
ATOM 3757 C CA . GLY A 1 482 ? -5.790 -10.623 -7.808 1.00 95.38 482 GLY A CA 1
ATOM 3758 C C . GLY A 1 482 ? -5.861 -9.925 -9.169 1.00 95.38 482 GLY A C 1
ATOM 3759 O O . GLY A 1 482 ? -4.846 -9.596 -9.771 1.00 95.38 482 GLY A O 1
ATOM 3760 N N . ASN A 1 483 ? -7.071 -9.717 -9.693 1.00 96.38 483 ASN A N 1
ATOM 3761 C CA . ASN A 1 483 ? -7.246 -9.127 -11.023 1.00 96.38 483 ASN A CA 1
ATOM 3762 C C . ASN A 1 483 ? -6.852 -7.638 -11.029 1.00 96.38 483 ASN A C 1
ATOM 3764 O O . ASN A 1 483 ? -7.418 -6.844 -10.269 1.00 96.38 483 ASN A O 1
ATOM 3768 N N . VAL A 1 484 ? -5.905 -7.261 -11.883 1.00 97.12 484 VAL A N 1
ATOM 3769 C CA . VAL A 1 484 ? -5.422 -5.892 -12.076 1.00 97.12 484 VAL A CA 1
ATOM 3770 C C . VAL A 1 484 ? -6.093 -5.325 -13.319 1.00 97.12 484 VAL A C 1
ATOM 3772 O O . VAL A 1 484 ? -5.930 -5.834 -14.423 1.00 97.12 484 VAL A O 1
ATOM 3775 N N . SER A 1 485 ? -6.900 -4.287 -13.124 1.00 96.50 485 SER A N 1
ATOM 3776 C CA . SER A 1 485 ? -7.574 -3.540 -14.188 1.00 96.50 485 SER A CA 1
ATOM 3777 C C . SER A 1 485 ? -7.971 -2.165 -13.660 1.00 96.50 485 SER A C 1
ATOM 3779 O O . SER A 1 485 ? -8.105 -1.995 -12.446 1.00 96.50 485 SER A O 1
ATOM 3781 N N . PHE A 1 486 ? -8.179 -1.196 -14.547 1.00 95.25 486 PHE A N 1
ATOM 3782 C CA . PHE A 1 486 ? -8.459 0.193 -14.181 1.00 95.25 486 PHE A CA 1
ATOM 3783 C C . PHE A 1 486 ? -9.830 0.646 -14.687 1.00 95.25 486 PHE A C 1
ATOM 3785 O O . PHE A 1 486 ? -10.341 0.138 -15.689 1.00 95.25 486 PHE A O 1
ATOM 3792 N N . GLU A 1 487 ? -10.451 1.568 -13.951 1.00 89.81 487 GLU A N 1
ATOM 3793 C CA . GLU A 1 487 ? -11.691 2.224 -14.374 1.00 89.81 487 GLU A CA 1
ATOM 3794 C C . GLU A 1 487 ? -11.405 3.221 -15.508 1.00 89.81 487 GLU A C 1
ATOM 3796 O O . GLU A 1 487 ? -10.435 3.975 -15.470 1.00 89.81 487 GLU A O 1
ATOM 3801 N N . GLU A 1 488 ? -12.272 3.263 -16.520 1.00 91.19 488 GLU A N 1
ATOM 3802 C CA . GLU A 1 488 ? -12.143 4.249 -17.592 1.00 91.19 488 GLU A CA 1
ATOM 3803 C C . GLU A 1 488 ? -12.298 5.674 -17.033 1.00 91.19 488 GLU A C 1
ATOM 3805 O O . GLU A 1 488 ? -13.240 5.974 -16.300 1.00 91.19 488 GLU A O 1
ATOM 3810 N N . GLY A 1 489 ? -11.360 6.562 -17.377 1.00 90.75 489 GLY A N 1
ATOM 3811 C CA . GLY A 1 489 ? -11.360 7.955 -16.915 1.00 90.75 489 GLY A CA 1
ATOM 3812 C C . GLY A 1 489 ? -10.860 8.165 -15.481 1.00 90.75 489 GLY A C 1
ATOM 3813 O O . GLY A 1 489 ? -10.853 9.300 -15.010 1.00 90.75 489 GLY A O 1
ATOM 3814 N N . ASN A 1 490 ? -10.412 7.107 -14.804 1.00 93.06 490 ASN A N 1
ATOM 3815 C CA . ASN A 1 490 ? -9.921 7.140 -13.433 1.00 93.06 490 ASN A CA 1
ATOM 3816 C C . ASN A 1 490 ? -8.504 6.534 -13.376 1.00 93.06 490 ASN A C 1
ATOM 3818 O O . ASN A 1 490 ? -8.199 5.580 -14.086 1.00 93.06 490 ASN A O 1
ATOM 3822 N N . ASN A 1 491 ? -7.633 7.080 -12.529 1.00 95.12 491 ASN A N 1
ATOM 3823 C CA . ASN A 1 491 ? -6.285 6.550 -12.313 1.00 95.12 491 ASN A CA 1
ATOM 3824 C C . ASN A 1 491 ? -6.241 5.405 -11.279 1.00 95.12 491 ASN A C 1
ATOM 3826 O O . ASN A 1 491 ? -5.176 4.854 -11.000 1.00 95.12 491 ASN A O 1
ATOM 3830 N N . GLY A 1 492 ? -7.382 5.058 -10.680 1.00 94.12 492 GLY A N 1
ATOM 3831 C CA . GLY A 1 492 ? -7.529 3.997 -9.689 1.00 94.12 492 GLY A CA 1
ATOM 3832 C C . GLY A 1 492 ? -7.872 2.626 -10.275 1.00 94.12 492 GLY A C 1
ATOM 3833 O O . GLY A 1 492 ? -8.556 2.498 -11.294 1.00 94.12 492 GLY A O 1
ATOM 3834 N N . ARG A 1 493 ? -7.424 1.579 -9.577 1.00 93.69 493 ARG A N 1
ATOM 3835 C CA . ARG A 1 493 ? -7.825 0.193 -9.830 1.00 93.69 493 ARG A CA 1
ATOM 3836 C C . ARG A 1 493 ? -9.343 0.039 -9.757 1.00 93.69 493 ARG A C 1
ATOM 3838 O O . ARG A 1 493 ? -9.996 0.576 -8.864 1.00 93.69 493 ARG A O 1
ATOM 3845 N N . SER A 1 494 ? -9.890 -0.745 -10.679 1.00 93.00 494 SER A N 1
ATOM 3846 C CA . SER A 1 494 ? -11.313 -1.050 -10.719 1.00 93.00 494 SER A CA 1
ATOM 3847 C C . SER A 1 494 ? -11.752 -1.857 -9.487 1.00 93.00 494 SER A C 1
ATOM 3849 O O . SER A 1 494 ? -11.067 -2.818 -9.127 1.00 93.00 494 SER A O 1
ATOM 3851 N N . PRO A 1 495 ? -12.923 -1.559 -8.888 1.00 84.44 495 PRO A N 1
ATOM 3852 C CA . PRO A 1 495 ? -13.504 -2.333 -7.789 1.00 84.44 495 PRO A CA 1
ATOM 3853 C C . PRO A 1 495 ? -13.708 -3.815 -8.127 1.00 84.44 495 PRO A C 1
ATOM 3855 O O . PRO A 1 495 ? -13.632 -4.668 -7.247 1.00 84.44 495 PRO A O 1
ATOM 3858 N N . GLY A 1 496 ? -13.926 -4.141 -9.409 1.00 79.69 496 GLY A N 1
ATOM 3859 C CA . GLY A 1 496 ? -14.038 -5.526 -9.883 1.00 79.69 496 GLY A CA 1
ATOM 3860 C C . GLY A 1 496 ? -12.720 -6.309 -9.818 1.00 79.69 496 GLY A C 1
ATOM 3861 O O . GLY A 1 496 ? -12.713 -7.535 -9.939 1.00 79.69 496 GLY A O 1
ATOM 3862 N N . GLY A 1 497 ? -11.598 -5.620 -9.603 1.00 67.69 497 GLY A N 1
ATOM 3863 C CA . GLY A 1 497 ? -10.284 -6.196 -9.364 1.00 67.69 497 GLY A CA 1
ATOM 3864 C C . GLY A 1 497 ? -10.148 -6.750 -7.948 1.00 67.69 497 GLY A C 1
ATOM 3865 O O . GLY A 1 497 ? -9.371 -6.202 -7.176 1.00 67.69 497 GLY A O 1
ATOM 3866 N N . LEU A 1 498 ? -10.943 -7.779 -7.615 1.00 69.06 498 LEU A N 1
ATOM 3867 C CA . LEU A 1 498 ? -10.925 -8.623 -6.403 1.00 69.06 498 LEU A CA 1
ATOM 3868 C C . LEU A 1 498 ? -9.955 -8.166 -5.301 1.00 69.06 498 LEU A C 1
ATOM 3870 O O . LEU A 1 498 ? -8.938 -8.806 -5.039 1.00 69.06 498 LEU A O 1
ATOM 3874 N N . SER A 1 499 ? -10.277 -7.057 -4.642 1.00 82.56 499 SER A N 1
ATOM 3875 C CA . SER A 1 499 ? -9.531 -6.621 -3.468 1.00 82.56 499 SER A CA 1
ATOM 3876 C C . SER A 1 499 ? -10.048 -7.380 -2.262 1.00 82.56 499 SER A C 1
ATOM 3878 O O . SER A 1 499 ? -11.250 -7.394 -1.995 1.00 82.56 499 SER A O 1
ATOM 3880 N N . ALA A 1 500 ? -9.150 -8.047 -1.545 1.00 89.44 500 ALA A N 1
ATOM 3881 C CA . ALA A 1 500 ? -9.527 -8.804 -0.367 1.00 89.44 500 ALA A CA 1
ATOM 3882 C C . ALA A 1 500 ? -9.510 -7.910 0.875 1.00 89.44 500 ALA A C 1
ATOM 3884 O O . ALA A 1 500 ? -8.505 -7.273 1.207 1.00 89.44 500 ALA A O 1
ATOM 3885 N N . TYR A 1 501 ? -10.633 -7.900 1.584 1.00 91.94 501 TYR A N 1
ATOM 3886 C CA . TYR A 1 501 ? -10.768 -7.260 2.885 1.00 91.94 501 TYR A CA 1
ATOM 3887 C C . TYR A 1 501 ? -10.769 -8.340 3.959 1.00 91.94 501 TYR A C 1
ATOM 3889 O O . TYR A 1 501 ? -11.453 -9.355 3.848 1.00 91.94 501 TYR A O 1
ATOM 3897 N N . GLY A 1 502 ? -9.970 -8.125 4.995 1.00 91.06 502 GLY A N 1
ATOM 3898 C CA . GLY A 1 502 ? -9.841 -9.028 6.123 1.00 91.06 502 GLY A CA 1
ATOM 3899 C C . GLY A 1 502 ? -10.323 -8.385 7.401 1.00 91.06 502 GLY A C 1
ATOM 3900 O O . GLY A 1 502 ? -10.065 -7.203 7.652 1.00 91.06 502 GLY A O 1
ATOM 3901 N N . VAL A 1 503 ? -10.953 -9.205 8.238 1.00 91.94 503 VAL A N 1
ATOM 3902 C CA . VAL A 1 503 ? -11.280 -8.838 9.609 1.00 91.94 503 VAL A CA 1
ATOM 3903 C C . VAL A 1 503 ? -10.608 -9.796 10.571 1.00 91.94 503 VAL A C 1
ATOM 3905 O O . VAL A 1 503 ? -10.859 -10.999 10.551 1.00 91.94 503 VAL A O 1
ATOM 3908 N N . TYR A 1 504 ? -9.766 -9.246 11.437 1.00 88.81 504 TYR A N 1
ATOM 3909 C CA . TYR A 1 504 ? -9.094 -9.996 12.491 1.00 88.81 504 TYR A CA 1
ATOM 3910 C C . TYR A 1 504 ? -9.794 -9.732 13.814 1.00 88.81 504 TYR A C 1
ATOM 3912 O O . TYR A 1 504 ? -10.031 -8.579 14.153 1.00 88.81 504 TYR A O 1
ATOM 3920 N N . ASN A 1 505 ? -10.100 -10.779 14.572 1.00 91.06 505 ASN A N 1
ATOM 3921 C CA . ASN A 1 505 ? -10.562 -10.634 15.948 1.00 91.06 505 ASN A CA 1
ATOM 3922 C C . ASN A 1 505 ? -9.359 -10.752 16.885 1.00 91.06 505 ASN A C 1
ATOM 3924 O O . ASN A 1 505 ? -8.667 -11.768 16.846 1.00 91.06 505 ASN A O 1
ATOM 3928 N N . ILE A 1 506 ? -9.125 -9.744 17.721 1.00 89.25 506 ILE A N 1
ATOM 3929 C CA . ILE A 1 506 ? -8.053 -9.770 18.717 1.00 89.25 506 ILE A CA 1
ATOM 3930 C C . ILE A 1 506 ? -8.540 -10.556 19.942 1.00 89.25 506 ILE A C 1
ATOM 3932 O O . ILE A 1 506 ? -9.401 -10.099 20.699 1.00 89.25 506 ILE A O 1
ATOM 3936 N N . ARG A 1 507 ? -7.992 -11.754 20.163 1.00 85.38 507 ARG A N 1
ATOM 3937 C CA . ARG A 1 507 ? -8.385 -12.637 21.270 1.00 85.38 507 ARG A CA 1
ATOM 3938 C C . ARG A 1 507 ? -7.497 -12.448 22.501 1.00 85.38 507 ARG A C 1
ATOM 3940 O O . ARG A 1 507 ? -6.388 -11.933 22.444 1.00 85.38 507 ARG A O 1
ATOM 3947 N N . HIS A 1 508 ? -7.980 -12.925 23.649 1.00 67.44 508 HIS A N 1
ATOM 3948 C CA . HIS A 1 508 ? -7.314 -12.772 24.950 1.00 67.44 508 HIS A CA 1
ATOM 3949 C C . HIS A 1 508 ? -5.876 -13.331 24.996 1.00 67.44 508 HIS A C 1
ATOM 3951 O O . HIS A 1 508 ? -5.032 -12.782 25.700 1.00 67.44 508 HIS A O 1
ATOM 3957 N N . GLY A 1 509 ? -5.587 -14.405 24.252 1.00 65.12 509 GLY A N 1
ATOM 3958 C CA . GLY A 1 509 ? -4.250 -15.012 24.194 1.00 65.12 509 GLY A CA 1
ATOM 3959 C C . GLY A 1 509 ? -3.250 -14.250 23.320 1.00 65.12 509 GLY A C 1
ATOM 3960 O O . GLY A 1 509 ? -2.045 -14.362 23.543 1.00 65.12 509 GLY A O 1
ATOM 3961 N N . ASP A 1 510 ? -3.750 -13.445 22.385 1.00 60.47 510 ASP A N 1
ATOM 3962 C CA . ASP A 1 510 ? -2.954 -12.793 21.344 1.00 60.47 510 ASP A CA 1
ATOM 3963 C C . ASP A 1 510 ? -2.097 -11.652 21.897 1.00 60.47 510 ASP A C 1
ATOM 3965 O O . ASP A 1 510 ? -0.984 -11.412 21.433 1.00 60.47 510 ASP A O 1
ATOM 3969 N N . ILE A 1 511 ? -2.606 -10.972 22.928 1.00 56.62 511 ILE A N 1
ATOM 3970 C CA . ILE A 1 511 ? -1.950 -9.820 23.559 1.00 56.62 511 ILE A CA 1
ATOM 3971 C C . ILE A 1 511 ? -0.903 -10.278 24.588 1.00 56.62 511 ILE A C 1
ATOM 3973 O O . ILE A 1 511 ? 0.141 -9.650 24.743 1.00 56.62 511 ILE A O 1
ATOM 3977 N N . VAL A 1 512 ? -1.157 -11.389 25.290 1.00 45.00 512 VAL A N 1
ATOM 3978 C CA . VAL A 1 512 ? -0.318 -11.842 26.416 1.00 45.00 512 VAL A CA 1
ATOM 3979 C C . VAL A 1 512 ? 0.882 -12.677 25.957 1.00 45.00 512 VAL A C 1
ATOM 3981 O O . VAL A 1 512 ? 1.947 -12.585 26.562 1.00 45.00 512 VAL A O 1
ATOM 3984 N N . ASN A 1 513 ? 0.745 -13.464 24.886 1.00 41.12 513 ASN A N 1
ATOM 3985 C CA . ASN A 1 513 ? 1.781 -14.412 24.450 1.00 41.12 513 ASN A CA 1
ATOM 3986 C C . ASN A 1 513 ? 2.505 -14.009 23.153 1.00 41.12 513 ASN A C 1
ATOM 3988 O O . ASN A 1 513 ? 3.339 -14.775 22.663 1.00 41.12 513 ASN A O 1
ATOM 3992 N N . GLY A 1 514 ? 2.181 -12.838 22.592 1.00 44.81 514 GLY A N 1
ATOM 3993 C CA . GLY A 1 514 ? 2.400 -12.561 21.173 1.00 44.81 514 GLY A CA 1
ATOM 3994 C C . GLY A 1 514 ? 1.468 -13.428 20.316 1.00 44.81 514 GLY A C 1
ATOM 3995 O O . GLY A 1 514 ? 1.176 -14.573 20.664 1.00 44.81 514 GLY A O 1
ATOM 3996 N N . LEU A 1 515 ? 0.963 -12.884 19.208 1.00 39.22 515 LEU A N 1
ATOM 3997 C CA . LEU A 1 515 ? 0.059 -13.595 18.299 1.00 39.22 515 LEU A CA 1
ATOM 3998 C C . LEU A 1 515 ? 0.715 -14.894 17.794 1.00 39.22 515 LEU A C 1
ATOM 4000 O O . LEU A 1 515 ? 1.524 -14.872 16.869 1.00 39.22 515 LEU A O 1
ATOM 4004 N N . ARG A 1 516 ? 0.350 -16.042 18.374 1.00 33.12 516 ARG A N 1
ATOM 4005 C CA . ARG A 1 516 ? 0.542 -17.347 17.731 1.00 33.12 516 ARG A CA 1
ATOM 4006 C C . ARG A 1 516 ? -0.669 -17.553 16.829 1.00 33.12 516 ARG A C 1
ATOM 4008 O O . ARG A 1 516 ? -1.752 -17.830 17.335 1.00 33.12 516 ARG A O 1
ATOM 4015 N N . GLY A 1 517 ? -0.467 -17.270 15.541 1.00 36.03 517 GLY A N 1
ATOM 4016 C CA . GLY A 1 517 ? -1.487 -17.378 14.492 1.00 36.03 517 GLY A CA 1
ATOM 4017 C C . GLY A 1 517 ? -2.034 -18.785 14.338 1.00 36.03 517 GLY A C 1
ATOM 4018 O O . GLY A 1 517 ? -1.247 -19.736 14.550 1.00 36.03 517 GLY A O 1
#

InterPro domains:
  IPR001828 Receptor, ligand binding region [PF01094] (157-490)
  IPR028082 Periplasmic binding protein-like I [SSF53822] (113-491)

Organism: NCBI:txid49249

Sequence (517 aa):
MMIDCKLEIAEAKIERCFSEKCEKKTKKTRGTQSTWQKYRRLFSVVAFVSCIYGCESSTITRAKHGLNATGDGTCQLVVMLPFTDTRKGPPQNIAKNGVTRHGRGVWPDAETLSKNSYALMASAQLAANHFNEKDSSVVPELAGHNFQTCSVRFSDIIFLDTSHREKIAANNFIDLLLNNTSICAVVGPETPKAIDGLGILADSIGVPVIDYGSMDNRFSQKDEFPALVRIFPDMRIFAEAMAEYLGNTMLNRKYVSIISDHSDYSTQFESFIRPLEGALGLNLITANVLENSIKSIDNAISVIVKGGHNTIVLVTEQPALLEHIARMADEKGLIGENYFWVIAGRSLPRAYLERLRAAPNSPIDRMLKGSAVFRIIDPFMYQRDMDRFLINWMAQDSSLVSQLNSLHPLKGNNPFQVDYFVGTDNYFQMNDPAPLSSYIYDSVILTGISACELLMSEEKIPAKLEITVNEILGTRFLGASGNVSFEEGNNGRSPGGLSAYGVYNIRHGDIVNGLRG

Radius of gyration: 24.13 Å; chains: 1; bounding box: 60×63×72 Å

Secondary structure (DSSP, 8-state):
-HHHHHHHHHHHHHHHHHHHHSTTTGGG----HHHHHHHHHHHHHHHHHHHHTTS-HHHHHHHHHHSSB-TTSEEEEEEEE----TTS-S-----TTS---TTS-----HHHHHHHHHHHHHHHHHHHHHHHHT-TTT-GGGGSHHHHT---EEEEEEEEE-TT-HHHHHHHHHHHHHTT---SEEE--SSHHHHHHHHHHHHHHT--EEESS---GGGG-TTT-TTEEE-SPPHHHHHHHHHHHHTTTTT--SEEEEEEESSHHHHHHHHHHTTHHHHHT-EEEEEEE-TT-HHHHHHHHHHHHHHT-SEEEEE-S-HHHHHHHHHHHHHTT-SSTT-EEEEESTT--HHHHTT--PPTT-HHHHHHTT-EEEEE--GGGT-TTT-HHHHHHHT--HHHHHHHHHH-TT-S--TT--------TTHHHH-PPPTTHHHHHHHHHHHHHHHHHHHHH-SS--SSB---HHHHHH--EEETTEEE-B-TT-SBBPTTTT--EEEEE--HHHHHS----